Protein AF-A0A4Q2DFD7-F1 (afdb_monomer_lite)

Secondary structure (DSSP, 8-state):
---PPP-PPPPPP--------------PPPPPP-PPPPP-----------PPPPPPPPPP-----HHHHHHHHHHHHHHHHHHHHHHHHHHHHHHHHHHHHHHHHHH-TTS-HHHHHHHHHHHHHHHHHHHHHHHHHHHHHHHHHH-TT-----HHHHHHHHHHHHHHHHHHHHHHHHHHHHHHHHHHHHHTT---PPPPPPPPP----------------------HHHHHHHHHHHHHHHHHHHHHHHHHHHHHHHHHHHHHHHHHHHHHHHHHHHHHHHHHHHHHHHHHHHHTTS--TTHHHHHHHHHHHHHHHHHHHHHHHHHHHHHHHHHHHHHHHHHHHHHHHHHHHHHHHHHHHHHHHHHHHHHHHHHHHHHHHHHHHHHHHHHHHTS--PPS-PPPPPPHHHHHHHHHHHHHHHHHHHHHHHHHHHHHHHHHHHHHHHHHHHHHHHHHHHHHHHHHHHHHHHHHHHTT------------

Sequence (488 aa):
MAAQTPTTPVAPPPWTPSVAPLATPTFQPPPTPTWPPPPTPLMPLDSPSVLPPPPLPDAPDFELDPANAAAKELWEKRIAQLADIVEATQEEHVLSKNIKDLQSFANATHFPEELRSRYQTKLSEVVAKQATQKARCDQLIHQLIRSDNAWPMSQEQVERDAKLQEKYDEMVQFVNELKGIAGEMGIMLKELGVDKPPPPPVPPVVSQEEQDAMDVDEKPPDKFGLSEKEYETILDKLAELETSISSVENSQVQHDQNTREEWLDLIERRLTDFKASLAKEDASEAEAEDEDENAMRDDSPSETLGQLRQRVADISKQTTTMNADLTETSLILDTFHAETTSLSSQLSDALQDYQNATQKQNQLQERLSQCMAKQEQDSRELAALQASLNAHLARPPSPPASPQMPSKDILLRILHEPLTSALRTAVKPMVQEVRNDVYDKLSSQSGEIYGVVWDKVHKTLAVLDLVQAKLAQQAGIPQQTAQQPKSS

Foldseek 3Di:
DDDDDDDDDDDDDPDDPPDDPDPDDPPDDDPDPPDDDDPDPDDDDPDPDDDPPDPDPDDPPPPPDVVVVVVVVLVVVLVVLVVVLVVLVVVLVVLVVVLVVLVCVLPDPPDDPVVNVVSVVVSVVSVVVSVVSVVVSVVSVVVSVVSPDDPPDPPVRVVVVVVVVVVVVVVVVVVVVVVVVVVVVVVVVVVVVLPDDDDDDDDDDDDDDDDDDDDDDDDDDPDDDQDPVNVVVVVVVVVVVVVVVVVVVVVVVVVVVVVVVVVVVVVVVVVVVVVVVVVVVVVVVVVVVVVVVVVPPDDDPPVVVVVVVVVVVVVVVVVVVVVVVVVVVVVVVVVVVVVVVVVVVVVVVVVVVVVVVVVVVVVVVVVVVVVVVVVVVVVVVVVVVVVVVVVVVPDPDDDDDDDPDPDPVVVCVVVVVVVVVVVCVVCVVVVVVVVVVVVVVVVVVVCVVCVVVVVVVVSVVVVVVVVVVVVCVVVPVPPPPPPDPPDD

Organism: NCBI:txid2316362

Structure (mmCIF, N/CA/C/O backbone):
data_AF-A0A4Q2DFD7-F1
#
_entry.id   AF-A0A4Q2DFD7-F1
#
loop_
_atom_site.group_PDB
_atom_site.id
_atom_site.type_symbol
_atom_site.label_atom_id
_atom_site.label_alt_id
_atom_site.label_comp_id
_atom_site.label_asym_id
_atom_site.label_entity_id
_atom_site.label_seq_id
_atom_site.pdbx_PDB_ins_code
_atom_site.Cartn_x
_atom_site.Cartn_y
_atom_site.Cartn_z
_atom_site.occupancy
_atom_site.B_iso_or_equiv
_atom_site.auth_seq_id
_atom_site.auth_comp_id
_atom_site.auth_asym_id
_atom_site.auth_atom_id
_atom_site.pdbx_PDB_model_num
ATOM 1 N N . MET A 1 1 ? 3.640 -32.920 -56.852 1.00 41.81 1 MET A N 1
ATOM 2 C CA . MET A 1 1 ? 4.352 -34.064 -56.248 1.00 41.81 1 MET A CA 1
ATOM 3 C C . MET A 1 1 ? 4.203 -33.934 -54.745 1.00 41.81 1 MET A C 1
ATOM 5 O O . MET A 1 1 ? 4.680 -32.958 -54.191 1.00 41.81 1 MET A O 1
ATOM 9 N N . ALA A 1 2 ? 3.415 -34.816 -54.132 1.00 39.31 2 ALA A N 1
ATOM 10 C CA . ALA A 1 2 ? 3.080 -34.756 -52.713 1.00 39.31 2 ALA A CA 1
ATOM 11 C C . ALA A 1 2 ? 4.128 -35.535 -51.910 1.00 39.31 2 ALA A C 1
ATOM 13 O O . ALA A 1 2 ? 4.276 -36.739 -52.114 1.00 39.31 2 ALA A O 1
ATOM 14 N N . ALA A 1 3 ? 4.856 -34.850 -51.029 1.00 42.94 3 ALA A N 1
ATOM 15 C CA . ALA A 1 3 ? 5.786 -35.473 -50.098 1.00 42.94 3 ALA A CA 1
ATOM 16 C C . ALA A 1 3 ? 5.051 -35.753 -48.780 1.00 42.94 3 ALA A C 1
ATOM 18 O O . ALA A 1 3 ? 4.662 -34.835 -48.063 1.00 42.94 3 ALA A O 1
ATOM 19 N N . GLN A 1 4 ? 4.820 -37.036 -48.508 1.00 44.00 4 GLN A N 1
ATOM 20 C CA . GLN A 1 4 ? 4.356 -37.540 -47.219 1.00 44.00 4 GLN A CA 1
ATOM 21 C C . GLN A 1 4 ? 5.565 -37.633 -46.285 1.00 44.00 4 GLN A C 1
ATOM 23 O O . GLN A 1 4 ? 6.537 -38.316 -46.607 1.00 44.00 4 GLN A O 1
ATOM 28 N N . THR A 1 5 ? 5.513 -36.964 -45.137 1.00 51.44 5 THR A N 1
ATOM 29 C CA . THR A 1 5 ? 6.465 -37.166 -44.040 1.00 51.44 5 THR A CA 1
ATOM 30 C C . THR A 1 5 ? 5.888 -38.179 -43.042 1.00 51.44 5 THR A C 1
ATOM 32 O O . THR A 1 5 ? 4.714 -38.078 -42.678 1.00 51.44 5 THR A O 1
ATOM 35 N N . PRO A 1 6 ? 6.666 -39.186 -42.603 1.00 57.72 6 PRO A N 1
ATOM 36 C CA . PRO A 1 6 ? 6.196 -40.188 -41.656 1.00 57.72 6 PRO A CA 1
ATOM 37 C C . PRO A 1 6 ? 6.252 -39.642 -40.225 1.00 57.72 6 PRO A C 1
ATOM 39 O O . PRO A 1 6 ? 7.295 -39.202 -39.746 1.00 57.72 6 PRO A O 1
ATOM 42 N N . THR A 1 7 ? 5.115 -39.683 -39.536 1.00 46.06 7 THR A N 1
ATOM 43 C CA . THR A 1 7 ? 4.989 -39.346 -38.116 1.00 46.06 7 THR A CA 1
ATOM 44 C C . THR A 1 7 ? 5.380 -40.565 -37.281 1.00 46.06 7 THR A C 1
ATOM 46 O O . THR A 1 7 ? 4.658 -41.560 -37.235 1.00 46.06 7 THR A O 1
ATOM 49 N N . THR A 1 8 ? 6.541 -40.508 -36.634 1.00 51.06 8 THR A N 1
ATOM 50 C CA . THR A 1 8 ? 6.998 -41.527 -35.680 1.00 51.06 8 THR A CA 1
ATOM 51 C C . THR A 1 8 ? 6.378 -41.242 -34.306 1.00 51.06 8 THR A C 1
ATOM 53 O O . THR A 1 8 ? 6.549 -40.131 -33.801 1.00 51.06 8 THR A O 1
ATOM 56 N N . PRO A 1 9 ? 5.669 -42.189 -33.665 1.00 53.22 9 PRO A N 1
ATOM 57 C CA . PRO A 1 9 ? 5.146 -41.983 -32.320 1.00 53.22 9 PRO A CA 1
ATOM 58 C C . PRO A 1 9 ? 6.279 -42.112 -31.294 1.00 53.22 9 PRO A C 1
ATOM 60 O O . PRO A 1 9 ? 6.883 -43.175 -31.141 1.00 53.22 9 PRO A O 1
ATOM 63 N N . VAL A 1 10 ? 6.573 -41.017 -30.593 1.00 55.38 10 VAL A N 1
ATOM 64 C CA . VAL A 1 10 ? 7.495 -40.996 -29.451 1.00 55.38 10 VAL A CA 1
ATOM 65 C C . VAL A 1 10 ? 6.793 -41.636 -28.252 1.00 55.38 10 VAL A C 1
ATOM 67 O O . VAL A 1 10 ? 5.735 -41.185 -27.817 1.00 55.38 10 VAL A O 1
ATOM 70 N N . ALA A 1 11 ? 7.376 -42.722 -27.749 1.00 56.94 11 ALA A N 1
ATOM 71 C CA . ALA A 1 11 ? 6.925 -43.426 -26.557 1.00 56.94 11 ALA A CA 1
ATOM 72 C C . ALA A 1 11 ? 7.174 -42.586 -25.284 1.00 56.94 11 ALA A C 1
ATOM 74 O O . ALA A 1 11 ? 8.224 -41.948 -25.179 1.00 56.94 11 ALA A O 1
ATOM 75 N N . PRO A 1 12 ? 6.258 -42.597 -24.298 1.00 66.81 12 PRO A N 1
ATOM 76 C CA . PRO A 1 12 ? 6.471 -41.925 -23.020 1.00 66.81 12 PRO A CA 1
ATOM 77 C C . PRO A 1 12 ? 7.532 -42.652 -22.163 1.00 66.81 12 PRO A C 1
ATOM 79 O O . PRO A 1 12 ? 7.638 -43.881 -22.226 1.00 66.81 12 PRO A O 1
ATOM 82 N N . PRO A 1 13 ? 8.314 -41.926 -21.342 1.00 64.12 13 PRO A N 1
ATOM 83 C CA . PRO A 1 13 ? 9.355 -42.512 -20.500 1.00 64.12 13 PRO A CA 1
ATOM 84 C C . PRO A 1 13 ? 8.773 -43.348 -19.336 1.00 64.12 13 PRO A C 1
ATOM 86 O O . PRO A 1 13 ? 7.814 -42.919 -18.692 1.00 64.12 13 PRO A O 1
ATOM 89 N N . PRO A 1 14 ? 9.364 -44.514 -19.001 1.00 56.53 14 PRO A N 1
ATOM 90 C CA . PRO A 1 14 ? 8.897 -45.379 -17.922 1.00 56.53 14 PRO A CA 1
ATOM 91 C C . PRO A 1 14 ? 9.604 -45.041 -16.605 1.00 56.53 14 PRO A C 1
ATOM 93 O O . PRO A 1 14 ? 10.584 -45.682 -16.240 1.00 56.53 14 PRO A O 1
ATOM 96 N N . TRP A 1 15 ? 9.121 -44.034 -15.880 1.00 54.75 15 TRP A N 1
ATOM 97 C CA . TRP A 1 15 ? 9.582 -43.761 -14.513 1.00 54.75 15 TRP A CA 1
ATOM 98 C C . TRP A 1 15 ? 8.393 -43.435 -13.609 1.00 54.75 15 TRP A C 1
ATOM 100 O O . TRP A 1 15 ? 8.216 -42.316 -13.145 1.00 54.75 15 TRP A O 1
ATOM 110 N N . THR A 1 16 ? 7.556 -44.439 -13.351 1.00 47.66 16 THR A N 1
ATOM 111 C CA . THR A 1 16 ? 6.704 -44.450 -12.158 1.00 47.66 16 THR A CA 1
ATOM 112 C C . THR A 1 16 ? 7.508 -45.074 -11.017 1.00 47.66 16 THR A C 1
ATOM 114 O O . THR A 1 16 ? 7.834 -46.263 -11.111 1.00 47.66 16 THR A O 1
ATOM 117 N N . PRO A 1 17 ? 7.840 -44.351 -9.934 1.00 51.81 17 PRO A N 1
ATOM 118 C CA . PRO A 1 17 ? 8.287 -45.010 -8.721 1.00 51.81 17 PRO A CA 1
ATOM 119 C C . PRO A 1 17 ? 7.119 -45.845 -8.187 1.00 51.81 17 PRO A C 1
ATOM 121 O O . PRO A 1 17 ? 6.092 -45.324 -7.758 1.00 51.81 17 PRO A O 1
ATOM 124 N N . SER A 1 18 ? 7.272 -47.164 -8.265 1.00 49.66 18 SER A N 1
ATOM 125 C CA . SER A 1 18 ? 6.402 -48.139 -7.616 1.00 49.66 18 SER A CA 1
ATOM 126 C C . SER A 1 18 ? 6.554 -47.986 -6.103 1.00 49.66 18 SER A C 1
ATOM 128 O O . SER A 1 18 ? 7.397 -48.637 -5.486 1.00 49.66 18 SER A O 1
ATOM 130 N N . VAL A 1 19 ? 5.764 -47.099 -5.502 1.00 48.16 19 VAL A N 1
ATOM 131 C CA . VAL A 1 19 ? 5.649 -46.993 -4.047 1.00 48.16 19 VAL A CA 1
ATOM 132 C C . VAL A 1 19 ? 4.890 -48.227 -3.568 1.00 48.16 19 VAL A C 1
ATOM 134 O O . VAL A 1 19 ? 3.700 -48.393 -3.831 1.00 48.16 19 VAL A O 1
ATOM 137 N N . ALA A 1 20 ? 5.612 -49.134 -2.913 1.00 51.56 20 ALA A N 1
ATOM 138 C CA . ALA A 1 20 ? 5.028 -50.270 -2.218 1.00 51.56 20 ALA A CA 1
ATOM 139 C C . ALA A 1 20 ? 3.986 -49.774 -1.195 1.00 51.56 20 ALA A C 1
ATOM 141 O O . ALA A 1 20 ? 4.236 -48.765 -0.530 1.00 51.56 20 ALA A O 1
ATOM 142 N N . PRO A 1 21 ? 2.839 -50.457 -1.028 1.00 51.84 21 PRO A N 1
ATOM 143 C CA . PRO A 1 21 ? 1.885 -50.110 0.013 1.00 51.84 21 PRO A CA 1
ATOM 144 C C . PRO A 1 21 ? 2.554 -50.326 1.373 1.00 51.84 21 PRO A C 1
ATOM 146 O O . PRO A 1 21 ? 2.790 -51.458 1.799 1.00 51.84 21 PRO A O 1
ATOM 149 N N . LEU A 1 22 ? 2.905 -49.223 2.033 1.00 45.19 22 LEU A N 1
ATOM 150 C CA . LEU A 1 22 ? 3.370 -49.232 3.409 1.00 45.19 22 LEU A CA 1
ATOM 151 C C . LEU A 1 22 ? 2.219 -49.777 4.259 1.00 45.19 22 LEU A C 1
ATOM 153 O O . LEU A 1 22 ? 1.136 -49.193 4.292 1.00 45.19 22 LEU A O 1
ATOM 157 N N . ALA A 1 23 ? 2.446 -50.925 4.892 1.00 48.12 23 ALA A N 1
ATOM 158 C CA . ALA A 1 23 ? 1.518 -51.514 5.839 1.00 48.12 23 ALA A CA 1
ATOM 159 C C . ALA A 1 23 ? 1.160 -50.466 6.898 1.00 48.12 23 ALA A C 1
ATOM 161 O O . ALA A 1 23 ? 2.017 -50.010 7.655 1.00 48.12 23 ALA A O 1
ATOM 162 N N . THR A 1 24 ? -0.108 -50.071 6.922 1.00 44.28 24 THR A N 1
ATOM 163 C CA . THR A 1 24 ? -0.689 -49.247 7.971 1.00 44.28 24 THR A CA 1
ATOM 164 C C . THR A 1 24 ? -0.490 -49.974 9.302 1.00 44.28 24 THR A C 1
ATOM 166 O O . THR A 1 24 ? -0.993 -51.091 9.453 1.00 44.28 24 THR A O 1
ATOM 169 N N . PRO A 1 25 ? 0.232 -49.401 10.281 1.00 52.50 25 PRO A N 1
ATOM 170 C CA . PRO A 1 25 ? 0.194 -49.928 11.631 1.00 52.50 25 PRO A CA 1
ATOM 171 C C . PRO A 1 25 ? -1.234 -49.744 12.139 1.00 52.50 25 PRO A C 1
ATOM 173 O O . PRO A 1 25 ? -1.718 -48.622 12.296 1.00 52.50 25 PRO A O 1
ATOM 176 N N . THR A 1 26 ? -1.928 -50.858 12.350 1.00 46.75 26 THR A N 1
ATOM 177 C CA . THR A 1 26 ? -3.230 -50.909 13.006 1.00 46.75 26 THR A CA 1
ATOM 178 C C . THR A 1 26 ? -3.051 -50.421 14.442 1.00 46.75 26 THR A C 1
ATOM 180 O O . THR A 1 26 ? -2.794 -51.204 15.354 1.00 46.75 26 THR A O 1
ATOM 183 N N . PHE A 1 27 ? -3.133 -49.108 14.650 1.00 49.88 27 PHE A N 1
ATOM 184 C CA . PHE A 1 27 ? -3.261 -48.535 15.979 1.00 49.88 27 PHE A CA 1
ATOM 185 C C . PHE A 1 27 ? -4.608 -48.990 16.538 1.00 49.88 27 PHE A C 1
ATOM 187 O O . PHE A 1 27 ? -5.669 -48.583 16.064 1.00 49.88 27 PHE A O 1
ATOM 194 N N . GLN A 1 28 ? -4.558 -49.887 17.523 1.00 58.88 28 GLN A N 1
ATOM 195 C CA . GLN A 1 28 ? -5.713 -50.173 18.358 1.00 58.88 28 GLN A CA 1
ATOM 196 C C . GLN A 1 28 ? -6.145 -48.862 19.030 1.00 58.88 28 GLN A C 1
ATOM 198 O O . GLN A 1 28 ? -5.298 -48.188 19.624 1.00 58.88 28 GLN A O 1
ATOM 203 N N . PRO A 1 29 ? -7.430 -48.478 18.940 1.00 67.19 29 PRO A N 1
ATOM 204 C CA . PRO A 1 29 ? -7.922 -47.314 19.653 1.00 67.19 29 PRO A CA 1
ATOM 205 C C . PRO A 1 29 ? 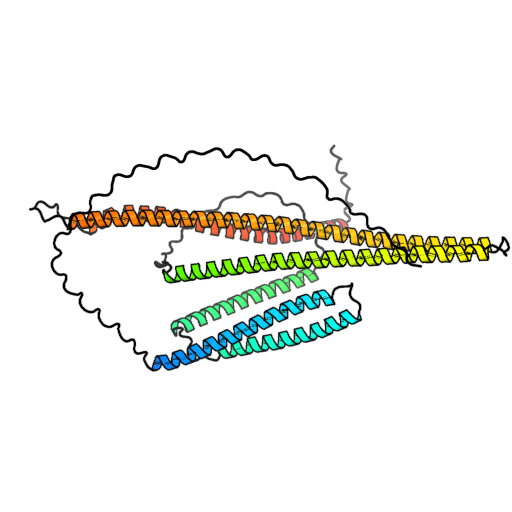-7.732 -47.526 21.165 1.00 67.19 29 PRO A C 1
ATOM 207 O O . PRO A 1 29 ? -7.923 -48.646 21.654 1.00 67.19 29 PRO A O 1
ATOM 210 N N . PRO A 1 30 ? -7.347 -46.481 21.919 1.00 71.31 30 PRO A N 1
ATOM 211 C CA . PRO A 1 30 ? -7.264 -46.557 23.370 1.00 71.31 30 PRO A CA 1
ATOM 212 C C . PRO A 1 30 ? -8.626 -46.971 23.955 1.00 71.31 30 PRO A C 1
ATOM 214 O O . PRO A 1 30 ? -9.665 -46.593 23.405 1.00 71.31 30 PRO A O 1
ATOM 217 N N . PRO A 1 31 ? -8.649 -47.748 25.055 1.00 65.25 31 PRO A N 1
ATOM 218 C CA . PRO A 1 31 ? -9.891 -48.159 25.692 1.00 65.25 31 PRO A CA 1
ATOM 219 C C . PRO A 1 31 ? -10.697 -46.916 26.070 1.00 65.25 31 PRO A C 1
ATOM 221 O O . PRO A 1 31 ? -10.243 -46.073 26.843 1.00 65.25 31 PRO A O 1
ATOM 224 N N . THR A 1 32 ? -11.895 -46.802 25.498 1.00 56.53 32 THR A N 1
ATOM 225 C CA . THR A 1 32 ? -12.881 -45.788 25.867 1.00 56.53 32 THR A CA 1
ATOM 226 C C . THR A 1 32 ? -13.070 -45.802 27.384 1.00 56.53 32 THR A C 1
ATOM 228 O O . THR A 1 32 ? -13.363 -46.873 27.928 1.00 56.53 32 THR A O 1
ATOM 231 N N . PRO A 1 33 ? -12.924 -44.660 28.080 1.00 62.22 33 PRO A N 1
ATOM 232 C CA . PRO A 1 33 ? -13.226 -44.584 29.500 1.00 62.22 33 PRO A CA 1
ATOM 233 C C . PRO A 1 33 ? -14.684 -44.993 29.703 1.00 62.22 33 PRO A C 1
ATOM 235 O O . PRO A 1 33 ? -15.598 -44.411 29.124 1.00 62.22 33 PRO A O 1
ATOM 238 N N . THR A 1 34 ? -14.903 -46.039 30.492 1.00 53.62 34 THR A N 1
ATOM 239 C CA . THR A 1 34 ? -16.228 -46.466 30.938 1.00 53.62 34 THR A CA 1
ATOM 240 C C . THR A 1 34 ? -16.779 -45.403 31.878 1.00 53.62 34 THR A C 1
ATOM 242 O O . THR A 1 34 ? -16.454 -45.383 33.065 1.00 53.62 34 THR A O 1
ATOM 245 N N . TRP A 1 35 ? -17.583 -44.493 31.334 1.00 58.78 35 TRP A N 1
ATOM 246 C CA . TRP A 1 35 ? -18.391 -43.578 32.129 1.00 58.78 35 TRP A CA 1
ATOM 247 C C . TRP A 1 35 ? -19.410 -44.389 32.947 1.00 58.78 35 TRP A C 1
ATOM 249 O O . TRP A 1 35 ? -19.953 -45.374 32.433 1.00 58.78 35 TRP A O 1
ATOM 259 N N . PRO A 1 36 ? -19.669 -44.022 34.215 1.00 72.94 36 PRO A N 1
ATOM 260 C CA . PRO A 1 36 ? -20.726 -44.645 34.999 1.00 72.94 36 PRO A CA 1
ATOM 261 C C . PRO A 1 36 ? -22.074 -44.484 34.274 1.00 72.94 36 PRO A C 1
ATOM 263 O O . PRO A 1 36 ? -22.300 -43.453 33.634 1.00 72.94 36 PRO A O 1
ATOM 266 N N . PRO A 1 37 ? -22.964 -45.491 34.341 1.00 69.88 37 PRO A N 1
ATOM 267 C CA . PRO A 1 37 ? -24.256 -45.428 33.674 1.00 69.88 37 PRO A CA 1
ATOM 268 C C . PRO A 1 37 ? -25.034 -44.189 34.144 1.00 69.88 37 PRO A C 1
ATOM 270 O O . PRO A 1 37 ? -25.002 -43.872 35.339 1.00 69.88 37 PRO A O 1
ATOM 273 N N . PRO A 1 38 ? -25.728 -43.484 33.233 1.00 68.75 38 PRO A N 1
ATOM 274 C CA . PRO A 1 38 ? -26.561 -42.356 33.610 1.00 68.75 38 PRO A CA 1
ATOM 275 C C . PRO A 1 38 ? -27.608 -42.813 34.638 1.00 68.75 38 PRO A C 1
ATOM 277 O O . PRO A 1 38 ? -28.144 -43.921 34.514 1.00 68.75 38 PRO A O 1
ATOM 280 N N . PRO A 1 39 ? -27.898 -41.994 35.664 1.00 68.25 39 PRO A N 1
ATOM 281 C CA . PRO A 1 39 ? -28.925 -42.312 36.640 1.00 68.25 39 PRO A CA 1
ATOM 282 C C . PRO A 1 39 ? -30.256 -42.555 35.926 1.00 68.25 39 PRO A C 1
ATOM 284 O O . PRO A 1 39 ? -30.672 -41.784 35.062 1.00 68.25 39 PRO A O 1
ATOM 287 N N . THR A 1 40 ? -30.901 -43.661 36.293 1.00 61.81 40 THR A N 1
ATOM 288 C CA . THR A 1 40 ? -32.236 -44.059 35.843 1.00 61.81 40 THR A CA 1
ATOM 289 C C . THR A 1 40 ? -33.187 -42.859 35.883 1.00 61.81 40 THR A C 1
ATOM 291 O O . THR A 1 40 ? -33.245 -42.195 36.923 1.00 61.81 40 THR A O 1
ATOM 294 N N . PRO A 1 41 ? -33.942 -42.576 34.804 1.00 55.72 41 PRO A N 1
ATOM 295 C CA . PRO A 1 41 ? -34.926 -41.505 34.810 1.00 55.72 41 PRO A CA 1
ATOM 296 C C . PRO A 1 41 ? -35.939 -41.779 35.922 1.00 55.72 41 PRO A C 1
ATOM 298 O O . PRO A 1 41 ? -36.646 -42.788 35.911 1.00 55.72 41 PRO A O 1
ATOM 301 N N . LEU A 1 42 ? -35.954 -40.893 36.919 1.00 52.19 42 LEU A N 1
ATOM 302 C CA . LEU A 1 42 ? -36.980 -40.870 37.948 1.00 52.19 42 LEU A CA 1
ATOM 303 C C . LEU A 1 42 ? -38.334 -40.732 37.251 1.00 52.19 42 LEU A C 1
ATOM 305 O O . LEU A 1 42 ? -38.512 -39.884 36.376 1.00 52.19 42 LEU A O 1
ATOM 309 N N . MET A 1 43 ? -39.259 -41.615 37.623 1.00 52.50 43 MET A N 1
ATOM 310 C CA . MET A 1 43 ? -40.634 -41.605 37.139 1.00 52.50 43 MET A CA 1
ATOM 311 C C . MET A 1 43 ? -41.250 -40.204 37.275 1.00 52.50 43 MET A C 1
ATOM 313 O O . MET A 1 43 ? -40.916 -39.490 38.224 1.00 52.50 43 MET A O 1
ATOM 317 N N . PRO A 1 44 ? -42.156 -39.814 36.362 1.00 50.00 44 PRO A N 1
ATOM 318 C CA . PRO A 1 44 ? -42.828 -38.527 36.433 1.00 50.00 44 PRO A CA 1
ATOM 319 C C . PRO A 1 44 ? -43.658 -38.480 37.717 1.00 50.00 44 PRO A C 1
ATOM 321 O O . PRO A 1 44 ? -44.697 -39.125 37.822 1.00 50.00 44 PRO A O 1
ATOM 324 N N . LEU A 1 45 ? -43.170 -37.738 38.713 1.00 47.66 45 LEU A N 1
ATOM 325 C CA . LEU A 1 45 ? -44.021 -37.249 39.786 1.00 47.66 45 LEU A CA 1
ATOM 326 C C . LEU A 1 45 ? -45.023 -36.292 39.141 1.00 47.66 45 LEU A C 1
ATOM 328 O O . LEU A 1 45 ? -44.620 -35.356 38.444 1.00 47.66 45 LEU A O 1
ATOM 332 N N . ASP A 1 46 ? -46.304 -36.568 39.372 1.00 48.94 46 ASP A N 1
ATOM 333 C CA . ASP A 1 46 ? -47.447 -35.757 38.974 1.00 48.94 46 ASP A CA 1
ATOM 334 C C . ASP A 1 46 ? -47.141 -34.266 39.142 1.00 48.94 46 ASP A C 1
ATOM 336 O O . ASP A 1 46 ? -47.081 -33.728 40.251 1.00 48.94 46 ASP A O 1
ATOM 340 N N . SER A 1 47 ? -46.893 -33.608 38.010 1.00 46.34 47 SER A N 1
ATOM 341 C CA . SER A 1 47 ? -46.660 -32.173 37.965 1.00 46.34 47 SER A CA 1
ATOM 342 C C . SER A 1 47 ? -47.987 -31.481 38.282 1.00 46.34 47 SER A C 1
ATOM 344 O O . SER A 1 47 ? -48.959 -31.693 37.552 1.00 46.34 47 SER A O 1
ATOM 346 N N . PRO A 1 48 ? -48.077 -30.672 39.353 1.00 51.97 48 PRO A N 1
ATOM 347 C CA . PRO A 1 48 ? -49.270 -29.878 39.600 1.00 51.97 48 PRO A CA 1
ATOM 348 C C . PRO A 1 48 ? -49.471 -28.945 38.404 1.00 51.97 48 PRO A C 1
ATOM 350 O O . PRO A 1 48 ? -48.512 -28.312 37.964 1.00 51.97 48 PRO A O 1
ATOM 353 N N . SER A 1 49 ? -50.696 -28.901 37.867 1.00 49.09 49 SER A N 1
ATOM 354 C CA . SER A 1 49 ? -51.116 -28.038 36.756 1.00 49.09 49 SER A CA 1
ATOM 355 C C . SER A 1 49 ? -50.407 -26.684 36.783 1.00 49.09 49 SER A C 1
ATOM 357 O O . SER A 1 49 ? -50.753 -25.801 37.569 1.00 49.09 49 SER A O 1
ATOM 359 N N . VAL A 1 50 ? -49.412 -26.533 35.909 1.00 50.84 50 VAL A N 1
ATOM 360 C CA . VAL A 1 50 ? -48.743 -25.263 35.655 1.00 50.84 50 VAL A CA 1
ATOM 361 C C . VAL A 1 50 ? -49.769 -24.383 34.953 1.00 50.84 50 VAL A C 1
ATOM 363 O O . VAL A 1 50 ? -50.183 -24.665 33.828 1.00 50.84 50 VAL A O 1
ATOM 366 N N . LEU A 1 51 ? -50.243 -23.363 35.667 1.00 59.56 51 LEU A N 1
ATOM 367 C CA . LEU A 1 51 ? -51.049 -22.287 35.102 1.00 59.56 51 LEU A CA 1
ATOM 368 C C . LEU A 1 51 ? -50.329 -21.727 33.863 1.00 59.56 51 LEU A C 1
ATOM 370 O O . LEU A 1 51 ? -49.104 -21.583 33.907 1.00 59.56 51 LEU A O 1
ATOM 374 N N . PRO A 1 52 ? -51.054 -21.422 32.769 1.00 68.38 52 PRO A N 1
ATOM 375 C CA . PRO A 1 52 ? -50.440 -20.847 31.582 1.00 68.38 52 PRO A CA 1
ATOM 376 C C . PRO A 1 52 ? -49.665 -19.585 31.987 1.00 68.38 52 PRO A C 1
ATOM 378 O O . PRO A 1 52 ? -50.193 -18.782 32.767 1.00 68.38 52 PRO A O 1
ATOM 381 N N . PRO A 1 53 ? -48.411 -19.427 31.524 1.00 69.44 53 PRO A N 1
ATOM 382 C CA . PRO A 1 53 ? -47.610 -18.261 31.852 1.00 69.44 53 PRO A CA 1
ATOM 383 C C . PRO A 1 53 ? -48.391 -16.994 31.477 1.00 69.44 53 PRO A C 1
ATOM 385 O O . PRO A 1 53 ? -49.056 -16.981 30.435 1.00 69.44 53 PRO A O 1
ATOM 388 N N . PRO A 1 54 ? -48.366 -15.953 32.329 1.00 75.31 54 PRO A N 1
ATOM 389 C CA . PRO A 1 54 ? -49.044 -14.698 32.035 1.00 75.31 54 PRO A CA 1
ATOM 390 C C . PRO A 1 54 ? -48.585 -14.180 30.664 1.00 75.31 54 PRO A C 1
ATOM 392 O O . PRO A 1 54 ? -47.400 -14.323 30.344 1.00 75.31 54 PRO A O 1
ATOM 395 N N . PRO A 1 55 ? -49.496 -13.619 29.845 1.00 72.25 55 PRO A N 1
ATOM 396 C CA . PRO A 1 55 ? -49.128 -13.067 28.549 1.00 72.25 55 PRO A CA 1
ATOM 397 C C . PRO A 1 55 ? -48.002 -12.056 28.758 1.00 72.25 55 PRO A C 1
ATOM 399 O O . PRO A 1 55 ? -48.101 -11.177 29.619 1.00 72.25 55 PRO A O 1
ATOM 402 N N . LEU A 1 56 ? -46.906 -12.250 28.020 1.00 68.56 56 LEU A N 1
ATOM 403 C CA . LEU A 1 56 ? -45.800 -11.302 27.989 1.00 68.56 56 LEU A CA 1
ATOM 404 C C . LEU A 1 56 ? -46.381 -9.916 27.677 1.00 68.56 56 LEU A C 1
ATOM 406 O O . LEU A 1 56 ? -47.247 -9.829 26.805 1.00 68.56 56 LEU A O 1
ATOM 410 N N . PRO A 1 57 ? -45.964 -8.861 28.398 1.00 71.00 57 PRO A N 1
ATOM 411 C CA . PRO A 1 57 ? -46.412 -7.510 28.097 1.00 71.00 57 PRO A CA 1
ATOM 412 C C . PRO A 1 57 ? -46.131 -7.227 26.622 1.00 71.00 57 PRO A C 1
ATOM 414 O O . PRO A 1 57 ? -45.019 -7.495 26.156 1.00 71.00 57 PRO A O 1
ATOM 417 N N . ASP A 1 58 ? -47.148 -6.744 25.904 1.00 71.31 58 ASP A N 1
ATOM 418 C CA . ASP A 1 58 ? -47.014 -6.368 24.499 1.00 71.31 58 ASP A CA 1
ATOM 419 C C . ASP A 1 58 ? -45.784 -5.468 24.356 1.00 71.31 58 ASP A C 1
ATOM 421 O O . ASP A 1 58 ? -45.587 -4.534 25.144 1.00 71.31 58 ASP A O 1
ATOM 425 N N . ALA A 1 59 ? -44.909 -5.827 23.411 1.00 54.88 59 ALA A N 1
ATOM 426 C CA . ALA A 1 59 ? -43.681 -5.088 23.170 1.00 54.88 59 ALA A CA 1
ATOM 427 C C . ALA A 1 59 ? -44.047 -3.609 22.991 1.00 54.88 59 ALA A C 1
ATOM 429 O O . ALA A 1 59 ? -44.999 -3.327 22.261 1.00 54.88 59 ALA A O 1
ATOM 430 N N . PRO A 1 60 ? -43.356 -2.680 23.678 1.00 54.94 60 PRO A N 1
ATOM 431 C CA . PRO A 1 60 ? -43.674 -1.267 23.575 1.00 54.94 60 PRO A CA 1
ATOM 432 C C . PRO A 1 60 ? -43.658 -0.887 22.100 1.00 54.94 60 PRO A C 1
ATOM 434 O O . PRO A 1 60 ? -42.646 -1.061 21.420 1.00 54.94 60 PRO A O 1
ATOM 437 N N . ASP A 1 61 ? -44.812 -0.439 21.615 1.00 49.78 61 ASP A N 1
ATOM 438 C CA . ASP A 1 61 ? -44.967 0.011 20.245 1.00 49.78 61 ASP A CA 1
ATOM 439 C C . ASP A 1 61 ? -44.166 1.308 20.142 1.00 49.78 61 ASP A C 1
ATOM 441 O O . ASP A 1 61 ? -44.570 2.362 20.642 1.00 49.78 61 ASP A O 1
ATOM 445 N N . PHE A 1 62 ? -42.941 1.201 19.626 1.00 48.94 62 PHE A N 1
ATOM 446 C CA . PHE A 1 62 ? -42.091 2.349 19.357 1.00 48.94 62 PHE A CA 1
ATOM 447 C C . PHE A 1 62 ? -42.672 3.060 18.137 1.00 48.94 62 PHE A C 1
ATOM 449 O O . PHE A 1 62 ? -42.125 2.972 17.037 1.00 48.94 62 PHE A O 1
ATOM 456 N N . GLU A 1 63 ? -43.802 3.744 18.326 1.00 52.81 63 GLU A N 1
ATOM 457 C CA . GLU A 1 63 ? -44.301 4.717 17.367 1.00 52.81 63 GLU A CA 1
ATOM 458 C C . GLU A 1 63 ? -43.177 5.732 17.152 1.00 52.81 63 GLU A C 1
ATOM 460 O O . GLU A 1 63 ? -42.862 6.562 18.008 1.00 52.81 63 GLU A O 1
ATOM 465 N N . LEU A 1 64 ? -42.492 5.579 16.017 1.00 54.19 64 LEU A N 1
ATOM 466 C CA . LEU A 1 64 ? -41.461 6.488 15.556 1.00 54.19 64 LEU A CA 1
ATOM 467 C C . LEU A 1 64 ? -42.121 7.854 15.417 1.00 54.19 64 LEU A C 1
ATOM 469 O O . LEU A 1 64 ? -42.873 8.092 14.474 1.00 54.19 64 LEU A O 1
ATOM 473 N N . ASP A 1 65 ? -41.838 8.717 16.390 1.00 64.19 65 ASP A N 1
ATOM 474 C CA . ASP A 1 65 ? -42.222 10.123 16.410 1.00 64.19 65 ASP A CA 1
ATOM 475 C C . ASP A 1 65 ? -42.082 10.698 14.985 1.00 64.19 65 ASP A C 1
ATOM 477 O O . ASP A 1 65 ? -41.043 10.468 14.361 1.00 64.19 65 ASP A O 1
ATOM 481 N N . PRO A 1 66 ? -43.076 11.390 14.398 1.00 63.09 66 PRO A N 1
ATOM 482 C CA . PRO A 1 66 ? -42.986 11.941 13.040 1.00 63.09 66 PRO A CA 1
ATOM 483 C C . PRO A 1 66 ? -41.727 12.794 12.784 1.00 63.09 66 PRO A C 1
ATOM 485 O O . PRO A 1 66 ? -41.301 12.930 11.636 1.00 63.09 66 PRO A O 1
ATOM 488 N N . ALA A 1 67 ? -41.075 13.303 13.835 1.00 63.69 67 ALA A N 1
ATOM 489 C CA . ALA A 1 67 ? -39.743 13.907 13.764 1.00 63.69 67 ALA A CA 1
ATOM 490 C C . ALA A 1 67 ? -38.643 12.945 13.244 1.00 63.69 67 ALA A C 1
ATOM 492 O O . ALA A 1 67 ? -37.732 13.370 12.533 1.00 63.69 67 ALA A O 1
ATOM 493 N N . ASN A 1 68 ? -38.749 11.641 13.518 1.00 71.12 68 ASN A N 1
ATOM 494 C CA . ASN A 1 68 ? -37.844 10.601 13.023 1.00 71.12 68 ASN A CA 1
ATOM 495 C C . ASN A 1 68 ? -38.047 10.278 11.538 1.00 71.12 68 ASN A C 1
ATOM 497 O O . ASN A 1 68 ? -37.113 9.796 10.901 1.00 71.12 68 ASN A O 1
ATOM 501 N N . ALA A 1 69 ? -39.217 10.556 10.955 1.00 79.94 69 ALA A N 1
ATOM 502 C CA . ALA A 1 69 ? -39.447 10.316 9.528 1.00 79.94 69 ALA A CA 1
ATOM 503 C C . ALA A 1 69 ? -38.588 11.248 8.654 1.00 79.94 69 ALA A C 1
ATOM 505 O O . ALA A 1 69 ? -37.935 10.789 7.719 1.00 79.94 69 ALA A O 1
ATOM 506 N N . ALA A 1 70 ? -38.506 12.534 9.016 1.00 80.69 70 ALA A N 1
ATOM 507 C CA . ALA A 1 70 ? -37.636 13.499 8.340 1.00 80.69 70 ALA A CA 1
ATOM 508 C C . ALA A 1 70 ? -36.145 13.168 8.534 1.00 80.69 70 ALA A C 1
ATOM 510 O O . ALA A 1 70 ? -35.349 13.296 7.605 1.00 80.69 70 ALA A O 1
ATOM 511 N N . ALA A 1 71 ? -35.767 12.692 9.727 1.00 79.12 71 ALA A N 1
ATOM 512 C CA . ALA A 1 71 ? -34.409 12.223 9.990 1.00 79.12 71 ALA A CA 1
ATOM 513 C C . ALA A 1 71 ? -34.059 10.993 9.139 1.00 79.12 71 ALA A C 1
ATOM 515 O O . ALA A 1 71 ? -32.954 10.913 8.606 1.00 79.12 71 ALA A O 1
ATOM 516 N N . LYS A 1 72 ? -35.003 10.060 8.969 1.00 81.56 72 LYS A N 1
ATOM 517 C CA . LYS A 1 72 ? -34.833 8.870 8.132 1.00 81.56 72 LYS A CA 1
ATOM 518 C C . LYS A 1 72 ? -34.625 9.233 6.660 1.00 81.56 72 LYS A C 1
ATOM 520 O O . LYS A 1 72 ? -33.683 8.734 6.060 1.00 81.56 72 LYS A O 1
ATOM 525 N N . GLU A 1 73 ? -35.436 10.132 6.103 1.00 85.31 73 GLU A N 1
ATOM 526 C CA . GLU A 1 73 ? -35.284 10.592 4.712 1.00 85.31 73 GLU A CA 1
ATOM 527 C C . GLU A 1 73 ? -33.928 11.286 4.486 1.00 85.31 73 GLU A C 1
ATOM 529 O O . GLU A 1 73 ? -33.251 11.055 3.481 1.00 85.31 73 GLU A O 1
ATOM 534 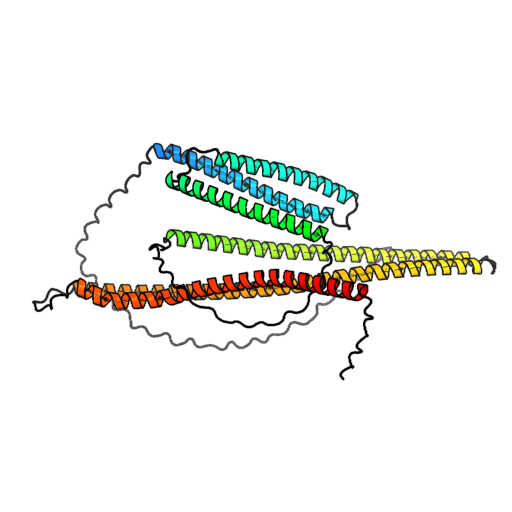N N . LEU A 1 74 ? -33.481 12.094 5.455 1.00 85.25 74 LEU A N 1
ATOM 535 C CA . LEU A 1 74 ? -32.166 12.738 5.413 1.00 85.25 74 LEU A CA 1
ATOM 536 C C . LEU A 1 74 ? -31.035 11.700 5.459 1.00 85.25 74 LEU A C 1
ATOM 538 O O . LEU A 1 74 ? -30.085 11.791 4.680 1.00 85.25 74 LEU A O 1
ATOM 542 N N . TRP A 1 75 ? -31.158 10.690 6.322 1.00 84.56 75 TRP A N 1
ATOM 543 C CA . TRP A 1 75 ? -30.218 9.574 6.406 1.00 84.56 75 TRP A CA 1
ATOM 544 C C . TRP A 1 75 ? -30.159 8.753 5.119 1.00 84.56 75 TRP A C 1
ATOM 546 O O . TRP A 1 75 ? -29.065 8.482 4.633 1.00 84.56 75 TRP A O 1
ATOM 556 N N . GLU A 1 76 ? -31.302 8.408 4.529 1.00 89.00 76 GLU A N 1
ATOM 557 C CA . GLU A 1 76 ? -31.371 7.679 3.258 1.00 89.00 76 GLU A CA 1
ATOM 558 C C . GLU A 1 76 ? -30.697 8.469 2.129 1.00 89.00 76 GLU A C 1
ATOM 560 O O . GLU A 1 76 ? -29.856 7.929 1.408 1.00 89.00 76 GLU A O 1
ATOM 565 N N . LYS A 1 77 ? -30.969 9.777 2.030 1.00 90.31 77 LYS A N 1
ATOM 566 C CA . LYS A 1 77 ? -30.304 10.660 1.063 1.00 90.31 77 LYS A CA 1
ATOM 567 C C . LYS A 1 77 ? -28.789 10.709 1.271 1.00 90.31 77 LYS A C 1
ATOM 569 O O . LYS A 1 77 ? -28.034 10.764 0.302 1.00 90.31 77 LYS A O 1
ATOM 574 N N . ARG A 1 78 ? -28.331 10.682 2.523 1.00 87.25 78 ARG A N 1
ATOM 575 C CA . ARG A 1 78 ? -26.905 10.713 2.861 1.00 87.25 78 ARG A CA 1
ATOM 576 C C . ARG A 1 78 ? -26.201 9.403 2.536 1.00 87.25 78 ARG A C 1
ATOM 578 O O . ARG A 1 78 ? -25.098 9.426 2.003 1.00 87.25 78 ARG A O 1
ATOM 585 N N . ILE A 1 79 ? -26.842 8.276 2.838 1.00 89.88 79 ILE A N 1
ATOM 586 C CA . ILE A 1 79 ? -26.347 6.947 2.471 1.00 89.88 79 ILE A CA 1
ATOM 587 C C . ILE A 1 79 ? -26.217 6.854 0.949 1.00 89.88 79 ILE A C 1
ATOM 589 O O . ILE A 1 79 ? -25.188 6.392 0.468 1.00 89.88 79 ILE A O 1
ATOM 593 N N . ALA A 1 80 ? -27.195 7.371 0.197 1.00 93.62 80 ALA A N 1
ATOM 594 C CA . ALA A 1 80 ? -27.105 7.447 -1.260 1.00 93.62 80 ALA A CA 1
ATOM 595 C C . ALA A 1 80 ? -25.909 8.302 -1.725 1.00 93.62 80 ALA A C 1
ATOM 597 O O . ALA A 1 80 ? -25.119 7.845 -2.540 1.00 93.62 80 ALA A O 1
ATOM 598 N N . GLN A 1 81 ? -25.698 9.490 -1.144 1.00 93.31 81 GLN A N 1
ATOM 599 C CA . GLN A 1 81 ? -24.528 10.325 -1.463 1.00 93.31 81 GLN A CA 1
ATOM 600 C C . GLN A 1 81 ? -23.193 9.644 -1.127 1.00 93.31 81 GLN A C 1
ATOM 602 O O . GLN A 1 81 ? -22.226 9.791 -1.869 1.00 93.31 81 GLN A O 1
ATOM 607 N N . LEU A 1 82 ? -23.116 8.913 -0.012 1.00 92.25 82 LEU A N 1
ATOM 608 C CA . LEU A 1 82 ? -21.927 8.141 0.353 1.00 92.25 82 LEU A CA 1
ATOM 609 C C . LEU A 1 82 ? -21.681 6.998 -0.634 1.00 92.25 82 LEU A C 1
ATOM 611 O O . LEU A 1 82 ? -20.538 6.795 -1.034 1.00 92.25 82 LEU A O 1
ATOM 615 N N . ALA A 1 83 ? -22.733 6.296 -1.057 1.00 94.69 83 ALA A N 1
ATOM 616 C CA . ALA A 1 83 ? -22.634 5.271 -2.089 1.00 94.69 83 ALA A CA 1
ATOM 617 C C . ALA A 1 83 ? -22.120 5.860 -3.415 1.00 94.69 83 ALA A C 1
ATOM 619 O O . ALA A 1 83 ? -21.185 5.308 -3.990 1.00 94.69 83 ALA A O 1
ATOM 620 N N . ASP A 1 84 ? -22.635 7.024 -3.830 1.00 96.00 84 ASP A N 1
ATOM 621 C CA . ASP A 1 84 ? -22.173 7.732 -5.032 1.00 96.00 84 ASP A CA 1
ATOM 622 C C . ASP A 1 84 ? -20.690 8.139 -4.932 1.00 96.00 84 ASP A C 1
ATOM 624 O O . ASP A 1 84 ? -19.955 8.063 -5.917 1.00 96.00 84 ASP A O 1
ATOM 628 N N . ILE A 1 85 ? -20.224 8.570 -3.750 1.00 95.38 85 ILE A N 1
ATOM 629 C CA . ILE A 1 85 ? -18.804 8.887 -3.511 1.00 95.38 85 ILE A CA 1
ATOM 630 C C . ILE A 1 85 ? -17.955 7.621 -3.626 1.00 95.38 85 ILE A C 1
ATOM 632 O O . ILE A 1 85 ? -16.926 7.645 -4.298 1.00 95.38 85 ILE A O 1
ATOM 636 N N . VAL A 1 86 ? -18.375 6.518 -3.000 1.00 95.62 86 VAL A N 1
ATOM 637 C CA . VAL A 1 86 ? -17.647 5.242 -3.057 1.00 95.62 86 VAL A CA 1
ATOM 638 C C . VAL A 1 86 ? -17.540 4.751 -4.500 1.00 95.62 86 VAL A C 1
ATOM 640 O O . VAL A 1 86 ? -16.436 4.449 -4.953 1.00 95.62 86 VAL A O 1
ATOM 643 N N . GLU A 1 87 ? -18.639 4.753 -5.256 1.00 95.25 87 GLU A N 1
ATOM 644 C CA . GLU A 1 87 ? -18.630 4.401 -6.680 1.00 95.25 87 GLU A CA 1
ATOM 645 C C . GLU A 1 87 ? -17.678 5.312 -7.467 1.00 95.25 87 GLU A C 1
ATOM 647 O O . GLU A 1 87 ? -16.819 4.829 -8.209 1.00 95.25 87 GLU A O 1
ATOM 652 N N . ALA A 1 88 ? -17.741 6.625 -7.234 1.00 94.56 88 ALA A N 1
ATOM 653 C CA . ALA A 1 88 ? -16.888 7.573 -7.932 1.00 94.56 88 ALA A CA 1
ATOM 654 C C . ALA A 1 88 ? -15.389 7.375 -7.622 1.00 94.56 88 ALA A C 1
ATOM 656 O O . ALA A 1 88 ? -14.561 7.464 -8.535 1.00 94.56 88 ALA A O 1
ATOM 657 N N . THR A 1 89 ? -15.040 7.053 -6.370 1.00 92.12 89 THR A N 1
ATOM 658 C CA . THR A 1 89 ? -13.661 6.729 -5.961 1.00 92.12 89 THR A CA 1
ATOM 659 C C . THR A 1 89 ? -13.174 5.399 -6.533 1.00 92.12 89 THR A C 1
ATOM 661 O O . THR A 1 89 ? -12.012 5.286 -6.927 1.00 92.12 89 THR A O 1
ATOM 664 N N . GLN A 1 90 ? -14.057 4.405 -6.656 1.00 92.69 90 GLN A N 1
ATOM 665 C CA . GLN A 1 90 ? -13.732 3.130 -7.290 1.00 92.69 90 GLN A CA 1
ATOM 666 C C . GLN A 1 90 ? -13.429 3.323 -8.784 1.00 92.69 90 GLN A C 1
ATOM 668 O O . GLN A 1 90 ? -12.446 2.780 -9.293 1.00 92.69 90 GLN A O 1
ATOM 673 N N . GLU A 1 91 ? -14.220 4.143 -9.483 1.00 94.88 91 GLU A N 1
ATOM 674 C CA . GLU A 1 91 ? -13.956 4.521 -10.877 1.00 94.88 91 GLU A CA 1
ATOM 675 C C . GLU A 1 91 ? -12.607 5.251 -11.024 1.00 94.88 91 GLU A C 1
ATOM 677 O O . GLU A 1 91 ? -11.836 4.946 -11.939 1.00 94.88 91 GLU A O 1
ATOM 682 N N . GLU A 1 92 ? -12.271 6.168 -10.108 1.00 94.69 92 GLU A N 1
ATOM 683 C CA . GLU A 1 92 ? -10.959 6.832 -10.078 1.00 94.69 92 GLU A CA 1
ATOM 684 C C . GLU A 1 92 ? -9.813 5.823 -9.902 1.00 94.69 92 GLU A C 1
ATOM 686 O O . GLU A 1 92 ? -8.794 5.917 -10.595 1.00 94.69 92 GLU A O 1
ATOM 691 N N . HIS A 1 93 ? -9.978 4.834 -9.019 1.00 91.12 93 HIS A N 1
ATOM 692 C CA . HIS A 1 93 ? -8.979 3.793 -8.787 1.00 91.12 93 HIS A CA 1
ATOM 693 C C . HIS A 1 93 ? -8.734 2.943 -10.044 1.00 91.12 93 HIS A C 1
ATOM 695 O O . HIS A 1 93 ? -7.582 2.723 -10.432 1.00 91.12 93 HIS A O 1
ATOM 701 N N . VAL A 1 94 ? -9.802 2.533 -10.737 1.00 94.12 94 VAL A N 1
ATOM 702 C CA . VAL A 1 94 ? -9.708 1.797 -12.010 1.00 94.12 94 VAL A CA 1
ATOM 703 C C . VAL A 1 94 ? -9.004 2.636 -13.082 1.00 94.12 94 VAL A C 1
ATOM 705 O O . VAL A 1 94 ? -8.121 2.133 -13.781 1.00 94.12 94 VAL A O 1
ATOM 708 N N . LEU A 1 95 ? -9.332 3.928 -13.198 1.00 95.62 95 LEU A N 1
ATOM 709 C CA . LEU A 1 95 ? -8.654 4.840 -14.128 1.00 95.62 95 LEU A CA 1
ATOM 710 C C . LEU A 1 95 ? -7.166 5.007 -13.786 1.00 95.62 95 LEU A C 1
ATOM 712 O O . LEU A 1 95 ? -6.334 5.009 -14.690 1.00 95.62 95 LEU A O 1
ATOM 716 N N . SER A 1 96 ? -6.818 5.082 -12.499 1.00 95.06 96 SER A N 1
ATOM 717 C CA . SER A 1 96 ? -5.432 5.163 -12.024 1.00 95.06 96 SER A CA 1
ATOM 718 C C . SER A 1 96 ? -4.614 3.924 -12.405 1.00 95.06 96 SER A C 1
ATOM 720 O O . SER A 1 96 ? -3.490 4.052 -12.894 1.00 95.06 96 SER A O 1
ATOM 722 N N . LYS A 1 97 ? -5.189 2.721 -12.261 1.00 92.75 97 LYS A N 1
ATOM 723 C CA . LYS A 1 97 ? -4.554 1.474 -12.716 1.00 92.75 97 LYS A CA 1
ATOM 724 C C . LYS A 1 97 ? -4.332 1.484 -14.232 1.00 92.75 97 LYS A C 1
ATOM 726 O O . LYS A 1 97 ? -3.207 1.296 -14.681 1.00 92.75 97 LYS A O 1
ATOM 731 N N . ASN A 1 98 ? -5.359 1.840 -15.004 1.00 94.81 98 ASN A N 1
ATOM 732 C CA . ASN A 1 98 ? -5.259 1.937 -16.463 1.00 94.81 98 ASN A CA 1
ATOM 733 C C . ASN A 1 98 ? -4.193 2.944 -16.925 1.00 94.81 98 ASN A C 1
ATOM 735 O O . ASN A 1 98 ? -3.556 2.732 -17.954 1.00 94.81 98 ASN A O 1
ATOM 739 N N . ILE A 1 99 ? -3.991 4.045 -16.193 1.00 96.88 99 ILE A N 1
ATOM 740 C CA . ILE A 1 99 ? -2.923 5.015 -16.476 1.00 96.88 99 ILE A CA 1
ATOM 741 C C . ILE A 1 99 ? -1.550 4.371 -16.301 1.00 96.88 99 ILE A C 1
ATOM 743 O O . ILE A 1 99 ? -0.706 4.548 -17.175 1.00 96.88 99 ILE A O 1
ATOM 747 N N . LYS A 1 100 ? -1.328 3.614 -15.220 1.00 94.69 100 LYS A N 1
ATOM 748 C CA . LYS A 1 100 ? -0.055 2.913 -14.983 1.00 94.69 100 LYS A CA 1
ATOM 749 C C . LYS A 1 100 ? 0.231 1.888 -16.080 1.00 94.69 100 LYS A C 1
ATOM 751 O O . LYS A 1 100 ? 1.333 1.880 -16.622 1.00 94.69 100 LYS A O 1
ATOM 756 N N . ASP A 1 101 ? -0.776 1.106 -16.461 1.00 93.12 101 ASP A N 1
ATOM 757 C CA . ASP A 1 101 ? -0.650 0.109 -17.526 1.00 93.12 101 ASP A CA 1
ATOM 758 C C . ASP A 1 101 ? -0.371 0.788 -18.881 1.00 93.12 101 ASP A C 1
ATOM 760 O O . ASP A 1 101 ? 0.547 0.424 -19.608 1.00 93.12 101 ASP A O 1
ATOM 764 N N . LEU A 1 102 ? -1.094 1.859 -19.226 1.00 95.19 102 LEU A N 1
ATOM 765 C CA . LEU A 1 102 ? -0.835 2.608 -20.463 1.00 95.19 102 LEU A CA 1
ATOM 766 C C . LEU A 1 102 ? 0.526 3.314 -20.459 1.00 95.19 102 LEU A C 1
ATOM 768 O O . LEU A 1 102 ? 1.137 3.444 -21.518 1.00 95.19 102 LEU A O 1
ATOM 772 N N . GLN A 1 103 ? 1.010 3.765 -19.300 1.00 96.12 103 GLN A N 1
ATOM 773 C CA . GLN A 1 103 ? 2.354 4.326 -19.157 1.00 96.12 103 GLN A CA 1
ATOM 774 C C . GLN A 1 103 ? 3.433 3.270 -19.392 1.00 96.12 103 GLN A C 1
ATOM 776 O O . GLN A 1 103 ? 4.405 3.568 -20.085 1.00 96.12 103 GLN A O 1
ATOM 781 N N . SER A 1 104 ? 3.269 2.047 -18.875 1.00 94.12 104 SER A N 1
ATOM 782 C CA . SER A 1 104 ? 4.235 0.969 -19.119 1.00 94.12 104 SER A CA 1
ATOM 783 C C . SER A 1 104 ? 4.296 0.612 -20.610 1.00 94.12 104 SER A C 1
ATOM 785 O O . SER A 1 104 ? 5.390 0.548 -21.173 1.00 94.12 104 SER A O 1
ATOM 787 N N . PHE A 1 105 ? 3.148 0.523 -21.294 1.00 93.88 105 PHE A N 1
ATOM 788 C CA . PHE A 1 105 ? 3.100 0.291 -22.744 1.00 93.88 105 PHE A CA 1
ATOM 789 C C . PHE A 1 105 ? 3.642 1.464 -23.573 1.00 93.88 105 PHE A C 1
ATOM 791 O O . PHE A 1 105 ? 4.299 1.246 -24.590 1.00 93.88 105 PHE A O 1
ATOM 798 N N . ALA A 1 106 ? 3.395 2.710 -23.163 1.00 94.38 106 ALA A N 1
ATOM 799 C CA . ALA A 1 106 ? 3.912 3.885 -23.866 1.00 94.38 106 ALA A CA 1
ATOM 800 C C . ALA A 1 106 ? 5.441 4.018 -23.738 1.00 94.38 106 ALA A C 1
ATOM 802 O O . ALA A 1 106 ? 6.102 4.441 -24.689 1.00 94.38 106 ALA A O 1
ATOM 803 N N . ASN A 1 107 ? 5.996 3.639 -22.582 1.00 91.88 107 ASN A N 1
ATOM 804 C CA . ASN A 1 107 ? 7.429 3.723 -22.287 1.00 91.88 107 ASN A CA 1
ATOM 805 C C . ASN A 1 107 ? 8.226 2.506 -22.779 1.00 91.88 107 ASN A C 1
ATOM 807 O O . ASN A 1 107 ? 9.453 2.563 -22.859 1.00 91.88 107 ASN A O 1
ATOM 811 N N . ALA A 1 108 ? 7.553 1.409 -23.120 1.00 93.75 108 ALA A N 1
ATOM 812 C CA . ALA A 1 108 ? 8.183 0.218 -23.660 1.00 93.75 108 ALA A CA 1
ATOM 813 C C . ALA A 1 108 ? 8.860 0.498 -25.018 1.00 93.75 108 ALA A C 1
ATOM 815 O O . ALA A 1 108 ? 8.222 0.840 -26.016 1.00 93.75 108 ALA A O 1
ATOM 816 N N . THR A 1 109 ? 10.179 0.305 -25.067 1.00 91.12 109 THR A N 1
ATOM 817 C CA . THR A 1 109 ? 11.037 0.579 -26.236 1.00 91.12 109 THR A CA 1
ATOM 818 C C . THR A 1 109 ? 10.809 -0.369 -27.413 1.00 91.12 109 THR A C 1
ATOM 820 O O . THR A 1 109 ? 11.187 -0.052 -28.537 1.00 91.12 109 THR A O 1
ATOM 823 N N . HIS A 1 110 ? 10.171 -1.515 -27.179 1.00 87.31 110 HIS A N 1
ATOM 824 C CA . HIS A 1 110 ? 9.960 -2.557 -28.183 1.00 87.31 110 HIS A CA 1
ATOM 825 C C . HIS A 1 110 ? 8.737 -2.323 -29.087 1.00 87.31 110 HIS A C 1
ATOM 827 O O . HIS A 1 110 ? 8.549 -3.061 -30.054 1.00 87.31 110 HIS A O 1
ATOM 833 N N . PHE A 1 111 ? 7.901 -1.313 -28.811 1.00 89.12 111 PHE A N 1
ATOM 834 C CA . PHE A 1 111 ? 6.743 -1.012 -29.653 1.00 89.12 111 PHE A CA 1
ATOM 835 C C . PHE A 1 111 ? 7.083 -0.051 -30.808 1.00 89.12 111 PHE A C 1
ATOM 837 O O . PHE A 1 111 ? 7.739 0.978 -30.595 1.00 89.12 111 PHE A O 1
ATOM 844 N N . PRO A 1 112 ? 6.559 -0.316 -32.024 1.00 95.25 112 PRO A N 1
ATOM 845 C CA . PRO A 1 112 ? 6.568 0.632 -33.133 1.00 95.25 112 PRO A CA 1
ATOM 846 C C . PRO A 1 112 ? 6.076 2.022 -32.716 1.00 95.25 112 PRO A C 1
ATOM 848 O O . PRO A 1 112 ? 5.150 2.157 -31.911 1.00 95.25 112 PRO A O 1
ATOM 851 N N . GLU A 1 113 ? 6.669 3.066 -33.294 1.00 92.88 113 GLU A N 1
ATOM 852 C CA . GLU A 1 113 ? 6.368 4.467 -32.962 1.00 92.88 113 GLU A CA 1
ATOM 853 C C . GLU A 1 113 ? 4.883 4.823 -33.150 1.00 92.88 113 GLU A C 1
ATOM 855 O O . GLU A 1 113 ? 4.300 5.543 -32.341 1.00 92.88 113 GLU A O 1
ATOM 860 N N . GLU A 1 114 ? 4.231 4.224 -34.145 1.00 95.69 114 GLU A N 1
ATOM 861 C CA . GLU A 1 114 ? 2.796 4.367 -34.404 1.00 95.69 114 GLU A CA 1
ATOM 862 C C . GLU A 1 114 ? 1.934 3.864 -33.236 1.00 95.69 114 GLU A C 1
ATOM 864 O O . GLU A 1 114 ? 0.949 4.503 -32.858 1.00 95.69 114 GLU A O 1
ATOM 869 N N . LEU A 1 115 ? 2.304 2.728 -32.634 1.00 93.94 115 LEU A N 1
ATOM 870 C CA . LEU A 1 115 ? 1.603 2.175 -31.475 1.00 93.94 115 LEU A CA 1
ATOM 871 C C . LEU A 1 115 ? 1.885 2.998 -30.220 1.00 93.94 115 LEU A C 1
ATOM 873 O O . LEU A 1 115 ? 0.951 3.283 -29.472 1.00 93.94 115 LEU A O 1
ATOM 877 N N . ARG A 1 116 ? 3.126 3.462 -30.026 1.00 95.44 116 ARG A N 1
ATOM 878 C CA . ARG A 1 116 ? 3.469 4.378 -28.926 1.00 95.44 116 ARG A CA 1
ATOM 879 C C . ARG A 1 116 ? 2.661 5.674 -29.005 1.00 95.44 116 ARG A C 1
ATOM 881 O O . ARG A 1 116 ? 2.072 6.078 -28.007 1.00 95.44 116 ARG A O 1
ATOM 888 N N . SER A 1 117 ? 2.518 6.261 -30.195 1.00 95.69 117 SER A N 1
ATOM 889 C CA . SER A 1 117 ? 1.678 7.448 -30.419 1.00 95.69 117 SER A CA 1
ATOM 890 C C . SER A 1 117 ? 0.199 7.199 -30.078 1.00 95.69 117 SER A C 1
ATOM 892 O O . SER A 1 117 ? -0.449 8.026 -29.425 1.00 95.69 117 SER A O 1
ATOM 894 N N . ARG A 1 118 ? -0.340 6.021 -30.431 1.00 95.06 118 ARG A N 1
ATOM 895 C CA . ARG A 1 118 ? -1.705 5.617 -30.047 1.00 95.06 118 ARG A CA 1
ATOM 896 C C . ARG A 1 118 ? -1.856 5.445 -28.536 1.00 95.06 118 ARG A C 1
ATOM 898 O O . ARG A 1 118 ? -2.833 5.945 -27.977 1.00 95.06 118 ARG A O 1
ATOM 905 N N . TYR A 1 119 ? -0.904 4.789 -27.870 1.00 96.06 119 TYR A N 1
ATOM 906 C CA . TYR A 1 119 ? -0.916 4.643 -26.412 1.00 96.06 119 TYR A CA 1
ATOM 907 C C . TYR A 1 119 ? -0.799 5.987 -25.706 1.00 96.06 119 TYR A C 1
ATOM 909 O O . TYR A 1 119 ? -1.528 6.224 -24.752 1.00 96.06 119 TYR A O 1
ATOM 917 N N . GLN A 1 120 ? 0.025 6.902 -26.210 1.00 96.56 120 GLN A N 1
ATOM 918 C CA . GLN A 1 120 ? 0.180 8.239 -25.645 1.00 96.56 120 GLN A CA 1
ATOM 919 C C . GLN A 1 120 ? -1.089 9.091 -25.810 1.00 96.56 120 GLN A C 1
ATOM 921 O O . GLN A 1 120 ? -1.491 9.794 -24.882 1.00 96.56 120 GLN A O 1
ATOM 926 N N . THR A 1 121 ? -1.782 8.961 -26.946 1.00 97.31 121 THR A N 1
ATOM 927 C CA . THR A 1 121 ? -3.102 9.580 -27.153 1.00 97.31 121 THR A CA 1
ATOM 928 C C . THR A 1 121 ? -4.122 9.020 -26.159 1.00 97.31 121 THR A C 1
ATOM 930 O O . THR A 1 121 ? -4.772 9.782 -25.444 1.00 97.31 121 THR A O 1
ATOM 933 N N . LYS A 1 122 ? -4.213 7.689 -26.041 1.00 96.88 122 LYS A N 1
ATOM 934 C CA . LYS A 1 122 ? -5.122 7.022 -25.099 1.00 96.88 122 LYS A CA 1
ATOM 935 C C . LYS A 1 122 ? -4.791 7.362 -23.643 1.00 96.88 122 LYS A C 1
ATOM 937 O O . LYS A 1 122 ? -5.697 7.578 -22.847 1.00 96.88 122 LYS A O 1
ATOM 942 N N . LEU A 1 123 ? -3.509 7.477 -23.306 1.00 97.50 123 LEU A N 1
ATOM 943 C CA . LEU A 1 123 ? -3.041 7.907 -21.994 1.00 97.50 123 LEU A CA 1
ATOM 944 C C . LEU A 1 123 ? -3.547 9.318 -21.677 1.00 97.50 123 LEU A C 1
ATOM 946 O O . LEU A 1 123 ? -4.118 9.525 -20.611 1.00 97.50 123 LEU A O 1
ATOM 950 N N . SER A 1 124 ? -3.412 10.266 -22.610 1.00 97.12 124 SER A N 1
ATOM 951 C CA . SER A 1 124 ? -3.924 11.630 -22.415 1.00 97.12 124 SER A CA 1
ATOM 952 C C . SER A 1 124 ? -5.447 11.671 -22.212 1.00 97.12 124 SER A C 1
ATOM 954 O O . SER A 1 124 ? -5.936 12.421 -21.369 1.00 97.12 124 SER A O 1
ATOM 956 N N . GLU A 1 125 ? -6.194 10.807 -22.909 1.00 97.75 125 GLU A N 1
ATOM 957 C CA . GLU A 1 125 ? -7.645 10.675 -22.750 1.00 97.75 125 GLU A CA 1
ATOM 958 C C . GLU A 1 125 ? -8.024 10.116 -21.369 1.00 97.75 125 GLU A C 1
ATOM 960 O O . GLU A 1 125 ? -8.903 10.659 -20.698 1.00 97.75 125 GLU A O 1
ATOM 965 N N . VAL A 1 126 ? -7.357 9.048 -20.916 1.00 96.88 126 VAL A N 1
ATOM 966 C CA . VAL A 1 126 ? -7.629 8.432 -19.606 1.00 96.88 126 VAL A CA 1
ATOM 967 C C . VAL A 1 126 ? -7.227 9.370 -18.464 1.00 96.88 126 VAL A C 1
ATOM 969 O O . VAL A 1 126 ? -7.964 9.475 -17.487 1.00 96.88 126 VAL A O 1
ATOM 972 N N . VAL A 1 127 ? -6.132 10.124 -18.603 1.00 97.75 127 VAL A N 1
ATOM 973 C CA . VAL A 1 127 ? -5.734 11.165 -17.638 1.00 97.75 127 VAL A CA 1
ATOM 974 C C . VAL A 1 127 ? -6.786 12.276 -17.553 1.00 97.75 127 VAL A C 1
ATOM 976 O O . VAL A 1 127 ? -7.157 12.688 -16.455 1.00 97.75 127 VAL A O 1
ATOM 979 N N . ALA A 1 128 ? -7.333 12.732 -18.685 1.00 97.62 128 ALA A N 1
ATOM 980 C CA . ALA A 1 128 ? -8.414 13.721 -18.683 1.00 97.62 128 ALA A CA 1
ATOM 981 C C . ALA A 1 128 ? -9.700 13.180 -18.024 1.00 97.62 128 ALA A C 1
ATOM 983 O O . ALA A 1 128 ? -10.366 13.896 -17.266 1.00 97.62 128 ALA A O 1
ATOM 984 N N . LYS A 1 129 ? -10.026 11.900 -18.260 1.00 96.69 129 LYS A N 1
ATOM 985 C CA . LYS A 1 129 ? -11.138 11.206 -17.590 1.00 96.69 129 LYS A CA 1
ATOM 986 C C . LYS A 1 129 ? -10.918 11.110 -16.082 1.00 96.69 129 LYS A C 1
ATOM 988 O O . LYS A 1 129 ? -11.833 11.432 -15.334 1.00 96.69 129 LYS A O 1
ATOM 993 N N . GLN A 1 130 ? -9.712 10.757 -15.636 1.00 97.38 130 GLN A N 1
ATOM 994 C CA . GLN A 1 130 ? -9.363 10.716 -14.214 1.00 97.38 130 GLN A CA 1
ATOM 995 C C . GLN A 1 130 ? -9.517 12.092 -13.559 1.00 97.38 130 GLN A C 1
ATOM 997 O O . GLN A 1 130 ? -10.122 12.193 -12.498 1.00 97.38 130 GLN A O 1
ATOM 1002 N N . ALA A 1 131 ? -9.033 13.161 -14.199 1.00 96.50 131 ALA A N 1
ATOM 1003 C CA . ALA A 1 131 ? -9.178 14.518 -13.672 1.00 96.50 131 ALA A CA 1
ATOM 1004 C C . ALA A 1 131 ? -10.654 14.937 -13.536 1.00 96.50 131 ALA A C 1
ATOM 1006 O O . ALA A 1 131 ? -11.043 15.516 -12.523 1.00 96.50 131 ALA A O 1
ATOM 1007 N N . THR A 1 132 ? -11.486 14.603 -14.528 1.00 97.06 132 THR A N 1
ATOM 1008 C CA . THR A 1 132 ? -12.937 14.860 -14.486 1.00 97.06 132 THR A CA 1
ATOM 1009 C C . THR A 1 132 ? -13.613 14.059 -13.371 1.00 97.06 132 THR A C 1
ATOM 1011 O O . THR A 1 132 ? -14.444 14.596 -12.641 1.00 97.06 132 THR A O 1
ATOM 1014 N N . GLN A 1 133 ? -13.228 12.792 -13.210 1.00 97.19 133 GLN A N 1
ATOM 1015 C CA . GLN A 1 133 ? -13.774 11.916 -12.180 1.00 97.19 133 GLN A CA 1
ATOM 1016 C C . GLN A 1 133 ? -13.390 12.375 -10.774 1.00 97.19 133 GLN A C 1
ATOM 1018 O O . GLN A 1 133 ? -14.246 12.463 -9.901 1.00 97.19 133 GLN A O 1
ATOM 1023 N N . LYS A 1 134 ? -12.132 12.764 -10.573 1.00 95.12 134 LYS A N 1
ATOM 1024 C CA . LYS A 1 134 ? -11.666 13.333 -9.310 1.00 95.12 134 LYS A CA 1
ATOM 1025 C C . LYS A 1 134 ? -12.425 14.612 -8.953 1.00 95.12 134 LYS A C 1
ATOM 1027 O O . LYS A 1 134 ? -12.913 14.744 -7.837 1.00 95.12 134 LYS A O 1
ATOM 1032 N N . ALA A 1 135 ? -12.630 15.507 -9.924 1.00 96.50 135 ALA A N 1
ATOM 1033 C CA . ALA A 1 135 ? -13.444 16.704 -9.718 1.00 96.50 135 ALA A CA 1
ATOM 1034 C C . ALA A 1 135 ? -14.901 16.370 -9.335 1.00 96.50 135 ALA A C 1
ATOM 1036 O O . ALA A 1 135 ? -15.502 17.077 -8.524 1.00 96.50 135 ALA A O 1
ATOM 1037 N N . ARG A 1 136 ? -15.468 15.282 -9.878 1.00 96.94 136 ARG A N 1
ATOM 1038 C CA . ARG A 1 136 ? -16.791 14.768 -9.489 1.00 96.94 136 ARG A CA 1
ATOM 1039 C C . ARG A 1 136 ? -16.793 14.229 -8.054 1.00 96.94 136 ARG A C 1
ATOM 1041 O O . ARG A 1 136 ? -17.706 14.579 -7.308 1.00 96.94 136 ARG A O 1
ATOM 1048 N N . CYS A 1 137 ? -15.792 13.439 -7.656 1.00 95.94 137 CYS A N 1
ATOM 1049 C CA . CYS A 1 137 ? -15.622 12.980 -6.271 1.00 95.94 137 CYS A CA 1
ATOM 1050 C C . CYS A 1 137 ? -15.570 14.169 -5.305 1.00 95.94 137 CYS A C 1
ATOM 1052 O O . CYS A 1 137 ? -16.356 14.232 -4.362 1.00 95.94 137 CYS A O 1
ATOM 1054 N N . ASP A 1 138 ? -14.714 15.153 -5.591 1.00 92.44 138 ASP A N 1
ATOM 1055 C CA . ASP A 1 138 ? -14.556 16.357 -4.771 1.00 92.44 138 ASP A CA 1
ATOM 1056 C C . ASP A 1 138 ? -15.873 17.142 -4.674 1.00 92.44 138 ASP A C 1
ATOM 1058 O O . ASP A 1 138 ? -16.257 17.614 -3.602 1.00 92.44 138 ASP A O 1
ATOM 1062 N N . GLN A 1 139 ? -16.623 17.243 -5.776 1.00 96.38 139 GLN A N 1
ATOM 1063 C CA . GLN A 1 139 ? -17.936 17.883 -5.782 1.00 96.38 139 GLN A CA 1
ATOM 1064 C C . GLN A 1 139 ? -18.948 17.135 -4.901 1.00 96.38 139 GLN A C 1
ATOM 1066 O O . GLN A 1 139 ? -19.683 17.789 -4.159 1.00 96.38 139 GLN A O 1
ATOM 1071 N N . LEU A 1 140 ? -19.002 15.801 -4.965 1.00 94.94 140 LEU A N 1
ATOM 1072 C CA . LEU A 1 140 ? -19.894 14.984 -4.135 1.00 94.94 140 LEU A CA 1
ATOM 1073 C C . LEU A 1 140 ? -19.520 15.072 -2.650 1.00 94.94 140 LEU A C 1
ATOM 1075 O O . LEU A 1 140 ? -20.401 15.263 -1.812 1.00 94.94 140 LEU A O 1
ATOM 1079 N N . ILE A 1 141 ? -18.225 15.040 -2.326 1.00 91.31 141 ILE A N 1
ATOM 1080 C CA . ILE A 1 141 ? -17.719 15.245 -0.962 1.00 91.31 141 ILE A CA 1
ATOM 1081 C C . ILE A 1 141 ? -18.124 16.633 -0.457 1.00 91.31 141 ILE A C 1
ATOM 1083 O O . ILE A 1 141 ? -18.693 16.764 0.627 1.00 91.31 141 ILE A O 1
ATOM 1087 N N . HIS A 1 142 ? -17.927 17.683 -1.257 1.00 90.12 142 HIS A N 1
ATOM 1088 C CA . HIS A 1 142 ? -18.361 19.029 -0.889 1.00 90.12 142 HIS A CA 1
ATOM 1089 C C . HIS A 1 142 ? -19.879 19.148 -0.732 1.00 90.12 142 HIS A C 1
ATOM 1091 O O . HIS A 1 142 ? -20.333 19.892 0.137 1.00 90.12 142 HIS A O 1
ATOM 1097 N N . GLN A 1 143 ? -20.676 18.438 -1.534 1.00 92.62 143 GLN A N 1
ATOM 1098 C CA . GLN A 1 143 ? -22.128 18.380 -1.352 1.00 92.62 143 GLN A CA 1
ATOM 1099 C C . GLN A 1 143 ? -22.503 17.673 -0.048 1.00 92.62 143 GLN A C 1
ATOM 1101 O O . GLN A 1 143 ? -23.369 18.170 0.670 1.00 92.62 143 GLN A O 1
ATOM 1106 N N . LEU A 1 144 ? -21.842 16.564 0.289 1.00 91.12 144 LEU A N 1
ATOM 1107 C CA . LEU A 1 144 ? -22.065 15.821 1.530 1.00 91.12 144 LEU A CA 1
ATOM 1108 C C . LEU A 1 144 ? -21.721 16.658 2.773 1.00 91.12 144 LEU A C 1
ATOM 1110 O O . LEU A 1 144 ? -22.449 16.599 3.767 1.00 91.12 144 LEU A O 1
ATOM 1114 N N . ILE A 1 145 ? -20.640 17.443 2.700 1.00 87.19 145 ILE A N 1
ATOM 1115 C CA . ILE A 1 145 ? -20.209 18.370 3.757 1.00 87.19 145 ILE A CA 1
ATOM 1116 C C . ILE A 1 145 ? -21.193 19.540 3.873 1.00 87.19 145 ILE A C 1
ATOM 1118 O O . ILE A 1 145 ? -21.690 19.809 4.955 1.00 87.19 145 ILE A O 1
ATOM 1122 N N . ARG A 1 146 ? -21.546 20.201 2.759 1.00 85.69 146 ARG A N 1
ATOM 1123 C CA . ARG A 1 146 ? -22.476 21.351 2.753 1.00 85.69 146 ARG A CA 1
ATOM 1124 C C . ARG A 1 146 ? -23.930 20.984 3.050 1.00 85.69 146 ARG A C 1
ATOM 1126 O O . ARG A 1 146 ? -24.754 21.878 3.237 1.00 85.69 146 ARG A O 1
ATOM 1133 N N . SER A 1 147 ? -24.273 19.698 3.059 1.00 86.50 147 SER A N 1
ATOM 1134 C CA . SER A 1 147 ? -25.571 19.201 3.524 1.00 86.50 147 SER A CA 1
ATOM 1135 C C . SER A 1 147 ? -25.613 19.275 5.063 1.00 86.50 147 SER A C 1
ATOM 1137 O O . SER A 1 147 ? -25.635 18.261 5.756 1.00 86.50 147 SER A O 1
ATOM 1139 N N . ASP A 1 148 ? -25.561 20.501 5.587 1.00 59.75 148 ASP A N 1
ATOM 1140 C CA . ASP A 1 148 ? -25.077 20.857 6.932 1.00 59.75 148 ASP A CA 1
ATOM 1141 C C . ASP A 1 148 ? -26.143 20.839 8.045 1.00 59.75 148 ASP A C 1
ATOM 1143 O O . ASP A 1 148 ? -25.926 21.365 9.130 1.00 59.75 148 ASP A O 1
ATOM 1147 N N . ASN A 1 149 ? -27.317 20.237 7.826 1.00 58.03 149 ASN A N 1
ATOM 1148 C CA . ASN A 1 149 ? -28.435 20.391 8.773 1.00 58.03 149 ASN A CA 1
ATOM 1149 C C . ASN A 1 149 ? -28.709 19.224 9.734 1.00 58.03 149 ASN A C 1
ATOM 1151 O O . ASN A 1 149 ? -29.654 19.335 10.505 1.00 58.03 149 ASN A O 1
ATOM 1155 N N . ALA A 1 150 ? -27.915 18.148 9.739 1.00 58.38 150 ALA A N 1
ATOM 1156 C CA . ALA A 1 150 ? -27.871 17.168 10.839 1.00 58.38 150 ALA A CA 1
ATOM 1157 C C . ALA A 1 150 ? -26.876 16.041 10.514 1.00 58.38 150 ALA A C 1
ATOM 1159 O O . ALA A 1 150 ? -27.241 14.999 9.971 1.00 58.38 150 ALA A O 1
ATOM 1160 N N . TRP A 1 151 ? -25.600 16.201 10.865 1.00 61.03 151 TRP A N 1
ATOM 1161 C CA . TRP A 1 151 ? -24.921 15.044 11.456 1.00 61.03 151 TRP A CA 1
ATOM 1162 C C . TRP A 1 151 ? -25.441 14.954 12.893 1.00 61.03 151 TRP A C 1
ATOM 1164 O O . TRP A 1 151 ? -25.453 15.986 13.563 1.00 61.03 151 TRP A O 1
ATOM 1174 N N . PRO A 1 152 ? -25.872 13.791 13.408 1.00 58.91 152 PRO A N 1
ATOM 1175 C CA . PRO A 1 152 ? -26.214 13.647 14.821 1.00 58.91 152 PRO A CA 1
ATOM 1176 C C . PRO A 1 152 ? -24.934 13.584 15.663 1.00 58.91 152 PRO A C 1
ATOM 1178 O O . PRO A 1 152 ? -24.735 12.679 16.464 1.00 58.91 152 PRO A O 1
ATOM 1181 N N . MET A 1 153 ? -24.028 14.531 15.445 1.00 56.62 153 MET A N 1
ATOM 1182 C CA . MET A 1 153 ? -22.997 14.845 16.409 1.00 56.62 153 MET A CA 1
ATOM 1183 C C . MET A 1 153 ? -23.626 15.825 17.384 1.00 56.62 153 MET A C 1
ATOM 1185 O O . MET A 1 153 ? -24.260 16.802 16.978 1.00 56.62 153 MET A O 1
ATOM 1189 N N . SER A 1 154 ? -23.516 15.533 18.679 1.00 63.03 154 SER A N 1
ATOM 1190 C CA . SER A 1 154 ? -23.946 16.492 19.688 1.00 63.03 154 SER A CA 1
ATOM 1191 C C . SER A 1 154 ? -23.210 17.811 19.445 1.00 63.03 154 SER A C 1
ATOM 1193 O O . SER A 1 154 ? -22.066 17.821 18.988 1.00 63.03 154 SER A O 1
ATOM 1195 N N . GLN A 1 155 ? -23.852 18.938 19.739 1.00 65.88 155 GLN A N 1
ATOM 1196 C CA . GLN A 1 155 ? -23.218 20.248 19.578 1.00 65.88 155 GLN A CA 1
ATOM 1197 C C . GLN A 1 155 ? -21.878 20.328 20.339 1.00 65.88 155 GLN A C 1
ATOM 1199 O O . GLN A 1 155 ? -20.913 20.898 19.840 1.00 65.88 155 GLN A O 1
ATOM 1204 N N . GLU A 1 156 ? -21.776 19.640 21.482 1.00 71.56 156 GLU A N 1
ATOM 1205 C CA . GLU A 1 156 ? -20.522 19.464 22.227 1.00 71.56 156 GLU A CA 1
ATOM 1206 C C . GLU A 1 156 ? -19.435 18.712 21.447 1.00 71.56 156 GLU A C 1
ATOM 1208 O O . GLU A 1 156 ? -18.248 18.997 21.604 1.00 71.56 156 GLU A O 1
ATOM 1213 N N . GLN A 1 157 ? -19.811 17.727 20.633 1.00 69.19 157 GLN A N 1
ATOM 1214 C CA . GLN A 1 157 ? -18.875 16.983 19.798 1.00 69.19 157 GLN A CA 1
ATOM 1215 C C . GLN A 1 157 ? -18.405 17.827 18.613 1.00 69.19 157 GLN A C 1
ATOM 1217 O O . GLN A 1 157 ? -17.208 17.872 18.360 1.00 69.19 157 GLN A O 1
ATOM 1222 N N . VAL A 1 158 ? -19.298 18.601 17.989 1.00 71.31 158 VAL A N 1
ATOM 1223 C CA . VAL A 1 158 ? -18.927 19.565 16.936 1.00 71.31 158 VAL A CA 1
ATOM 1224 C C . VAL A 1 158 ? -17.938 20.611 17.464 1.00 71.31 158 VAL A C 1
ATOM 1226 O O . VAL A 1 158 ? -16.929 20.891 16.823 1.00 71.31 158 VAL A O 1
ATOM 1229 N N . GLU A 1 159 ? -18.174 21.158 18.659 1.00 80.06 159 GLU A N 1
ATOM 1230 C CA . GLU A 1 159 ? -17.255 22.116 19.288 1.00 80.06 159 GLU A CA 1
ATOM 1231 C C . GLU A 1 159 ? -15.914 21.483 19.692 1.00 80.06 159 GLU A C 1
ATOM 1233 O O . GLU A 1 159 ? -14.867 22.133 19.613 1.00 80.06 159 GLU A O 1
ATOM 1238 N N . ARG A 1 160 ? -15.926 20.218 20.135 1.00 79.56 160 ARG A N 1
ATOM 1239 C CA . ARG A 1 160 ? -14.704 19.472 20.459 1.00 79.56 160 ARG A CA 1
ATOM 1240 C C . ARG A 1 160 ? -13.875 19.215 19.201 1.00 79.56 160 ARG A C 1
ATOM 1242 O O . ARG A 1 160 ? -12.671 19.462 19.230 1.00 79.56 160 ARG A O 1
ATOM 1249 N N . ASP A 1 161 ? -14.512 18.779 18.121 1.00 70.50 161 ASP A N 1
ATOM 1250 C CA . ASP A 1 161 ? -13.844 18.464 16.859 1.00 70.50 161 ASP A CA 1
ATOM 1251 C C . ASP A 1 161 ? -13.322 19.733 16.179 1.00 70.50 161 ASP A C 1
ATOM 1253 O O . ASP A 1 161 ? -12.193 19.737 15.701 1.00 70.50 161 ASP A O 1
ATOM 1257 N N . ALA A 1 162 ? -14.055 20.851 16.245 1.00 83.44 162 ALA A N 1
ATOM 1258 C CA . ALA A 1 162 ? -13.573 22.148 15.765 1.00 83.44 162 ALA A CA 1
ATOM 1259 C C . ALA A 1 162 ? -12.285 22.599 16.482 1.00 83.44 162 ALA A C 1
ATOM 1261 O O . ALA A 1 162 ? -11.337 23.037 15.833 1.00 83.44 162 ALA A O 1
ATOM 1262 N N . LYS A 1 163 ? -12.206 22.431 17.811 1.00 89.00 163 LYS A N 1
ATOM 1263 C CA . LYS A 1 163 ? -10.978 22.715 18.581 1.00 89.00 163 LYS A CA 1
ATOM 1264 C C . LYS A 1 163 ? -9.840 21.751 18.258 1.00 89.00 163 LYS A C 1
ATOM 1266 O O . LYS A 1 163 ? -8.673 22.130 18.327 1.00 89.00 163 LYS A O 1
ATOM 1271 N N . LEU A 1 164 ? -10.158 20.488 17.974 1.00 82.25 164 LEU A N 1
ATOM 1272 C CA . LEU A 1 164 ? -9.157 19.497 17.590 1.00 82.25 164 LEU A CA 1
ATOM 1273 C C . LEU A 1 164 ? -8.575 19.823 16.209 1.00 82.25 164 LEU A C 1
ATOM 1275 O O . LEU A 1 164 ? -7.362 19.749 16.028 1.00 82.25 164 LEU A O 1
ATOM 1279 N N . GLN A 1 165 ? -9.437 20.234 15.278 1.00 83.31 165 GLN A N 1
ATOM 1280 C CA . GLN A 1 165 ? -9.072 20.674 13.937 1.00 83.31 165 GLN A CA 1
ATOM 1281 C C . GLN A 1 165 ? -8.173 21.915 13.986 1.00 83.31 165 GLN A C 1
ATOM 1283 O O . GLN A 1 165 ? -7.126 21.917 13.354 1.00 83.31 165 GLN A O 1
ATOM 1288 N N . GLU A 1 166 ? -8.510 22.918 14.805 1.00 91.50 166 GLU A N 1
ATOM 1289 C CA . GLU A 1 166 ? -7.679 24.117 15.003 1.00 91.50 166 GLU A CA 1
ATOM 1290 C C . GLU A 1 166 ? -6.258 23.755 15.470 1.00 91.50 166 GLU A C 1
ATOM 1292 O O . GLU A 1 166 ? -5.273 24.200 14.885 1.00 91.50 166 GLU A O 1
ATOM 1297 N N . LYS A 1 167 ? -6.130 22.852 16.453 1.00 86.44 167 LYS A N 1
ATOM 1298 C CA . LYS A 1 167 ? -4.818 22.358 16.909 1.00 86.44 167 LYS A CA 1
ATOM 1299 C C . LYS A 1 167 ? -4.068 21.557 15.848 1.00 86.44 167 LYS A C 1
ATOM 1301 O O . LYS A 1 167 ? -2.839 21.595 15.800 1.00 86.44 167 LYS A O 1
ATOM 1306 N N . TYR A 1 168 ? -4.787 20.782 15.039 1.00 85.06 168 TYR A N 1
ATOM 1307 C CA . TYR A 1 168 ? -4.188 20.046 13.933 1.00 85.06 168 TYR A CA 1
ATOM 1308 C C . TYR A 1 168 ? -3.640 21.007 12.874 1.00 85.06 168 TYR A C 1
ATOM 1310 O O . TYR A 1 168 ? -2.502 20.840 12.440 1.00 85.06 168 TYR A O 1
ATOM 1318 N N . ASP A 1 169 ? -4.398 22.044 12.520 1.00 87.75 169 ASP A N 1
ATOM 1319 C CA . ASP A 1 169 ? -3.981 23.067 11.562 1.00 87.75 169 ASP A CA 1
ATOM 1320 C C . ASP A 1 169 ? -2.761 23.854 12.079 1.00 87.75 169 ASP A C 1
ATOM 1322 O O . ASP A 1 169 ? -1.805 24.056 11.327 1.00 87.75 169 ASP A O 1
ATOM 1326 N N . GLU A 1 170 ? -2.718 24.196 13.374 1.00 89.88 170 GLU A N 1
ATOM 1327 C CA . GLU A 1 170 ? -1.527 24.767 14.028 1.00 89.88 170 GLU A CA 1
ATOM 1328 C C . GLU A 1 170 ? -0.309 23.834 13.916 1.00 89.88 170 GLU A C 1
ATOM 1330 O O . GLU A 1 170 ? 0.791 24.261 13.561 1.00 89.88 170 GLU A O 1
ATOM 1335 N N . MET A 1 171 ? -0.484 22.536 14.176 1.00 86.00 171 MET A N 1
ATOM 1336 C CA . MET A 1 171 ? 0.596 21.551 14.065 1.00 86.00 171 MET A CA 1
ATOM 1337 C C . MET A 1 171 ? 1.097 21.406 12.622 1.00 86.00 171 MET A C 1
ATOM 1339 O O . MET A 1 171 ? 2.306 21.351 12.389 1.00 86.00 171 MET A O 1
ATOM 1343 N N . VAL A 1 172 ? 0.192 21.370 11.641 1.00 86.44 172 VAL A N 1
ATOM 1344 C CA . VAL A 1 172 ? 0.546 21.338 10.214 1.00 86.44 172 VAL A CA 1
ATOM 1345 C C . VAL A 1 172 ? 1.302 22.605 9.820 1.00 86.44 172 VAL A C 1
ATOM 1347 O O . VAL A 1 172 ? 2.285 22.524 9.078 1.00 86.44 172 VAL A O 1
ATOM 1350 N N . GLN A 1 173 ? 0.898 23.764 10.342 1.00 91.44 173 GLN A N 1
ATOM 1351 C CA . GLN A 1 173 ? 1.625 25.011 10.151 1.00 91.44 173 GLN A CA 1
ATOM 1352 C C . GLN A 1 173 ? 3.056 24.910 10.703 1.00 91.44 173 GLN A C 1
ATOM 1354 O O . GLN A 1 173 ? 3.998 25.175 9.957 1.00 91.44 173 GLN A O 1
ATOM 1359 N N . PHE A 1 174 ? 3.244 24.423 11.935 1.00 88.50 174 PHE A N 1
ATOM 1360 C CA . PHE A 1 174 ? 4.580 24.220 12.511 1.00 88.50 174 PHE A CA 1
ATOM 1361 C C . PHE A 1 174 ? 5.451 23.262 11.688 1.00 88.50 174 PHE A C 1
ATOM 1363 O O . PHE A 1 174 ? 6.636 23.523 11.475 1.00 88.50 174 PHE A O 1
ATOM 1370 N N . VAL A 1 175 ? 4.885 22.159 11.191 1.00 86.88 175 VAL A N 1
ATOM 1371 C CA . VAL A 1 175 ? 5.617 21.204 10.340 1.00 86.88 175 VAL A CA 1
ATOM 1372 C C . VAL A 1 175 ? 6.019 21.844 9.010 1.00 86.88 175 VAL A C 1
ATOM 1374 O O . VAL A 1 175 ? 7.135 21.626 8.534 1.00 86.88 175 VAL A O 1
ATOM 1377 N N . ASN A 1 176 ? 5.147 22.654 8.411 1.00 85.50 176 ASN A N 1
ATOM 1378 C CA . ASN A 1 176 ? 5.461 23.372 7.179 1.00 85.50 176 ASN A CA 1
ATOM 1379 C C . ASN A 1 176 ? 6.533 24.448 7.394 1.00 85.50 176 ASN A C 1
ATOM 1381 O O . ASN A 1 176 ? 7.426 24.575 6.558 1.00 85.50 176 ASN A O 1
ATOM 1385 N N . GLU A 1 177 ? 6.501 25.165 8.517 1.00 91.12 177 GLU A N 1
ATOM 1386 C CA . GLU A 1 177 ? 7.554 26.107 8.911 1.00 91.12 177 GLU A CA 1
ATOM 1387 C C . GLU A 1 177 ? 8.898 25.386 9.102 1.00 91.12 177 GLU A C 1
ATOM 1389 O O . GLU A 1 177 ? 9.907 25.794 8.525 1.00 91.12 177 GLU A O 1
ATOM 1394 N N . LEU A 1 178 ? 8.910 24.247 9.805 1.00 86.81 178 LEU A N 1
ATOM 1395 C CA . LEU A 1 178 ? 10.093 23.389 9.954 1.00 86.81 178 LEU A CA 1
ATOM 1396 C C . LEU A 1 178 ? 10.632 22.904 8.606 1.00 86.81 178 LEU A C 1
ATOM 1398 O O . LEU A 1 178 ? 11.842 22.924 8.375 1.00 86.81 178 LEU A O 1
ATOM 1402 N N . LYS A 1 179 ? 9.747 22.484 7.697 1.00 84.62 179 LYS A N 1
ATOM 1403 C CA . LYS A 1 179 ? 10.120 22.063 6.343 1.00 84.62 179 LYS A CA 1
ATOM 1404 C C . LYS A 1 179 ? 10.689 23.227 5.529 1.00 84.62 179 LYS A C 1
ATOM 1406 O O . LYS A 1 179 ? 11.638 23.017 4.778 1.00 84.62 179 LYS A O 1
ATOM 1411 N N . GLY A 1 180 ? 10.151 24.434 5.703 1.00 89.56 180 GLY A N 1
ATOM 1412 C CA . GLY A 1 180 ? 10.685 25.669 5.129 1.00 89.56 180 GLY A CA 1
ATOM 1413 C C . GLY A 1 180 ? 12.112 25.940 5.601 1.00 89.56 180 GLY A C 1
ATOM 1414 O O . GLY A 1 180 ? 13.017 26.030 4.777 1.00 89.56 180 GLY A O 1
ATOM 1415 N N . ILE A 1 181 ? 12.336 25.939 6.918 1.00 88.56 181 ILE A N 1
ATOM 1416 C CA . ILE A 1 181 ? 13.663 26.132 7.530 1.00 88.56 181 ILE A CA 1
ATOM 1417 C C . ILE A 1 181 ? 14.651 25.055 7.058 1.00 88.56 181 ILE A C 1
ATOM 1419 O O . ILE A 1 181 ? 15.788 25.356 6.692 1.00 88.56 181 ILE A O 1
ATOM 1423 N N . ALA A 1 182 ? 14.228 23.789 7.026 1.00 80.25 182 ALA A N 1
ATOM 1424 C CA . ALA A 1 182 ? 15.056 22.689 6.536 1.00 80.25 182 ALA A CA 1
ATOM 1425 C C . ALA A 1 182 ? 15.392 22.839 5.042 1.00 80.25 182 ALA A C 1
ATOM 1427 O O . ALA A 1 182 ? 16.509 22.524 4.628 1.00 80.25 182 ALA A O 1
ATOM 1428 N N . GLY A 1 183 ? 14.450 23.342 4.241 1.00 85.88 183 GLY A N 1
ATOM 1429 C CA . GLY A 1 183 ? 14.656 23.673 2.834 1.00 85.88 183 GLY A CA 1
ATOM 1430 C C . GLY A 1 183 ? 15.661 24.809 2.642 1.00 85.88 183 GLY A C 1
ATOM 1431 O O . GLY A 1 183 ? 16.583 24.669 1.841 1.00 85.88 183 GLY A O 1
ATOM 1432 N N . GLU A 1 184 ? 15.547 25.889 3.415 1.00 87.62 184 GLU A N 1
ATOM 1433 C CA . GLU A 1 184 ? 16.503 27.005 3.415 1.00 87.62 184 GLU A CA 1
ATOM 1434 C C . GLU A 1 184 ? 17.909 26.546 3.819 1.00 87.62 184 GLU A C 1
ATOM 1436 O O . GLU A 1 184 ? 18.881 26.863 3.133 1.00 87.62 184 GLU A O 1
ATOM 1441 N N . MET A 1 185 ? 18.026 25.716 4.864 1.00 75.62 185 MET A N 1
ATOM 1442 C CA . MET A 1 185 ? 19.293 25.066 5.222 1.00 75.62 185 MET A CA 1
ATOM 1443 C C . MET A 1 185 ? 19.832 24.197 4.084 1.00 75.62 185 MET A C 1
ATOM 1445 O O . MET A 1 185 ? 21.032 24.208 3.824 1.00 75.62 185 MET A O 1
ATOM 1449 N N . GLY A 1 186 ? 18.967 23.449 3.395 1.00 77.75 186 GLY A N 1
ATOM 1450 C CA . GLY A 1 186 ? 19.343 22.650 2.231 1.00 77.75 186 GLY A CA 1
ATOM 1451 C C . GLY A 1 186 ? 19.904 23.501 1.089 1.00 77.75 186 GLY A C 1
ATOM 1452 O O . GLY A 1 186 ? 20.917 23.133 0.498 1.00 77.75 186 GLY A O 1
ATOM 1453 N N . ILE A 1 187 ? 19.301 24.661 0.814 1.00 79.38 187 ILE A N 1
ATOM 1454 C CA . ILE A 1 187 ? 19.784 25.614 -0.197 1.00 79.38 187 ILE A CA 1
ATOM 1455 C C . ILE A 1 187 ? 21.133 26.205 0.225 1.00 79.38 187 ILE A C 1
ATOM 1457 O O . ILE A 1 187 ? 22.063 26.175 -0.577 1.00 79.38 187 ILE A O 1
ATOM 1461 N N . MET A 1 188 ? 21.287 26.645 1.480 1.00 77.56 188 MET A N 1
ATOM 1462 C CA . MET A 1 188 ? 22.577 27.138 1.989 1.00 77.56 188 MET A CA 1
ATOM 1463 C C . MET A 1 188 ? 23.679 26.074 1.882 1.00 77.56 188 MET A C 1
ATOM 1465 O O . MET A 1 188 ? 24.797 26.368 1.464 1.00 77.56 188 MET A O 1
ATOM 1469 N N . LEU A 1 189 ? 23.371 24.818 2.218 1.00 73.31 189 LEU A N 1
ATOM 1470 C CA . LEU A 1 189 ? 24.310 23.697 2.097 1.00 73.31 189 LEU A CA 1
ATOM 1471 C C . LEU A 1 189 ? 24.669 23.391 0.636 1.00 73.31 189 LEU A C 1
ATOM 1473 O O . LEU A 1 189 ? 25.810 23.024 0.345 1.00 73.31 189 LEU A O 1
ATOM 1477 N N . LYS A 1 190 ? 23.724 23.580 -0.288 1.00 75.06 190 LYS A N 1
ATOM 1478 C CA . LYS A 1 190 ? 23.946 23.409 -1.725 1.00 75.06 190 LYS A CA 1
ATOM 1479 C C . LYS A 1 190 ? 24.792 24.536 -2.322 1.00 75.06 190 LYS A C 1
ATOM 1481 O O . LYS A 1 190 ? 25.691 24.260 -3.113 1.00 75.06 190 LYS A O 1
ATOM 1486 N N . GLU A 1 191 ? 24.569 25.783 -1.909 1.00 76.44 191 GLU A N 1
ATOM 1487 C CA . GLU A 1 191 ? 25.411 26.933 -2.279 1.00 76.44 191 GLU A CA 1
ATOM 1488 C C . GLU A 1 191 ? 26.859 26.775 -1.787 1.00 76.44 191 GLU A C 1
ATOM 1490 O O . GLU A 1 191 ? 27.793 27.249 -2.434 1.00 76.44 191 GLU A O 1
ATOM 1495 N N . LEU A 1 192 ? 27.062 26.032 -0.695 1.00 75.06 192 LEU A N 1
ATOM 1496 C CA . LEU A 1 192 ? 28.380 25.657 -0.174 1.00 75.06 192 LEU A CA 1
ATOM 1497 C C . LEU A 1 192 ? 29.061 24.501 -0.945 1.00 75.06 192 LEU A C 1
ATOM 1499 O O . LEU A 1 192 ? 30.200 24.156 -0.632 1.00 75.06 192 LEU A O 1
ATOM 1503 N N . GLY A 1 193 ? 28.423 23.925 -1.974 1.00 52.72 193 GLY A N 1
ATOM 1504 C CA . GLY A 1 193 ? 29.054 22.993 -2.923 1.00 52.72 193 GLY A CA 1
ATOM 1505 C C . GLY A 1 193 ? 29.223 21.544 -2.441 1.00 52.72 193 GLY A C 1
ATOM 1506 O O . GLY A 1 193 ? 30.109 20.836 -2.922 1.00 52.72 193 GLY A O 1
ATOM 1507 N N . VAL A 1 194 ? 28.392 21.084 -1.502 1.00 58.91 194 VAL A N 1
ATOM 1508 C CA . VAL A 1 194 ? 28.535 19.793 -0.795 1.00 58.91 194 VAL A CA 1
ATOM 1509 C C . VAL A 1 194 ? 27.669 18.673 -1.414 1.00 58.91 194 VAL A C 1
ATOM 1511 O O . VAL A 1 194 ? 26.895 18.035 -0.714 1.00 58.91 194 VAL A O 1
ATOM 1514 N N . ASP A 1 195 ? 27.761 18.417 -2.727 1.00 47.12 195 ASP A N 1
ATOM 1515 C CA . ASP A 1 195 ? 26.819 17.511 -3.439 1.00 47.12 195 ASP A CA 1
ATOM 1516 C C . ASP A 1 195 ? 27.422 16.176 -3.941 1.00 47.12 195 ASP A C 1
ATOM 1518 O O . ASP A 1 195 ? 26.836 15.503 -4.789 1.00 47.12 195 ASP A O 1
ATOM 1522 N N . LYS A 1 196 ? 28.587 15.738 -3.435 1.00 46.62 196 LYS A N 1
ATOM 1523 C CA . LYS A 1 196 ? 29.183 14.449 -3.850 1.00 46.62 196 LYS A CA 1
ATOM 1524 C C . LYS A 1 196 ? 29.171 13.416 -2.711 1.00 46.62 196 LYS A C 1
ATOM 1526 O O . LYS A 1 196 ? 29.985 13.545 -1.796 1.00 46.62 196 LYS A O 1
ATOM 1531 N N . PRO A 1 197 ? 28.281 12.403 -2.738 1.00 47.19 197 PRO A N 1
ATOM 1532 C CA . PRO A 1 197 ? 28.228 11.386 -1.691 1.00 47.19 197 PRO A CA 1
ATOM 1533 C C . PRO A 1 197 ? 29.465 10.464 -1.752 1.00 47.19 197 PRO A C 1
ATOM 1535 O O . PRO A 1 197 ? 29.786 9.956 -2.831 1.00 47.19 197 PRO A O 1
ATOM 1538 N N . PRO A 1 198 ? 30.179 10.243 -0.632 1.00 52.78 198 PRO A N 1
ATOM 1539 C CA . PRO A 1 198 ? 31.210 9.215 -0.526 1.00 52.78 198 PRO A CA 1
ATOM 1540 C C . PRO A 1 198 ? 30.604 7.827 -0.215 1.00 52.78 198 PRO A C 1
ATOM 1542 O O . PRO A 1 198 ? 29.493 7.747 0.311 1.00 52.78 198 PRO A O 1
ATOM 1545 N N . PRO A 1 199 ? 31.318 6.731 -0.547 1.00 42.31 199 PRO A N 1
ATOM 1546 C CA . PRO A 1 199 ? 30.827 5.361 -0.395 1.00 42.31 199 PRO A CA 1
ATOM 1547 C C . PRO A 1 199 ? 30.668 4.950 1.084 1.00 42.31 199 PRO A C 1
ATOM 1549 O O . PRO A 1 199 ? 31.440 5.415 1.928 1.00 42.31 199 PRO A O 1
ATOM 1552 N N . PRO A 1 200 ? 29.692 4.078 1.405 1.00 46.38 200 PRO A N 1
ATOM 1553 C CA . PRO A 1 200 ? 29.320 3.765 2.783 1.00 46.38 200 PRO A CA 1
ATOM 1554 C C . PRO A 1 200 ? 30.384 2.910 3.499 1.00 46.38 200 PRO A C 1
ATOM 1556 O O . PRO A 1 200 ? 30.794 1.879 2.957 1.00 46.38 200 PRO A O 1
ATOM 1559 N N . PRO A 1 201 ? 30.814 3.276 4.725 1.00 49.34 201 PRO A N 1
ATOM 1560 C CA . PRO A 1 201 ? 31.598 2.407 5.593 1.00 49.34 201 PRO A CA 1
ATOM 1561 C C . PRO A 1 201 ? 30.717 1.593 6.556 1.00 49.34 201 PRO A C 1
ATOM 1563 O O . PRO A 1 201 ? 29.669 2.036 7.019 1.00 49.34 201 PRO A O 1
ATOM 1566 N N . VAL A 1 202 ? 31.208 0.391 6.857 1.00 47.72 202 VAL A N 1
ATOM 1567 C CA . VAL A 1 202 ? 30.620 -0.663 7.703 1.00 47.72 202 VAL A CA 1
ATOM 1568 C C . VAL A 1 202 ? 30.449 -0.201 9.167 1.00 47.72 202 VAL A C 1
ATOM 1570 O O . VAL A 1 202 ? 31.374 0.414 9.704 1.00 47.72 202 VAL A O 1
ATOM 1573 N N . PRO A 1 203 ? 29.322 -0.507 9.845 1.00 42.31 203 PRO A N 1
ATOM 1574 C CA . PRO A 1 203 ? 29.046 0.005 11.188 1.00 42.31 203 PRO A CA 1
ATOM 1575 C C . PRO A 1 203 ? 29.754 -0.793 12.300 1.00 42.31 203 PRO A C 1
ATOM 1577 O O . PRO A 1 203 ? 29.750 -2.028 12.259 1.00 42.31 203 PRO A O 1
ATOM 1580 N N . PRO A 1 204 ? 30.303 -0.127 13.339 1.00 49.06 204 PRO A N 1
ATOM 1581 C CA . PRO A 1 204 ? 30.711 -0.783 14.568 1.00 49.06 204 PRO A CA 1
ATOM 1582 C C . PRO A 1 204 ? 29.638 -0.695 15.663 1.00 49.06 204 PRO A C 1
ATOM 1584 O O . PRO A 1 204 ? 28.930 0.296 15.831 1.00 49.06 204 PRO A O 1
ATOM 1587 N N . VAL A 1 205 ? 29.598 -1.787 16.419 1.00 48.59 205 VAL A N 1
ATOM 1588 C CA . VAL A 1 205 ? 28.837 -2.075 17.637 1.00 48.59 205 VAL A CA 1
ATOM 1589 C C . VAL A 1 205 ? 29.086 -1.017 18.717 1.00 48.59 205 VAL A C 1
ATOM 1591 O O . VAL A 1 205 ? 30.241 -0.763 19.057 1.00 48.59 205 VAL A O 1
ATOM 1594 N N . VAL A 1 206 ? 28.021 -0.461 19.309 1.00 40.06 206 VAL A N 1
ATOM 1595 C CA . VAL A 1 206 ? 28.118 0.329 20.547 1.00 40.06 206 VAL A CA 1
ATOM 1596 C C . VAL A 1 206 ? 27.067 -0.112 21.563 1.00 40.06 206 VAL A C 1
ATOM 1598 O O . VAL A 1 206 ? 25.890 -0.285 21.255 1.00 40.06 206 VAL A O 1
ATOM 1601 N N . SER A 1 207 ? 27.586 -0.321 22.768 1.00 41.91 207 SER A N 1
ATOM 1602 C CA . SER A 1 207 ? 26.981 -0.831 23.988 1.00 41.91 207 SER A CA 1
ATOM 1603 C C . SER A 1 207 ? 25.931 0.095 24.606 1.00 41.91 207 SER A C 1
ATOM 1605 O O . SER A 1 207 ? 26.080 1.314 24.609 1.00 41.91 207 SER A O 1
ATOM 1607 N N . GLN A 1 208 ? 24.916 -0.540 25.197 1.00 39.78 208 GLN A N 1
ATOM 1608 C CA . GLN A 1 208 ? 23.943 0.039 26.123 1.00 39.78 208 GLN A CA 1
ATOM 1609 C C . GLN A 1 208 ? 24.613 0.520 27.413 1.00 39.78 208 GLN A C 1
ATOM 1611 O O . GLN A 1 208 ? 25.366 -0.231 28.033 1.00 39.78 208 GLN A O 1
ATOM 1616 N N . GLU A 1 209 ? 24.239 1.715 27.860 1.00 37.53 209 GLU A N 1
ATOM 1617 C CA . GLU A 1 209 ? 24.428 2.159 29.238 1.00 37.53 209 GLU A CA 1
ATOM 1618 C C . GLU A 1 209 ? 23.160 2.879 29.725 1.00 37.53 209 GLU A C 1
ATOM 1620 O O . GLU A 1 209 ? 22.419 3.488 28.952 1.00 37.53 209 GLU A O 1
ATOM 1625 N N . GLU A 1 210 ? 22.883 2.664 31.006 1.00 47.72 210 GLU A N 1
ATOM 1626 C CA . GLU A 1 210 ? 21.654 2.898 31.765 1.00 47.72 210 GLU A CA 1
ATOM 1627 C C . GLU A 1 210 ? 21.194 4.363 31.795 1.00 47.72 210 GLU A C 1
ATOM 1629 O O . GLU A 1 210 ? 22.029 5.262 31.862 1.00 47.72 210 GLU A O 1
ATOM 1634 N N . GLN A 1 211 ? 19.875 4.607 31.902 1.00 36.97 211 GLN A N 1
ATOM 1635 C CA . GLN A 1 211 ? 19.393 5.739 32.707 1.00 36.97 211 GLN A CA 1
ATOM 1636 C C . GLN A 1 211 ? 17.931 5.637 33.184 1.00 36.97 211 GLN A C 1
ATOM 1638 O O . GLN A 1 211 ? 16.979 5.611 32.410 1.00 36.97 211 GLN A O 1
ATOM 1643 N N . ASP A 1 212 ? 17.857 5.536 34.510 1.00 37.56 212 ASP A N 1
ATOM 1644 C CA . ASP A 1 212 ? 16.967 6.090 35.534 1.00 37.56 212 ASP A CA 1
ATOM 1645 C C . ASP A 1 212 ? 15.492 6.481 35.330 1.00 37.56 212 ASP A C 1
ATOM 1647 O O . ASP A 1 212 ? 15.013 7.006 34.330 1.00 37.56 212 ASP A O 1
ATOM 1651 N N . ALA A 1 213 ? 14.808 6.241 36.451 1.00 40.47 213 ALA A N 1
ATOM 1652 C CA . ALA A 1 213 ? 13.408 6.395 36.786 1.00 40.47 213 ALA A CA 1
ATOM 1653 C C . ALA A 1 213 ? 12.916 7.847 36.899 1.00 40.47 213 ALA A C 1
ATOM 1655 O O . ALA A 1 213 ? 13.556 8.681 37.535 1.00 40.47 213 ALA A O 1
ATOM 1656 N N . MET A 1 214 ? 11.687 8.082 36.430 1.00 37.25 214 MET A N 1
ATOM 1657 C CA . MET A 1 214 ? 10.825 9.176 36.886 1.00 37.25 214 MET A CA 1
ATOM 1658 C C . MET A 1 214 ? 9.400 8.641 37.085 1.00 37.25 214 MET A C 1
ATOM 1660 O O . MET A 1 214 ? 8.790 8.100 36.165 1.00 37.25 214 MET A O 1
ATOM 1664 N N . ASP A 1 215 ? 8.922 8.768 38.321 1.00 40.25 215 ASP A N 1
ATOM 1665 C CA . ASP A 1 215 ? 7.624 8.329 38.839 1.00 40.25 215 ASP A CA 1
ATOM 1666 C C . ASP A 1 215 ? 6.638 9.505 38.714 1.00 40.25 215 ASP A C 1
ATOM 1668 O O . ASP A 1 215 ? 6.835 10.548 39.344 1.00 40.25 215 ASP A O 1
ATOM 1672 N N . VAL A 1 216 ? 5.626 9.384 37.847 1.00 40.94 216 VAL A N 1
ATOM 1673 C CA . VAL A 1 216 ? 4.573 10.398 37.662 1.00 40.94 216 VAL A CA 1
ATOM 1674 C C . VAL A 1 216 ? 3.224 9.749 37.942 1.00 40.94 216 VAL A C 1
ATOM 1676 O O . VAL A 1 216 ? 2.741 8.897 37.199 1.00 40.94 216 VAL A O 1
ATOM 1679 N N . ASP A 1 217 ? 2.652 10.170 39.064 1.00 44.66 217 ASP A N 1
ATOM 1680 C CA . ASP A 1 217 ? 1.402 9.705 39.652 1.00 44.66 217 ASP A CA 1
ATOM 1681 C C . ASP A 1 217 ? 0.213 10.280 38.853 1.00 44.66 217 ASP A C 1
ATOM 1683 O O . ASP A 1 217 ? -0.321 11.347 39.168 1.00 44.66 217 ASP A O 1
ATOM 1687 N N . GLU A 1 218 ? -0.171 9.609 37.762 1.00 40.38 218 GLU A N 1
ATOM 1688 C CA . GLU A 1 218 ? -1.318 9.992 36.933 1.00 40.38 218 GLU A CA 1
ATOM 1689 C C . GLU A 1 218 ? -2.443 8.950 37.042 1.00 40.38 218 GLU A C 1
ATOM 1691 O O . GLU A 1 218 ? -2.328 7.777 36.686 1.00 40.38 218 GLU A O 1
ATOM 1696 N N . LYS A 1 219 ? -3.552 9.403 37.625 1.00 37.97 219 LYS A N 1
ATOM 1697 C CA . LYS A 1 219 ? -4.744 8.629 37.974 1.00 37.97 219 LYS A CA 1
ATOM 1698 C C . LYS A 1 219 ? -5.403 8.050 36.705 1.00 37.97 219 LYS A C 1
ATOM 1700 O O . LYS A 1 219 ? -5.836 8.839 35.864 1.00 37.97 219 LYS A O 1
ATOM 1705 N N . PRO A 1 220 ? -5.545 6.718 36.559 1.00 46.53 220 PRO A N 1
ATOM 1706 C CA . PRO A 1 220 ? -6.073 6.140 35.331 1.00 46.53 220 PRO A CA 1
ATOM 1707 C C . PRO A 1 220 ? -7.592 6.367 35.231 1.00 46.53 220 PRO A C 1
ATOM 1709 O O . PRO A 1 220 ? -8.310 6.191 36.223 1.00 46.53 220 PRO A O 1
ATOM 1712 N N . PRO A 1 221 ? -8.110 6.754 34.053 1.00 42.47 221 PRO A N 1
ATOM 1713 C CA . PRO A 1 221 ? -9.540 6.783 33.802 1.00 42.47 221 PRO A CA 1
ATOM 1714 C C . PRO A 1 221 ? -10.082 5.349 33.723 1.00 42.47 221 PRO A C 1
ATOM 1716 O O . PRO A 1 221 ? -9.815 4.604 32.781 1.00 42.47 221 PRO A O 1
ATOM 1719 N N . ASP A 1 222 ? -10.872 4.976 34.728 1.00 47.19 222 ASP A N 1
ATOM 1720 C CA . ASP A 1 222 ? -11.764 3.818 34.697 1.00 47.19 222 ASP A CA 1
ATOM 1721 C C . ASP A 1 222 ? -12.755 3.971 33.535 1.00 47.19 222 ASP A C 1
ATOM 1723 O O . ASP A 1 222 ? -13.609 4.863 33.588 1.00 47.19 222 ASP A O 1
ATOM 1727 N N . LYS A 1 223 ? -12.634 3.103 32.516 1.00 47.72 223 LYS A N 1
ATOM 1728 C CA . LYS A 1 223 ? -13.690 2.540 31.635 1.00 47.72 223 LYS A CA 1
ATOM 1729 C C . LYS A 1 223 ? -13.134 2.231 30.237 1.00 47.72 223 LYS A C 1
ATOM 1731 O O . LYS A 1 223 ? -13.325 3.003 29.307 1.00 47.72 223 LYS A O 1
ATOM 1736 N N . PHE A 1 224 ? -12.529 1.058 30.071 1.00 42.81 224 PHE A N 1
ATOM 1737 C CA . PHE A 1 224 ? -12.338 0.446 28.750 1.00 42.81 224 PHE A CA 1
ATOM 1738 C C . PHE A 1 224 ? -12.696 -1.038 28.821 1.00 42.81 224 PHE A C 1
ATOM 1740 O O . PHE A 1 224 ? -11.838 -1.913 28.829 1.00 42.81 224 PHE A O 1
ATOM 1747 N N . GLY A 1 225 ? -13.993 -1.316 28.933 1.00 46.06 225 GLY A N 1
ATOM 1748 C CA . GLY A 1 225 ? -14.544 -2.597 28.510 1.00 46.06 225 GLY A CA 1
ATOM 1749 C C . GLY A 1 225 ? -15.142 -2.377 27.130 1.00 46.06 225 GLY A C 1
ATOM 1750 O O . GLY A 1 225 ? -16.130 -1.651 27.033 1.00 46.06 225 GLY A O 1
ATOM 1751 N N . LEU A 1 226 ? -14.519 -2.939 26.091 1.00 52.44 226 LEU A N 1
ATOM 1752 C CA . LEU A 1 226 ? -15.116 -2.998 24.756 1.00 52.44 226 LEU A CA 1
ATOM 1753 C C . LEU A 1 226 ? -16.472 -3.694 24.884 1.00 52.44 226 LEU A C 1
ATOM 1755 O O . LEU A 1 226 ? -16.569 -4.767 25.486 1.00 52.44 226 LEU A O 1
ATOM 1759 N N . SER A 1 227 ? -17.526 -3.054 24.390 1.00 68.19 227 SER A N 1
ATOM 1760 C CA . SER A 1 227 ? -18.864 -3.628 24.441 1.00 68.19 227 SER A CA 1
ATOM 1761 C C . SER A 1 227 ? -18.926 -4.864 23.540 1.00 68.19 227 SER A C 1
ATOM 1763 O O . SER A 1 227 ? -18.240 -4.940 22.525 1.00 68.19 227 SER A O 1
ATOM 1765 N N . GLU A 1 228 ? -19.769 -5.833 23.883 1.00 67.56 228 GLU A N 1
ATOM 1766 C CA . GLU A 1 228 ? -19.956 -7.076 23.118 1.00 67.56 228 GLU A CA 1
ATOM 1767 C C . GLU A 1 228 ? -20.246 -6.821 21.624 1.00 67.56 228 GLU A C 1
ATOM 1769 O O . GLU A 1 228 ? -19.729 -7.520 20.758 1.00 67.56 228 GLU A O 1
ATOM 1774 N N . LYS A 1 229 ? -20.946 -5.723 21.305 1.00 75.88 229 LYS A N 1
ATOM 1775 C CA . LYS A 1 229 ? -21.181 -5.281 19.920 1.00 75.88 229 LYS A CA 1
ATOM 1776 C C . LYS A 1 229 ? -19.913 -4.831 19.196 1.00 75.88 229 LYS A C 1
ATOM 1778 O O . LYS A 1 229 ? -19.799 -4.999 17.984 1.00 75.88 229 LYS A O 1
ATOM 1783 N N . GLU A 1 230 ? -18.966 -4.230 19.911 1.00 69.44 230 GLU A N 1
ATOM 1784 C CA . GLU A 1 230 ? -17.674 -3.842 19.336 1.00 69.44 230 GLU A CA 1
ATOM 1785 C C . GLU A 1 230 ? -16.835 -5.086 19.036 1.00 69.44 230 GLU A C 1
ATOM 1787 O O . GLU A 1 230 ? -16.142 -5.114 18.025 1.00 69.44 230 GLU A O 1
ATOM 1792 N N . TYR A 1 231 ? -16.961 -6.142 19.848 1.00 77.81 231 TYR A N 1
ATOM 1793 C CA . TYR A 1 231 ? -16.320 -7.429 19.587 1.00 77.81 231 TYR A CA 1
ATOM 1794 C C . TYR A 1 231 ? -16.898 -8.125 18.345 1.00 77.81 231 TYR A C 1
ATOM 1796 O O . TYR A 1 231 ? -16.128 -8.536 17.480 1.00 77.81 231 TYR A O 1
ATOM 1804 N N . GLU A 1 232 ? -18.226 -8.175 18.195 1.00 83.94 232 GLU A N 1
ATOM 1805 C CA . GLU A 1 232 ? -18.870 -8.681 16.968 1.00 83.94 232 GLU A CA 1
ATOM 1806 C C . GLU A 1 232 ? -18.446 -7.871 15.734 1.00 83.94 232 GLU A C 1
ATOM 1808 O O . GLU A 1 232 ? -18.051 -8.443 14.722 1.00 83.94 232 GLU A O 1
ATOM 1813 N N . THR A 1 233 ? -18.395 -6.539 15.846 1.00 81.06 233 THR A N 1
ATOM 1814 C CA . THR A 1 233 ? -17.933 -5.668 14.750 1.00 81.06 233 THR A CA 1
ATOM 1815 C C . THR A 1 233 ? -16.471 -5.941 14.375 1.00 81.06 233 THR A C 1
ATOM 1817 O O . THR A 1 233 ? -16.093 -5.836 13.207 1.00 81.06 233 THR A O 1
ATOM 1820 N N . ILE A 1 234 ? -15.620 -6.263 15.354 1.00 77.56 234 ILE A N 1
ATOM 1821 C CA . ILE A 1 234 ? -14.222 -6.630 15.103 1.00 77.56 234 ILE A CA 1
ATOM 1822 C C . ILE A 1 234 ? -14.141 -7.994 14.411 1.00 77.56 234 ILE A C 1
ATOM 1824 O O . ILE A 1 234 ? -13.349 -8.130 13.482 1.00 77.56 234 ILE A O 1
ATOM 1828 N N . LEU A 1 235 ? -14.955 -8.975 14.812 1.00 83.19 235 LEU A N 1
ATOM 1829 C CA . LEU A 1 235 ? -15.001 -10.293 14.170 1.00 83.19 235 LEU A CA 1
ATOM 1830 C C . LEU A 1 235 ? -15.481 -10.216 12.717 1.00 83.19 235 LEU A C 1
ATOM 1832 O O . LEU A 1 235 ? -14.850 -10.815 11.849 1.00 83.19 235 LEU A O 1
ATOM 1836 N N . ASP A 1 236 ? -16.520 -9.429 12.436 1.00 88.06 236 ASP A N 1
ATOM 1837 C CA . ASP A 1 236 ? -17.018 -9.227 11.070 1.00 88.06 236 ASP A CA 1
ATOM 1838 C C . ASP A 1 236 ? -15.953 -8.573 10.178 1.00 88.06 236 ASP A C 1
ATOM 1840 O O . ASP A 1 236 ? -15.694 -9.034 9.066 1.00 88.06 236 ASP A O 1
ATOM 1844 N N . LYS A 1 237 ? -15.250 -7.554 10.695 1.00 81.19 237 LYS A N 1
ATOM 1845 C CA . LYS A 1 237 ? -14.110 -6.939 9.993 1.00 81.19 237 LYS A CA 1
ATOM 1846 C C . LYS A 1 237 ? -12.966 -7.921 9.760 1.00 81.19 237 LYS A C 1
ATOM 1848 O O . LYS A 1 237 ? -12.268 -7.814 8.756 1.00 81.19 237 LYS A O 1
ATOM 1853 N N . LEU A 1 238 ? -12.749 -8.857 10.682 1.00 82.00 238 LEU A N 1
ATOM 1854 C CA . LEU A 1 238 ? -11.702 -9.868 10.561 1.00 82.00 238 LEU A CA 1
ATOM 1855 C C . LEU A 1 238 ? -12.050 -10.893 9.473 1.00 82.00 238 LEU A C 1
ATOM 1857 O O . LEU A 1 238 ? -11.185 -11.232 8.671 1.00 82.00 238 LEU A O 1
ATOM 1861 N N . ALA A 1 239 ? -13.320 -11.297 9.374 1.00 85.62 239 ALA A N 1
ATOM 1862 C CA . ALA A 1 239 ? -13.818 -12.150 8.294 1.00 85.62 239 ALA A CA 1
ATOM 1863 C C . ALA A 1 239 ? -13.775 -11.448 6.919 1.00 85.62 239 ALA A C 1
ATOM 1865 O O . ALA A 1 239 ? -13.426 -12.058 5.903 1.00 85.62 239 ALA A O 1
ATOM 1866 N N . GLU A 1 240 ? -14.080 -10.148 6.871 1.00 86.00 240 GLU A N 1
ATOM 1867 C CA . GLU A 1 240 ? -13.959 -9.339 5.653 1.00 86.00 240 GLU A CA 1
ATOM 1868 C C . GLU A 1 240 ? -12.492 -9.194 5.215 1.00 86.00 240 GLU A C 1
ATOM 1870 O O . GLU A 1 240 ? -12.175 -9.357 4.034 1.00 86.00 240 GLU A O 1
ATOM 1875 N N . LEU A 1 241 ? -11.576 -8.976 6.166 1.00 82.25 241 LEU A N 1
ATOM 1876 C CA . LEU A 1 241 ? -10.134 -8.963 5.910 1.00 82.25 241 LEU A CA 1
ATOM 1877 C C . LEU A 1 241 ? -9.630 -10.313 5.396 1.00 82.25 241 LEU A C 1
ATOM 1879 O O . LEU A 1 241 ? -8.858 -10.334 4.445 1.00 82.25 241 LEU A O 1
ATOM 1883 N N . GLU A 1 242 ? -10.080 -11.431 5.961 1.00 86.62 242 GLU A N 1
ATOM 1884 C CA . GLU A 1 242 ? -9.706 -12.775 5.501 1.00 86.62 242 GLU A CA 1
ATOM 1885 C C . GLU A 1 242 ? -10.183 -13.043 4.062 1.00 86.62 242 GLU A C 1
ATOM 1887 O O . GLU A 1 242 ? -9.440 -13.574 3.228 1.00 86.62 242 GLU A O 1
ATOM 1892 N N . THR A 1 243 ? -11.392 -12.584 3.730 1.00 88.69 243 THR A N 1
ATOM 1893 C CA . THR A 1 243 ? -11.935 -12.660 2.366 1.00 88.69 243 THR A CA 1
ATOM 1894 C C . THR A 1 243 ? -11.145 -11.769 1.400 1.00 88.69 243 THR A C 1
ATOM 1896 O O . THR A 1 243 ? -10.834 -12.180 0.280 1.00 88.69 243 THR A O 1
ATOM 1899 N N . SER A 1 244 ? -10.769 -10.565 1.839 1.00 88.94 244 SER A N 1
ATOM 1900 C CA . SER A 1 244 ? -9.941 -9.630 1.071 1.00 88.94 244 SER A CA 1
ATOM 1901 C C . SER A 1 244 ? -8.536 -10.186 0.818 1.00 88.94 244 SER A C 1
ATOM 1903 O O . SER A 1 244 ? -8.073 -10.174 -0.321 1.00 88.94 244 SER A O 1
ATOM 1905 N N . ILE A 1 245 ? -7.893 -10.767 1.838 1.00 82.06 245 ILE A N 1
ATOM 1906 C CA . ILE A 1 245 ? -6.585 -11.431 1.720 1.00 82.06 245 ILE A CA 1
ATOM 1907 C C . ILE A 1 245 ? -6.669 -12.576 0.711 1.00 82.06 245 ILE A C 1
ATOM 1909 O O . ILE A 1 245 ? -5.879 -12.610 -0.228 1.00 82.06 245 ILE A O 1
ATOM 1913 N N . SER A 1 246 ? -7.685 -13.437 0.821 1.00 85.50 246 SER A N 1
ATOM 1914 C CA . SER A 1 246 ? -7.898 -14.539 -0.128 1.00 85.50 246 SER A CA 1
ATOM 1915 C C . SER A 1 246 ? -8.089 -14.036 -1.567 1.00 85.50 246 SER A C 1
ATOM 1917 O O . SER A 1 246 ? -7.594 -14.637 -2.522 1.00 85.50 246 SER A O 1
ATOM 1919 N N . SER A 1 247 ? -8.784 -12.908 -1.750 1.00 90.81 247 SER A N 1
ATOM 1920 C CA . SER A 1 247 ? -8.955 -12.281 -3.065 1.00 90.81 247 SER A CA 1
ATOM 1921 C C . SER A 1 247 ? -7.649 -11.700 -3.614 1.00 90.81 247 SER A C 1
ATOM 1923 O O . SER A 1 247 ? -7.408 -11.791 -4.820 1.00 90.81 247 SER A O 1
ATOM 1925 N N . VAL A 1 248 ? -6.820 -11.087 -2.766 1.00 81.25 248 VAL A N 1
ATOM 1926 C CA . VAL A 1 248 ? -5.516 -10.531 -3.157 1.00 81.25 248 VAL A CA 1
ATOM 1927 C C . VAL A 1 248 ? -4.546 -11.651 -3.517 1.00 81.25 248 VAL A C 1
ATOM 1929 O O . VAL A 1 248 ? -3.923 -11.574 -4.572 1.00 81.25 248 VAL A O 1
ATOM 1932 N N . GLU A 1 249 ? -4.480 -12.718 -2.720 1.00 81.38 249 GLU A N 1
ATOM 1933 C CA . GLU A 1 249 ? -3.660 -13.899 -3.014 1.00 81.38 249 GLU A CA 1
ATOM 1934 C C . GLU A 1 249 ? -4.052 -14.526 -4.354 1.00 81.38 249 GLU A C 1
ATOM 1936 O O . GLU A 1 249 ? -3.195 -14.782 -5.199 1.00 81.38 249 GLU A O 1
ATOM 1941 N N . ASN A 1 250 ? -5.352 -14.699 -4.605 1.00 87.00 250 ASN A N 1
ATOM 1942 C CA . ASN A 1 250 ? -5.822 -15.259 -5.868 1.00 87.00 250 ASN A CA 1
ATOM 1943 C C . ASN A 1 250 ? -5.523 -14.324 -7.057 1.00 87.00 250 ASN A C 1
ATOM 1945 O O . ASN A 1 250 ? -5.092 -14.778 -8.117 1.00 87.00 250 ASN A O 1
ATOM 1949 N N . SER A 1 251 ? -5.672 -13.004 -6.874 1.00 84.69 251 SER A N 1
ATOM 1950 C CA . SER A 1 251 ? -5.286 -12.012 -7.886 1.00 84.69 251 SER A CA 1
ATOM 1951 C C . SER A 1 251 ? -3.780 -12.002 -8.151 1.00 84.69 251 SER A C 1
ATOM 1953 O O . SER A 1 251 ? -3.378 -11.750 -9.286 1.00 84.69 251 SER A O 1
ATOM 1955 N N . GLN A 1 252 ? -2.950 -12.241 -7.135 1.00 80.50 252 GLN A N 1
ATOM 1956 C CA . GLN A 1 252 ? -1.499 -12.306 -7.272 1.00 80.50 252 GLN A CA 1
ATOM 1957 C C . GLN A 1 252 ? -1.080 -13.567 -8.028 1.00 80.50 252 GLN A C 1
ATOM 1959 O O . GLN A 1 252 ? -0.336 -13.468 -8.998 1.00 80.50 252 GLN A O 1
ATOM 1964 N N . VAL A 1 253 ? -1.633 -14.731 -7.672 1.00 85.88 253 VAL A N 1
ATOM 1965 C CA . VAL A 1 253 ? -1.395 -15.985 -8.408 1.00 85.88 253 VAL A CA 1
ATOM 1966 C C . VAL A 1 253 ? -1.796 -15.838 -9.877 1.00 85.88 253 VAL A C 1
ATOM 1968 O O . VAL A 1 253 ? -1.058 -16.259 -10.766 1.00 85.88 253 VAL A O 1
ATOM 1971 N N . GLN A 1 254 ? -2.933 -15.194 -10.150 1.00 86.19 254 GLN A N 1
ATOM 1972 C CA . GLN A 1 254 ? -3.392 -14.958 -11.517 1.00 86.19 254 GLN A CA 1
ATOM 1973 C C . GLN A 1 254 ? -2.493 -13.967 -12.273 1.00 86.19 254 GLN A C 1
ATOM 1975 O O . GLN A 1 254 ? -2.194 -14.180 -13.446 1.00 86.19 254 GLN A O 1
ATOM 1980 N N . HIS A 1 255 ? -2.025 -12.907 -11.610 1.00 83.00 255 HIS A N 1
ATOM 1981 C CA . HIS A 1 255 ? -1.062 -11.967 -12.183 1.00 83.00 255 HIS A CA 1
ATOM 1982 C C . HIS A 1 255 ? 0.272 -12.649 -12.520 1.00 83.00 255 HIS A C 1
ATOM 1984 O O . HIS A 1 255 ? 0.807 -12.445 -13.610 1.00 83.00 255 HIS A O 1
ATOM 1990 N N . ASP A 1 256 ? 0.788 -13.491 -11.626 1.00 75.25 256 ASP A N 1
ATOM 1991 C CA . ASP A 1 256 ? 2.035 -14.229 -11.830 1.00 75.25 256 ASP A CA 1
ATOM 1992 C C . ASP A 1 256 ? 1.902 -15.246 -12.966 1.00 75.25 256 ASP A C 1
ATOM 1994 O O . ASP A 1 256 ? 2.817 -15.404 -13.778 1.00 75.25 256 ASP A O 1
ATOM 1998 N N . GLN A 1 257 ? 0.744 -15.903 -13.069 1.00 83.38 257 GLN A N 1
ATOM 1999 C CA . GLN A 1 257 ? 0.448 -16.811 -14.169 1.00 83.38 257 GLN A CA 1
ATOM 2000 C C . GLN A 1 257 ? 0.376 -16.068 -15.512 1.00 83.38 257 GLN A C 1
ATOM 2002 O O . GLN A 1 257 ? 1.037 -16.491 -16.458 1.00 83.38 257 GLN A O 1
ATOM 2007 N N . ASN A 1 258 ? -0.319 -14.928 -15.577 1.00 84.12 258 ASN A N 1
ATOM 2008 C CA . ASN A 1 258 ? -0.377 -14.096 -16.784 1.00 84.12 258 ASN A CA 1
ATOM 2009 C C . ASN A 1 258 ? 1.012 -13.578 -17.181 1.00 84.12 258 ASN A C 1
ATOM 2011 O O . ASN A 1 258 ? 1.404 -13.679 -18.337 1.00 84.12 258 ASN A O 1
ATOM 2015 N N . THR A 1 259 ? 1.792 -13.088 -16.213 1.00 76.88 259 THR A N 1
ATOM 2016 C CA . THR A 1 259 ? 3.158 -12.597 -16.453 1.00 76.88 259 THR A CA 1
ATOM 2017 C C . THR A 1 259 ? 4.040 -13.719 -17.001 1.00 76.88 259 THR A C 1
ATOM 2019 O O . THR A 1 259 ? 4.813 -13.517 -17.935 1.00 76.88 259 THR A O 1
ATOM 2022 N N . ARG A 1 260 ? 3.913 -14.936 -16.459 1.00 82.69 260 ARG A N 1
ATOM 2023 C CA . ARG A 1 260 ? 4.635 -16.112 -16.955 1.00 82.69 260 ARG A CA 1
ATOM 2024 C C . ARG A 1 260 ? 4.242 -16.470 -18.388 1.00 82.69 260 ARG A C 1
ATOM 2026 O O . ARG A 1 260 ? 5.128 -16.793 -19.173 1.00 82.69 260 ARG A O 1
ATOM 2033 N N . GLU A 1 261 ? 2.953 -16.435 -18.713 1.00 89.75 261 GLU A N 1
ATOM 2034 C CA . GLU A 1 261 ? 2.448 -16.691 -20.068 1.00 89.75 261 GLU A CA 1
ATOM 2035 C C . GLU A 1 261 ? 2.967 -15.639 -21.060 1.00 89.75 261 GLU A C 1
ATOM 2037 O O . GLU A 1 261 ? 3.538 -16.005 -22.085 1.00 89.75 261 GLU A O 1
ATOM 2042 N N . GLU A 1 262 ? 2.923 -14.351 -20.707 1.00 85.25 262 GLU A N 1
ATOM 2043 C CA . GLU A 1 262 ? 3.485 -13.265 -21.526 1.00 85.25 262 GLU A CA 1
ATOM 2044 C C . GLU A 1 262 ? 4.994 -13.438 -21.780 1.00 85.25 262 GLU A C 1
ATOM 2046 O O . GLU A 1 262 ? 5.479 -13.214 -22.893 1.00 85.25 262 GLU A O 1
ATOM 2051 N N . TRP A 1 263 ? 5.752 -13.874 -20.768 1.00 81.31 263 TRP A N 1
ATOM 2052 C CA . TRP A 1 263 ? 7.177 -14.176 -20.920 1.00 81.31 263 TRP A CA 1
ATOM 2053 C C . TRP A 1 263 ? 7.431 -15.364 -21.850 1.00 81.31 263 TRP A C 1
ATOM 2055 O O . TRP A 1 263 ? 8.365 -15.314 -22.654 1.00 81.31 263 TRP A O 1
ATOM 2065 N N . LEU A 1 264 ? 6.623 -16.422 -21.757 1.00 85.38 264 LEU A N 1
ATOM 2066 C CA . LEU A 1 264 ? 6.731 -17.579 -22.646 1.00 85.38 264 LEU A CA 1
ATOM 2067 C C . LEU A 1 264 ? 6.425 -17.188 -24.097 1.00 85.38 264 LEU A C 1
ATOM 2069 O O . LEU A 1 264 ? 7.209 -17.532 -24.982 1.00 85.38 264 LEU A O 1
ATOM 2073 N N . ASP A 1 265 ? 5.384 -16.388 -24.323 1.00 87.75 265 ASP A N 1
ATOM 2074 C CA . ASP A 1 265 ? 5.018 -15.877 -25.648 1.00 87.75 265 ASP A CA 1
ATOM 2075 C C . ASP A 1 265 ? 6.120 -14.989 -26.247 1.00 87.75 265 ASP A C 1
ATOM 2077 O O . ASP A 1 265 ? 6.446 -15.084 -27.436 1.00 87.75 265 ASP A O 1
ATOM 2081 N N . LEU A 1 266 ? 6.741 -14.132 -25.430 1.00 83.69 266 LEU A N 1
ATOM 2082 C CA . LEU A 1 266 ? 7.850 -13.283 -25.865 1.00 83.69 266 LEU A CA 1
ATOM 2083 C C . LEU A 1 266 ? 9.076 -14.115 -26.268 1.00 83.69 266 LEU A C 1
ATOM 2085 O O . LEU A 1 266 ? 9.714 -13.822 -27.287 1.00 83.69 266 LEU A O 1
ATOM 2089 N N . ILE A 1 267 ? 9.408 -15.142 -25.479 1.00 83.62 267 ILE A N 1
ATOM 2090 C CA . ILE A 1 267 ? 10.508 -16.066 -25.775 1.00 83.62 267 ILE A CA 1
ATOM 2091 C C . ILE A 1 267 ? 10.212 -16.824 -27.068 1.00 83.62 267 ILE A C 1
ATOM 2093 O O . ILE A 1 267 ? 11.075 -16.866 -27.945 1.00 83.62 267 ILE A O 1
ATOM 2097 N N . GLU A 1 268 ? 9.007 -17.375 -27.222 1.00 89.88 268 GLU A N 1
ATOM 2098 C CA . GLU A 1 268 ? 8.614 -18.118 -28.419 1.00 89.88 268 GLU A CA 1
ATOM 2099 C C . GLU A 1 268 ? 8.694 -17.236 -29.667 1.00 89.88 268 GLU A C 1
ATOM 2101 O O . GLU A 1 268 ? 9.326 -17.620 -30.654 1.00 89.88 268 GLU A O 1
ATOM 2106 N N . ARG A 1 269 ? 8.179 -16.003 -29.598 1.00 85.50 269 ARG A N 1
ATOM 2107 C CA . ARG A 1 269 ? 8.257 -15.043 -30.703 1.00 85.50 269 ARG A CA 1
ATOM 2108 C C . ARG A 1 269 ? 9.700 -14.726 -31.093 1.00 85.50 269 ARG A C 1
ATOM 2110 O O . ARG A 1 269 ? 10.047 -14.823 -32.270 1.00 85.50 269 ARG A O 1
ATOM 2117 N N . ARG A 1 270 ? 10.572 -14.427 -30.124 1.00 85.38 270 ARG A N 1
ATOM 2118 C CA . ARG A 1 270 ? 11.999 -14.183 -30.403 1.00 85.38 270 ARG A CA 1
ATOM 2119 C C . ARG A 1 270 ? 12.688 -15.401 -31.009 1.00 85.38 270 ARG A C 1
ATOM 2121 O O . ARG A 1 270 ? 13.516 -15.249 -31.903 1.00 85.38 270 ARG A O 1
ATOM 2128 N N . LEU A 1 271 ? 12.339 -16.601 -30.555 1.00 85.06 271 LEU A N 1
ATOM 2129 C CA . LEU A 1 271 ? 12.904 -17.845 -31.068 1.00 85.06 271 LEU A CA 1
ATOM 2130 C C . LEU A 1 271 ? 12.440 -18.112 -32.508 1.00 85.06 271 LEU A C 1
ATOM 2132 O O . LEU A 1 271 ? 13.235 -18.559 -33.337 1.00 85.06 271 LEU A O 1
ATOM 2136 N N . THR A 1 272 ? 11.192 -17.766 -32.841 1.00 89.25 272 THR A N 1
ATOM 2137 C CA . THR A 1 272 ? 10.692 -17.812 -34.224 1.00 89.25 272 THR A CA 1
ATOM 2138 C C . THR A 1 272 ? 11.355 -16.777 -35.131 1.00 89.25 272 THR A C 1
ATOM 2140 O O . THR A 1 272 ? 11.747 -17.130 -36.243 1.00 89.25 272 THR A O 1
ATOM 2143 N N . ASP A 1 273 ? 11.561 -15.545 -34.657 1.00 83.38 273 ASP A N 1
ATOM 2144 C CA . ASP A 1 273 ? 12.236 -14.487 -35.418 1.00 83.38 273 ASP A CA 1
ATOM 2145 C C . ASP A 1 273 ? 13.706 -14.847 -35.680 1.00 83.38 273 ASP A C 1
ATOM 2147 O O . ASP A 1 273 ? 14.191 -14.719 -36.804 1.00 83.38 273 ASP A O 1
ATOM 2151 N N . PHE A 1 274 ? 14.400 -15.387 -34.672 1.00 80.12 274 PHE A N 1
ATOM 2152 C CA . PHE A 1 274 ? 15.774 -15.870 -34.810 1.00 80.12 274 PHE A CA 1
ATOM 2153 C C . PHE A 1 274 ? 15.876 -17.018 -35.821 1.00 80.12 274 PHE A C 1
ATOM 2155 O O . PHE A 1 274 ? 16.731 -17.002 -36.705 1.00 80.12 274 PHE A O 1
ATOM 2162 N N . LYS A 1 275 ? 14.949 -17.983 -35.761 1.00 86.12 275 LYS A N 1
ATOM 2163 C CA . LYS A 1 275 ? 14.883 -19.085 -36.729 1.00 86.12 275 LYS A CA 1
ATOM 2164 C C . LYS A 1 275 ? 14.603 -18.591 -38.153 1.00 86.12 275 LYS A C 1
ATOM 2166 O O . LYS A 1 275 ? 15.158 -19.135 -39.104 1.00 86.12 275 LYS A O 1
ATOM 2171 N N . ALA A 1 276 ? 13.768 -17.564 -38.309 1.00 86.88 276 ALA A N 1
ATOM 2172 C CA . ALA A 1 276 ? 13.511 -16.938 -39.603 1.00 86.88 276 ALA A CA 1
ATOM 2173 C C . ALA A 1 276 ? 14.724 -16.150 -40.125 1.00 86.88 276 ALA A C 1
ATOM 2175 O O . ALA A 1 276 ? 14.936 -16.106 -41.335 1.00 86.88 276 ALA A O 1
ATOM 2176 N N . SER A 1 277 ? 15.519 -15.546 -39.236 1.00 82.62 277 SER A N 1
ATOM 2177 C CA . SER A 1 277 ? 16.773 -14.877 -39.596 1.00 82.62 277 SER A CA 1
ATOM 2178 C C . SER A 1 277 ? 17.808 -15.873 -40.117 1.00 82.62 277 SER A C 1
ATOM 2180 O O . SER A 1 277 ? 18.335 -15.660 -41.202 1.00 82.62 277 SER A O 1
ATOM 2182 N N . LEU A 1 278 ? 18.020 -16.989 -39.409 1.00 81.44 278 LEU A N 1
ATOM 2183 C CA . LEU A 1 278 ? 18.932 -18.054 -39.848 1.00 81.44 278 LEU A CA 1
ATOM 2184 C C . LEU A 1 278 ? 18.529 -18.623 -41.213 1.00 81.44 278 LEU A C 1
ATOM 2186 O O . LEU A 1 278 ? 19.355 -18.746 -42.104 1.00 81.44 278 LEU A O 1
ATOM 2190 N N . ALA A 1 279 ? 17.233 -18.873 -41.423 1.00 88.00 279 ALA A N 1
ATOM 2191 C CA . ALA A 1 279 ? 16.747 -19.369 -42.710 1.00 88.00 279 ALA A CA 1
ATOM 2192 C C . ALA A 1 279 ? 16.962 -18.382 -43.875 1.00 88.00 279 ALA A C 1
ATOM 2194 O O . ALA A 1 279 ? 17.066 -18.807 -45.023 1.00 88.00 279 ALA A O 1
ATOM 2195 N N . LYS A 1 280 ? 16.995 -17.068 -43.607 1.00 86.62 280 LYS A N 1
ATOM 2196 C CA . LYS A 1 280 ? 17.315 -16.053 -44.624 1.00 86.62 280 LYS A CA 1
ATOM 2197 C C . LYS A 1 280 ? 18.810 -15.973 -44.905 1.00 86.62 280 LYS A C 1
ATOM 2199 O O . LYS A 1 280 ? 19.177 -15.732 -46.049 1.00 86.62 280 LYS A O 1
ATOM 2204 N N . GLU A 1 281 ? 19.637 -16.150 -43.881 1.00 81.25 281 GLU A N 1
ATOM 2205 C CA . GLU A 1 281 ? 21.094 -16.168 -44.011 1.00 81.25 281 GLU A CA 1
ATOM 2206 C C . GLU A 1 281 ? 21.532 -17.362 -44.867 1.00 81.25 281 GLU A C 1
ATOM 2208 O O . GLU A 1 281 ? 22.154 -17.141 -45.906 1.00 81.25 281 GLU A O 1
ATOM 2213 N N . ASP A 1 282 ? 21.040 -18.567 -44.544 1.00 83.75 282 ASP A N 1
ATOM 2214 C CA . ASP A 1 282 ? 21.262 -19.795 -45.324 1.00 83.75 282 ASP A CA 1
ATOM 2215 C C . ASP A 1 282 ? 20.807 -19.641 -46.791 1.00 83.75 282 ASP A C 1
ATOM 2217 O O . ASP A 1 282 ? 21.452 -20.135 -47.715 1.00 83.75 282 ASP A O 1
ATOM 2221 N N . ALA A 1 283 ? 19.686 -18.945 -47.028 1.00 83.62 283 ALA A N 1
ATOM 2222 C CA . ALA A 1 283 ? 19.188 -18.690 -48.380 1.00 83.62 283 ALA A CA 1
ATOM 2223 C C . ALA A 1 283 ? 20.061 -17.687 -49.152 1.00 83.62 283 ALA A C 1
ATOM 2225 O O . ALA A 1 283 ? 20.284 -17.871 -50.345 1.00 83.62 283 ALA A O 1
ATOM 2226 N N . SER A 1 284 ? 20.565 -16.644 -48.484 1.00 80.31 284 SER A N 1
ATOM 2227 C CA . SER A 1 284 ? 21.435 -15.652 -49.126 1.00 80.31 284 SER A CA 1
ATOM 2228 C C . SER A 1 284 ? 22.830 -16.201 -49.427 1.00 80.31 284 SER A C 1
ATOM 2230 O O . SER A 1 284 ? 23.423 -15.829 -50.435 1.00 80.31 284 SER A O 1
ATOM 2232 N N . GLU A 1 285 ? 23.341 -17.107 -48.587 1.00 79.38 285 GLU A N 1
ATOM 2233 C CA . GLU A 1 285 ? 24.635 -17.758 -48.802 1.00 79.38 285 GLU A CA 1
ATOM 2234 C C . GLU A 1 285 ? 24.580 -18.687 -50.023 1.00 79.38 285 GLU A C 1
ATOM 2236 O O . GLU A 1 285 ? 25.467 -18.635 -50.872 1.00 79.38 285 GLU A O 1
ATOM 2241 N N . ALA A 1 286 ? 23.480 -19.430 -50.193 1.00 76.00 286 ALA A N 1
ATOM 2242 C CA . ALA A 1 286 ? 23.257 -20.254 -51.382 1.00 76.00 286 ALA A CA 1
ATOM 2243 C C . ALA A 1 286 ? 23.164 -19.430 -52.686 1.00 76.00 286 ALA A C 1
ATOM 2245 O O . ALA A 1 286 ? 23.687 -19.853 -53.713 1.00 76.00 286 ALA A O 1
ATOM 2246 N N . GLU A 1 287 ? 22.532 -18.249 -52.660 1.00 78.62 287 GLU A N 1
ATOM 2247 C CA . GLU A 1 287 ? 22.463 -17.360 -53.835 1.00 78.62 287 GLU A CA 1
ATOM 2248 C C . GLU A 1 287 ? 23.828 -16.729 -54.174 1.00 78.62 287 GLU A C 1
ATOM 2250 O O . GLU A 1 287 ? 24.144 -16.532 -55.347 1.00 78.62 287 GLU A O 1
ATOM 2255 N N . ALA A 1 288 ? 24.659 -16.444 -53.166 1.00 74.38 288 ALA A N 1
ATOM 2256 C CA . ALA A 1 288 ? 25.991 -15.878 -53.367 1.00 74.38 288 ALA A CA 1
ATOM 2257 C C . ALA A 1 288 ? 26.990 -16.887 -53.967 1.00 74.38 288 ALA A C 1
ATOM 2259 O O . ALA A 1 288 ? 27.837 -16.494 -54.772 1.00 74.38 288 ALA A O 1
ATOM 2260 N N . GLU A 1 289 ? 26.891 -18.174 -53.614 1.00 72.81 289 GLU A N 1
ATOM 2261 C CA . GLU A 1 289 ? 27.734 -19.227 -54.201 1.00 72.81 289 GLU A CA 1
ATOM 2262 C C . GLU A 1 289 ? 27.453 -19.428 -55.705 1.00 72.81 289 GLU A C 1
ATOM 2264 O O . GLU A 1 289 ? 28.396 -19.579 -56.487 1.00 72.81 289 GLU A O 1
ATOM 2269 N N . ASP A 1 290 ? 26.189 -19.331 -56.135 1.00 67.56 290 ASP A N 1
ATOM 2270 C CA . ASP A 1 290 ? 25.795 -19.458 -57.549 1.00 67.56 290 ASP A CA 1
ATOM 2271 C C . ASP A 1 290 ? 26.286 -18.275 -58.420 1.00 67.56 290 ASP A C 1
ATOM 2273 O O . ASP A 1 290 ? 26.575 -18.442 -59.612 1.00 67.56 290 ASP A O 1
ATOM 2277 N N . GLU A 1 291 ? 26.409 -17.068 -57.852 1.00 63.72 291 GLU A N 1
ATOM 2278 C CA . GLU A 1 291 ? 26.934 -15.894 -58.568 1.00 63.72 291 GLU A CA 1
ATOM 2279 C C . GLU A 1 291 ? 28.471 -15.901 -58.684 1.00 63.72 291 GLU A C 1
ATOM 2281 O O . GLU A 1 291 ? 29.004 -15.542 -59.743 1.00 63.72 291 GLU A O 1
ATOM 2286 N N . ASP A 1 292 ? 29.195 -16.353 -57.651 1.00 59.12 292 ASP A N 1
ATOM 2287 C CA . ASP A 1 292 ? 30.670 -16.397 -57.652 1.00 59.12 292 ASP A CA 1
ATOM 2288 C C . ASP A 1 292 ? 31.201 -17.487 -58.612 1.00 59.12 292 ASP A C 1
ATOM 2290 O O . ASP A 1 292 ? 32.208 -17.284 -59.301 1.00 59.12 292 ASP A O 1
ATOM 2294 N N . GLU A 1 293 ? 30.482 -18.611 -58.770 1.00 60.53 293 GLU A N 1
ATOM 2295 C CA . GLU A 1 293 ? 30.853 -19.679 -59.716 1.00 60.53 293 GLU A CA 1
ATOM 2296 C C . GLU A 1 293 ? 30.728 -19.234 -61.191 1.00 60.53 293 GLU A C 1
ATOM 2298 O O . GLU A 1 293 ? 31.478 -19.688 -62.064 1.00 60.53 293 GLU A O 1
ATOM 2303 N N . ASN A 1 294 ? 29.837 -18.281 -61.482 1.00 56.97 294 ASN A N 1
ATOM 2304 C CA . ASN A 1 294 ? 29.625 -17.748 -62.830 1.00 56.97 294 ASN A CA 1
ATOM 2305 C C . ASN A 1 294 ? 30.578 -16.580 -63.168 1.00 56.97 294 ASN A C 1
ATOM 2307 O O . ASN A 1 294 ? 30.933 -16.387 -64.335 1.00 56.97 294 ASN A O 1
ATOM 2311 N N . ALA A 1 295 ? 31.042 -15.830 -62.161 1.00 54.31 295 ALA A N 1
ATOM 2312 C CA . ALA A 1 295 ? 31.983 -14.716 -62.314 1.00 54.31 295 ALA A CA 1
ATOM 2313 C C . ALA A 1 295 ? 33.455 -15.157 -62.470 1.00 54.31 295 ALA A C 1
ATOM 2315 O O . ALA A 1 295 ? 34.270 -14.416 -63.018 1.00 54.31 295 ALA A O 1
ATOM 2316 N N . MET A 1 296 ? 33.816 -16.382 -62.071 1.00 54.56 296 MET A N 1
ATOM 2317 C CA . MET A 1 296 ? 35.209 -16.863 -62.088 1.00 54.56 296 MET A CA 1
ATOM 2318 C C . MET A 1 296 ? 35.782 -17.206 -63.481 1.00 54.56 296 MET A C 1
ATOM 2320 O O . MET A 1 296 ? 36.903 -17.711 -63.585 1.00 54.56 296 MET A O 1
ATOM 2324 N N . ARG A 1 297 ? 35.035 -16.975 -64.569 1.00 55.25 297 ARG A N 1
ATOM 2325 C CA . ARG A 1 297 ? 35.414 -17.444 -65.914 1.00 55.25 297 ARG A CA 1
ATOM 2326 C C . ARG A 1 297 ? 36.188 -16.432 -66.762 1.00 55.25 297 ARG A C 1
ATOM 2328 O O . ARG A 1 297 ? 36.715 -16.831 -67.800 1.00 55.25 297 ARG A O 1
ATOM 2335 N N . ASP A 1 298 ? 36.286 -15.174 -66.344 1.00 53.34 298 ASP A N 1
ATOM 2336 C CA . ASP A 1 298 ? 36.900 -14.129 -67.166 1.00 53.34 298 ASP A CA 1
ATOM 2337 C C . ASP A 1 298 ? 37.436 -12.983 -66.295 1.00 53.34 298 ASP A C 1
ATOM 2339 O O . ASP A 1 298 ? 36.794 -11.946 -66.240 1.00 53.34 298 ASP A O 1
ATOM 2343 N N . ASP A 1 299 ? 38.572 -13.138 -65.585 1.00 46.94 299 ASP A N 1
ATOM 2344 C CA . ASP A 1 299 ? 39.360 -11.933 -65.277 1.00 46.94 299 ASP A CA 1
ATOM 2345 C C . ASP A 1 299 ? 40.827 -12.057 -64.832 1.00 46.94 299 ASP A C 1
ATOM 2347 O O . ASP A 1 299 ? 41.328 -13.052 -64.304 1.00 46.94 299 ASP A O 1
ATOM 2351 N N . SER A 1 300 ? 41.501 -10.937 -65.086 1.00 54.03 300 SER A N 1
ATOM 2352 C CA . SER A 1 300 ? 42.914 -10.610 -64.925 1.00 54.03 300 SER A CA 1
ATOM 2353 C C . SER A 1 300 ? 43.390 -10.543 -63.455 1.00 54.03 300 SER A C 1
ATOM 2355 O O . SER A 1 300 ? 42.747 -9.920 -62.607 1.00 54.03 300 SER A O 1
ATOM 2357 N N . PRO A 1 301 ? 44.592 -11.064 -63.122 1.00 59.06 301 PRO A N 1
ATOM 2358 C CA . PRO A 1 301 ? 45.106 -11.175 -61.746 1.00 59.06 301 PRO A CA 1
ATOM 2359 C C . PRO A 1 301 ? 45.445 -9.843 -61.042 1.00 59.06 301 PRO A C 1
ATOM 2361 O O . PRO A 1 301 ? 45.901 -9.856 -59.900 1.00 59.06 301 PRO A O 1
ATOM 2364 N N . SER A 1 302 ? 45.268 -8.690 -61.696 1.00 59.62 302 SER A N 1
ATOM 2365 C CA . SER A 1 302 ? 45.528 -7.372 -61.093 1.00 59.62 302 SER A CA 1
ATOM 2366 C C . SER A 1 302 ? 44.301 -6.760 -60.412 1.00 59.62 302 SER A C 1
ATOM 2368 O O . SER A 1 302 ? 44.466 -5.959 -59.492 1.00 59.62 302 SER A O 1
ATOM 2370 N N . GLU A 1 303 ? 43.088 -7.099 -60.849 1.00 67.94 303 GLU A N 1
ATOM 2371 C CA . GLU A 1 303 ? 41.844 -6.541 -60.297 1.00 67.94 303 GLU A CA 1
ATOM 2372 C C . GLU A 1 303 ? 41.434 -7.267 -59.004 1.00 67.94 303 GLU A C 1
ATOM 2374 O O . GLU A 1 303 ? 40.980 -6.652 -58.034 1.00 67.94 303 GLU A O 1
ATOM 2379 N N . THR A 1 304 ? 41.770 -8.556 -58.922 1.00 73.12 304 THR A N 1
ATOM 2380 C CA . THR A 1 304 ? 41.533 -9.428 -57.763 1.00 73.12 304 THR A CA 1
ATOM 2381 C C . THR A 1 304 ? 42.226 -8.945 -56.483 1.00 73.12 304 THR A C 1
ATOM 2383 O O . THR A 1 304 ? 41.661 -9.043 -55.395 1.00 73.12 304 THR A O 1
ATOM 2386 N N . LEU A 1 305 ? 43.423 -8.349 -56.576 1.00 79.69 305 LEU A N 1
ATOM 2387 C CA . LEU A 1 305 ? 44.132 -7.792 -55.413 1.00 79.69 305 LEU A CA 1
ATOM 2388 C C . LEU A 1 305 ? 43.458 -6.530 -54.850 1.00 79.69 305 LEU A C 1
ATOM 2390 O O . LEU A 1 305 ? 43.508 -6.302 -53.639 1.00 79.69 305 LEU A O 1
ATOM 2394 N N . GLY A 1 306 ? 42.844 -5.711 -55.709 1.00 83.44 306 GLY A N 1
ATOM 2395 C CA . GLY A 1 306 ? 42.080 -4.533 -55.292 1.00 83.44 306 GLY A CA 1
ATOM 2396 C C . GLY A 1 306 ? 40.800 -4.932 -54.559 1.00 83.44 306 GLY A C 1
ATOM 2397 O O . GLY A 1 306 ? 40.560 -4.465 -53.445 1.00 83.44 306 GLY A O 1
ATOM 2398 N N . GLN A 1 307 ? 40.050 -5.874 -55.136 1.00 84.69 307 GLN A N 1
ATOM 2399 C CA . GLN A 1 307 ? 38.835 -6.433 -54.539 1.00 84.69 307 GLN A CA 1
ATOM 2400 C C . GLN A 1 307 ? 39.120 -7.144 -53.209 1.00 84.69 307 GLN A C 1
ATOM 2402 O O . GLN A 1 307 ? 38.395 -6.944 -52.237 1.00 84.69 307 GLN A O 1
ATOM 2407 N N . LEU A 1 308 ? 40.220 -7.903 -53.113 1.00 82.94 308 LEU A N 1
ATOM 2408 C CA . LEU A 1 308 ? 40.616 -8.555 -51.864 1.00 82.94 308 LEU A CA 1
ATOM 2409 C C . LEU A 1 308 ? 40.942 -7.534 -50.764 1.00 82.94 308 LEU A C 1
ATOM 2411 O O . LEU A 1 308 ? 40.530 -7.714 -49.622 1.00 82.94 308 LEU A O 1
ATOM 2415 N N . ARG A 1 309 ? 41.643 -6.438 -51.090 1.00 86.50 309 ARG A N 1
ATOM 2416 C CA . ARG A 1 309 ? 41.912 -5.361 -50.119 1.00 86.50 309 ARG A CA 1
ATOM 2417 C C . ARG A 1 309 ? 40.632 -4.684 -49.641 1.00 86.50 309 ARG A C 1
ATOM 2419 O O . ARG A 1 309 ? 40.539 -4.372 -48.457 1.00 86.50 309 ARG A O 1
ATOM 2426 N N . GLN A 1 310 ? 39.669 -4.472 -50.536 1.00 90.31 310 GLN A N 1
ATOM 2427 C CA . GLN A 1 310 ? 38.370 -3.913 -50.177 1.00 90.31 310 GLN A CA 1
ATOM 2428 C C . GLN A 1 310 ? 37.582 -4.872 -49.276 1.00 90.31 310 GLN A C 1
ATOM 2430 O O . GLN A 1 310 ? 37.185 -4.464 -48.190 1.00 90.31 310 GLN A O 1
ATOM 2435 N N . ARG A 1 311 ? 37.484 -6.162 -49.635 1.00 89.94 311 ARG A N 1
ATOM 2436 C CA . ARG A 1 311 ? 36.862 -7.194 -48.786 1.00 89.94 311 ARG A CA 1
ATOM 2437 C C . ARG A 1 311 ? 37.506 -7.260 -47.397 1.00 89.94 311 ARG A C 1
ATOM 2439 O O . ARG A 1 311 ? 36.798 -7.312 -46.401 1.00 89.94 311 ARG A O 1
ATOM 2446 N N . VAL A 1 312 ? 38.838 -7.199 -47.300 1.00 91.06 312 VAL A N 1
ATOM 2447 C CA . VAL A 1 312 ? 39.539 -7.176 -46.000 1.00 91.06 312 VAL A CA 1
ATOM 2448 C C . VAL A 1 312 ? 39.205 -5.915 -45.193 1.00 91.06 312 VAL A C 1
ATOM 2450 O O . VAL A 1 312 ? 39.033 -6.001 -43.977 1.00 91.06 312 VAL A O 1
ATOM 2453 N N . ALA A 1 313 ? 39.089 -4.750 -45.836 1.00 91.94 313 ALA A N 1
ATOM 2454 C CA . ALA A 1 313 ? 38.686 -3.514 -45.164 1.00 91.94 313 ALA A CA 1
ATOM 2455 C C . ALA A 1 313 ? 37.231 -3.574 -44.666 1.00 91.94 313 ALA A C 1
ATOM 2457 O O . ALA A 1 313 ? 36.956 -3.159 -43.539 1.00 91.94 313 ALA A O 1
ATOM 2458 N N . ASP A 1 314 ? 36.326 -4.144 -45.463 1.00 92.00 314 ASP A N 1
ATOM 2459 C CA . ASP A 1 314 ? 34.919 -4.325 -45.103 1.00 92.00 314 ASP A CA 1
ATOM 2460 C C . ASP A 1 314 ? 34.762 -5.325 -43.949 1.00 92.00 314 ASP A C 1
ATOM 2462 O O . ASP A 1 314 ? 34.100 -5.007 -42.961 1.00 92.00 314 ASP A O 1
ATOM 2466 N N . ILE A 1 315 ? 35.469 -6.462 -43.987 1.00 92.06 315 ILE A N 1
ATOM 2467 C CA . ILE A 1 315 ? 35.522 -7.432 -42.877 1.00 92.06 315 ILE A CA 1
ATOM 2468 C C . ILE A 1 315 ? 36.096 -6.781 -41.616 1.00 92.06 315 ILE A C 1
ATOM 2470 O O . ILE A 1 315 ? 35.577 -6.987 -40.519 1.00 92.06 315 ILE A O 1
ATOM 2474 N N . SER A 1 316 ? 37.147 -5.965 -41.742 1.00 91.50 316 SER A N 1
ATOM 2475 C CA . SER A 1 316 ? 37.712 -5.243 -40.598 1.00 91.50 316 SER A CA 1
ATOM 2476 C C . SER A 1 316 ? 36.694 -4.280 -39.988 1.00 91.50 316 SER A C 1
ATOM 2478 O O . SER A 1 316 ? 36.609 -4.195 -38.765 1.00 91.50 316 SER A O 1
ATOM 2480 N N . LYS A 1 317 ? 35.917 -3.567 -40.811 1.00 93.19 317 LYS A N 1
ATOM 2481 C CA . LYS A 1 317 ? 34.863 -2.655 -40.348 1.00 93.19 317 LYS A CA 1
ATOM 2482 C C . LYS A 1 317 ? 33.703 -3.416 -39.703 1.00 93.19 317 LYS A C 1
ATOM 2484 O O . LYS A 1 317 ? 33.227 -3.002 -38.649 1.00 93.19 317 LYS A O 1
ATOM 2489 N N . GLN A 1 318 ? 33.293 -4.539 -40.291 1.00 93.50 318 GLN A N 1
ATOM 2490 C CA . GLN A 1 318 ? 32.268 -5.423 -39.736 1.00 93.50 318 GLN A CA 1
ATOM 2491 C C . GLN A 1 318 ? 32.714 -6.026 -38.397 1.00 93.50 318 GLN A C 1
ATOM 2493 O O . GLN A 1 318 ? 31.937 -6.090 -37.451 1.00 93.50 318 GLN A O 1
ATOM 2498 N N . THR A 1 319 ? 33.990 -6.395 -38.272 1.00 91.06 319 THR A N 1
ATOM 2499 C CA . THR A 1 319 ? 34.565 -6.892 -37.014 1.00 91.06 319 THR A CA 1
ATOM 2500 C C . THR A 1 319 ? 34.561 -5.804 -35.938 1.00 91.06 319 THR A C 1
ATOM 2502 O O . THR A 1 319 ? 34.274 -6.093 -34.778 1.00 91.06 319 THR A O 1
ATOM 2505 N N . THR A 1 320 ? 34.837 -4.537 -36.283 1.00 92.44 320 THR A N 1
ATOM 2506 C CA . THR A 1 320 ? 34.785 -3.450 -35.291 1.00 92.44 320 THR A CA 1
ATOM 2507 C C . THR A 1 320 ? 33.362 -3.111 -34.864 1.00 92.44 320 THR A C 1
ATOM 2509 O O . THR A 1 320 ? 33.161 -2.835 -33.685 1.00 92.44 320 THR A O 1
ATOM 2512 N N . THR A 1 321 ? 32.379 -3.156 -35.772 1.00 91.44 321 THR A N 1
ATOM 2513 C CA . THR A 1 321 ? 30.964 -2.983 -35.398 1.00 91.44 321 THR A CA 1
ATOM 2514 C C . THR A 1 321 ? 30.473 -4.150 -34.547 1.00 91.44 321 THR A C 1
ATOM 2516 O O . THR A 1 321 ? 29.911 -3.917 -33.488 1.00 91.44 321 THR A O 1
ATOM 2519 N N . MET A 1 322 ? 30.801 -5.393 -34.918 1.00 92.19 322 MET A N 1
ATOM 2520 C CA . MET A 1 322 ? 30.421 -6.576 -34.140 1.00 92.19 322 MET A CA 1
ATOM 2521 C C . MET A 1 322 ? 31.040 -6.566 -32.737 1.00 92.19 322 MET A C 1
ATOM 2523 O O . MET A 1 322 ? 30.383 -6.939 -31.772 1.00 92.19 322 MET A O 1
ATOM 2527 N N . ASN A 1 323 ? 32.284 -6.096 -32.591 1.00 91.19 323 ASN A N 1
ATOM 2528 C CA . ASN A 1 323 ? 32.892 -5.912 -31.273 1.00 91.19 323 ASN A CA 1
ATOM 2529 C C . ASN A 1 323 ? 32.185 -4.827 -30.448 1.00 91.19 323 ASN A C 1
ATOM 2531 O O . ASN A 1 323 ? 32.053 -4.997 -29.240 1.00 91.19 323 ASN A O 1
ATOM 2535 N N . ALA A 1 324 ? 31.727 -3.734 -31.068 1.00 91.94 324 ALA A N 1
ATOM 2536 C CA . ALA A 1 324 ? 30.952 -2.708 -30.371 1.00 91.94 324 ALA A CA 1
ATOM 2537 C C . ALA A 1 324 ? 29.607 -3.271 -29.880 1.00 91.94 324 ALA A C 1
ATOM 2539 O O . ALA A 1 324 ? 29.296 -3.152 -28.694 1.00 91.94 324 ALA A O 1
ATOM 2540 N N . ASP A 1 325 ? 28.887 -3.990 -30.741 1.00 91.50 325 ASP A N 1
ATOM 2541 C CA . ASP A 1 325 ? 27.626 -4.652 -30.390 1.00 91.50 325 ASP A CA 1
ATOM 2542 C C . ASP A 1 325 ? 27.839 -5.711 -29.290 1.00 91.50 325 ASP A C 1
ATOM 2544 O O . ASP A 1 325 ? 27.040 -5.837 -28.360 1.00 91.50 325 ASP A O 1
ATOM 2548 N N . LEU A 1 326 ? 28.958 -6.445 -29.326 1.00 92.38 326 LEU A N 1
ATOM 2549 C CA . LEU A 1 326 ? 29.318 -7.417 -28.289 1.00 92.38 326 LEU A CA 1
ATOM 2550 C C . LEU A 1 326 ? 29.609 -6.740 -26.940 1.00 92.38 326 LEU A C 1
ATOM 2552 O O . LEU A 1 326 ? 29.236 -7.262 -25.891 1.00 92.38 326 LEU A O 1
ATOM 2556 N N . THR A 1 327 ? 30.224 -5.554 -26.941 1.00 92.94 327 THR A N 1
ATOM 2557 C CA . THR A 1 327 ? 30.408 -4.778 -25.704 1.00 92.94 327 THR A CA 1
ATOM 2558 C C . THR A 1 327 ? 29.100 -4.192 -25.173 1.00 92.94 327 THR A C 1
ATOM 2560 O O . THR A 1 327 ? 28.887 -4.199 -23.962 1.00 92.94 327 THR A O 1
ATOM 2563 N N . GLU A 1 328 ? 28.203 -3.734 -26.048 1.00 92.44 328 GLU A N 1
ATOM 2564 C CA . GLU A 1 328 ? 26.890 -3.214 -25.653 1.00 92.44 328 GLU A CA 1
ATOM 2565 C C . GLU A 1 328 ? 26.006 -4.324 -25.075 1.00 92.44 328 GLU A C 1
ATOM 2567 O O . GLU A 1 328 ? 25.447 -4.177 -23.989 1.00 92.44 328 GLU A O 1
ATOM 2572 N N . THR A 1 329 ? 25.943 -5.476 -25.745 1.00 90.25 329 THR A N 1
ATOM 2573 C CA . THR A 1 329 ? 25.209 -6.649 -25.250 1.00 90.25 329 THR A CA 1
ATOM 2574 C C . THR A 1 329 ? 25.787 -7.184 -23.941 1.00 90.25 329 THR A C 1
ATOM 2576 O O . THR A 1 329 ? 25.011 -7.563 -23.065 1.00 90.25 329 THR A O 1
ATOM 2579 N N . SER A 1 330 ? 27.113 -7.150 -23.753 1.00 92.44 330 SER A N 1
ATOM 2580 C CA . SER A 1 330 ? 27.742 -7.472 -22.463 1.00 92.44 330 SER A CA 1
ATOM 2581 C C . SER A 1 330 ? 27.286 -6.521 -21.355 1.00 92.44 330 SER A C 1
ATOM 2583 O O . SER A 1 330 ? 26.964 -6.977 -20.263 1.00 92.44 330 SER A O 1
ATOM 2585 N N . LEU A 1 331 ? 27.202 -5.215 -21.628 1.00 91.75 331 LEU A N 1
ATOM 2586 C CA . LEU A 1 331 ? 26.744 -4.230 -20.646 1.00 91.75 331 LEU A CA 1
ATOM 2587 C C . LEU A 1 331 ? 25.261 -4.427 -20.300 1.00 91.75 331 LEU A C 1
ATOM 2589 O O . LEU A 1 331 ? 24.890 -4.360 -19.130 1.00 91.75 331 LEU A O 1
ATOM 2593 N N . ILE A 1 332 ? 24.422 -4.735 -21.292 1.00 91.56 332 ILE A N 1
ATOM 2594 C CA . ILE A 1 332 ? 23.013 -5.086 -21.065 1.00 91.56 332 ILE A CA 1
ATOM 2595 C C . ILE A 1 332 ? 22.912 -6.346 -20.193 1.00 91.56 332 ILE A C 1
ATOM 2597 O O . ILE A 1 332 ? 22.136 -6.367 -19.236 1.00 91.56 332 ILE A O 1
ATOM 2601 N N . LEU A 1 333 ? 23.720 -7.375 -20.469 1.00 91.31 333 LEU A N 1
ATOM 2602 C CA . LEU A 1 333 ? 23.748 -8.604 -19.675 1.00 91.31 333 LEU A CA 1
ATOM 2603 C C . LEU A 1 333 ? 24.140 -8.329 -18.214 1.00 91.31 333 LEU A C 1
ATOM 2605 O O . LEU A 1 333 ? 23.495 -8.850 -17.305 1.00 91.31 333 LEU A O 1
ATOM 2609 N N . ASP A 1 334 ? 25.135 -7.470 -17.986 1.00 90.69 334 ASP A N 1
ATOM 2610 C CA . ASP A 1 334 ? 25.571 -7.073 -16.643 1.00 90.69 334 ASP A CA 1
ATOM 2611 C C . ASP A 1 334 ? 24.476 -6.297 -15.896 1.00 90.69 334 ASP A C 1
ATOM 2613 O O . ASP A 1 334 ? 24.216 -6.567 -14.721 1.00 90.69 334 ASP A O 1
ATOM 2617 N N . THR A 1 335 ? 23.778 -5.375 -16.574 1.00 90.38 335 THR A N 1
ATOM 2618 C CA . THR A 1 335 ? 22.641 -4.655 -15.971 1.00 90.38 335 THR A CA 1
ATOM 2619 C C . THR A 1 335 ? 21.503 -5.601 -15.603 1.00 90.38 335 THR A C 1
ATOM 2621 O O . THR A 1 335 ? 21.001 -5.550 -14.482 1.00 90.38 335 THR A O 1
ATOM 2624 N N . PHE A 1 336 ? 21.165 -6.541 -16.486 1.00 91.12 336 PHE A N 1
ATOM 2625 C CA . PHE A 1 336 ? 20.130 -7.535 -16.228 1.00 91.12 336 PHE A CA 1
ATOM 2626 C C . PHE A 1 336 ? 20.519 -8.483 -15.084 1.00 91.12 336 PHE A C 1
ATOM 2628 O O . PHE A 1 336 ? 19.679 -8.873 -14.270 1.00 91.12 336 PHE A O 1
ATOM 2635 N N . HIS A 1 337 ? 21.803 -8.833 -14.970 1.00 89.56 337 HIS A N 1
ATOM 2636 C CA . HIS A 1 337 ? 22.312 -9.629 -13.857 1.00 89.56 337 HIS A CA 1
ATOM 2637 C C . HIS A 1 337 ? 22.216 -8.875 -12.519 1.00 89.56 337 HIS A C 1
ATOM 2639 O O . HIS A 1 337 ? 21.797 -9.451 -11.511 1.00 89.56 337 HIS A O 1
ATOM 2645 N N . ALA A 1 338 ? 22.535 -7.578 -12.504 1.00 89.19 338 ALA A N 1
ATOM 2646 C CA . ALA A 1 338 ? 22.376 -6.726 -11.325 1.00 89.19 338 ALA A CA 1
ATOM 2647 C C . ALA A 1 338 ? 20.899 -6.578 -10.908 1.00 89.19 338 ALA A C 1
ATOM 2649 O O . ALA A 1 338 ? 20.572 -6.670 -9.725 1.00 89.19 338 ALA A O 1
ATOM 2650 N N . GLU A 1 339 ? 19.987 -6.426 -11.869 1.00 92.25 339 GLU A N 1
ATOM 2651 C CA . GLU A 1 339 ? 18.544 -6.380 -11.602 1.00 92.25 339 GLU A CA 1
ATOM 2652 C C . GLU A 1 339 ? 18.023 -7.719 -11.069 1.00 92.25 339 GLU A C 1
ATOM 2654 O O . GLU A 1 339 ? 17.309 -7.751 -10.069 1.00 92.25 339 GLU A O 1
ATOM 2659 N N . THR A 1 340 ? 18.440 -8.837 -11.670 1.00 90.44 340 THR A N 1
ATOM 2660 C CA . THR A 1 340 ? 18.041 -10.186 -11.236 1.00 90.44 340 THR A CA 1
ATOM 2661 C C . THR A 1 340 ? 18.521 -10.484 -9.814 1.00 90.44 340 THR A C 1
ATOM 2663 O O . THR A 1 340 ? 17.774 -11.036 -9.006 1.00 90.44 340 THR A O 1
ATOM 2666 N N . THR A 1 341 ? 19.755 -10.101 -9.477 1.00 91.56 341 THR A N 1
ATOM 2667 C CA . THR A 1 341 ? 20.300 -10.279 -8.121 1.00 91.56 341 THR A CA 1
ATOM 2668 C C . THR A 1 341 ? 19.607 -9.371 -7.105 1.00 91.56 341 THR A C 1
ATOM 2670 O O . THR A 1 341 ? 19.277 -9.834 -6.013 1.00 91.56 341 THR A O 1
ATOM 2673 N N . SER A 1 342 ? 19.298 -8.120 -7.468 1.00 92.12 342 SER A N 1
ATOM 2674 C CA . SER A 1 342 ? 18.508 -7.215 -6.624 1.00 92.12 342 SER A CA 1
ATOM 2675 C C . SER A 1 342 ? 17.097 -7.752 -6.367 1.00 92.12 342 SER A C 1
ATOM 2677 O O . SER A 1 342 ? 16.662 -7.804 -5.217 1.00 92.12 342 SER A O 1
ATOM 2679 N N . LEU A 1 343 ? 16.404 -8.221 -7.409 1.00 91.81 343 LEU A N 1
ATOM 2680 C CA . LEU A 1 343 ? 15.059 -8.783 -7.292 1.00 91.81 343 LEU A CA 1
ATOM 2681 C C . LEU A 1 343 ? 15.057 -10.075 -6.463 1.00 91.81 343 LEU A C 1
ATOM 2683 O O . LEU A 1 343 ? 14.175 -10.275 -5.632 1.00 91.81 343 LEU A O 1
ATOM 2687 N N . SER A 1 344 ? 16.075 -10.924 -6.630 1.00 94.19 344 SER A N 1
ATOM 2688 C CA . SER A 1 344 ? 16.250 -12.123 -5.806 1.00 94.19 344 SER A CA 1
ATOM 2689 C C . SER A 1 344 ? 16.460 -11.789 -4.325 1.00 94.19 344 SER A C 1
ATOM 2691 O O . SER A 1 344 ? 15.972 -12.531 -3.475 1.00 94.19 344 SER A O 1
ATOM 2693 N N . SER A 1 345 ? 17.172 -10.701 -4.007 1.00 92.44 345 SER A N 1
ATOM 2694 C CA . SER A 1 345 ? 17.327 -10.228 -2.624 1.00 92.44 345 SER A CA 1
ATOM 2695 C C . SER A 1 345 ? 15.991 -9.752 -2.056 1.00 92.44 345 SER A C 1
ATOM 2697 O O . SER A 1 345 ? 15.595 -10.199 -0.987 1.00 92.44 345 SER A O 1
ATOM 2699 N N . GLN A 1 346 ? 15.253 -8.926 -2.805 1.00 89.00 346 GLN A N 1
ATOM 2700 C CA . GLN A 1 346 ? 13.942 -8.418 -2.380 1.00 89.00 346 GLN A CA 1
ATOM 2701 C C . GLN A 1 346 ? 12.926 -9.547 -2.154 1.00 89.00 346 GLN A C 1
ATOM 2703 O O . GLN A 1 346 ? 12.164 -9.506 -1.191 1.00 89.00 346 GLN A O 1
ATOM 2708 N N . LEU A 1 347 ? 12.932 -10.581 -3.004 1.00 91.25 347 LEU A N 1
ATOM 2709 C CA . LEU A 1 347 ? 12.098 -11.771 -2.818 1.00 91.25 347 LEU A CA 1
ATOM 2710 C C . LEU A 1 347 ? 12.456 -12.511 -1.518 1.00 91.25 347 LEU A C 1
ATOM 2712 O O . LEU A 1 347 ? 11.565 -12.962 -0.802 1.00 91.25 347 LEU A O 1
ATOM 2716 N N . SER A 1 348 ? 13.751 -12.637 -1.211 1.00 93.06 348 SER A N 1
ATOM 2717 C CA . SER A 1 348 ? 14.219 -13.264 0.030 1.00 93.06 348 SER A CA 1
ATOM 2718 C C . SER A 1 348 ? 13.760 -12.484 1.264 1.00 93.06 348 SER A C 1
ATOM 2720 O O . SER A 1 348 ? 13.259 -13.093 2.208 1.00 93.06 348 SER A O 1
ATOM 2722 N N . ASP A 1 349 ? 13.882 -11.156 1.239 1.00 85.12 349 ASP A N 1
ATOM 2723 C CA . ASP A 1 349 ? 13.455 -10.283 2.338 1.00 85.12 349 ASP A CA 1
ATOM 2724 C C . ASP A 1 349 ? 11.932 -10.368 2.544 1.00 85.12 349 ASP A C 1
ATOM 2726 O O . ASP A 1 349 ? 11.459 -10.598 3.656 1.00 85.12 349 ASP A O 1
ATOM 2730 N N . ALA A 1 350 ? 11.152 -10.321 1.457 1.00 86.88 350 ALA A N 1
ATOM 2731 C CA . ALA A 1 350 ? 9.696 -10.459 1.512 1.00 86.88 350 ALA A CA 1
ATOM 2732 C C . ALA A 1 350 ? 9.245 -11.829 2.055 1.00 86.88 350 ALA A C 1
ATOM 2734 O O . ALA A 1 350 ? 8.280 -11.913 2.819 1.00 86.88 350 ALA A O 1
ATOM 2735 N N . LEU A 1 351 ? 9.945 -12.915 1.700 1.00 91.25 351 LEU A N 1
ATOM 2736 C CA . LEU A 1 351 ? 9.679 -14.246 2.255 1.00 91.25 351 LEU A CA 1
ATOM 2737 C C . LEU A 1 351 ? 9.981 -14.311 3.754 1.00 91.25 351 LEU A C 1
ATOM 2739 O O . LEU A 1 351 ? 9.241 -14.959 4.498 1.00 91.25 351 LEU A O 1
ATOM 2743 N N . GLN A 1 352 ? 11.043 -13.646 4.207 1.00 90.88 352 GLN A N 1
ATOM 2744 C CA . GLN A 1 352 ? 11.380 -13.568 5.624 1.00 90.88 352 GLN A CA 1
ATOM 2745 C C . GLN A 1 352 ? 10.322 -12.776 6.406 1.00 90.88 352 GLN A C 1
ATOM 2747 O O . GLN A 1 352 ? 9.871 -13.230 7.460 1.00 90.88 352 GLN A O 1
ATOM 2752 N N . ASP A 1 353 ? 9.856 -11.651 5.867 1.00 83.19 353 ASP A N 1
ATOM 2753 C CA . ASP A 1 353 ? 8.784 -10.855 6.468 1.00 83.19 353 ASP A CA 1
ATOM 2754 C C . ASP A 1 353 ? 7.466 -11.632 6.549 1.00 83.19 353 ASP A C 1
ATOM 2756 O O . ASP A 1 353 ? 6.809 -11.634 7.594 1.00 83.19 353 ASP A O 1
ATOM 2760 N N . TYR A 1 354 ? 7.112 -12.371 5.495 1.00 86.69 354 TYR A N 1
ATOM 2761 C CA . TYR A 1 354 ? 5.941 -13.249 5.490 1.00 86.69 354 TYR A CA 1
ATOM 2762 C C . TYR A 1 354 ? 6.033 -14.346 6.565 1.00 86.69 354 TYR A C 1
ATOM 2764 O O . TYR A 1 354 ? 5.063 -14.607 7.286 1.00 86.69 354 TYR A O 1
ATOM 2772 N N . GLN A 1 355 ? 7.206 -14.966 6.731 1.00 91.44 355 GLN A N 1
ATOM 2773 C CA . GLN A 1 355 ? 7.432 -15.953 7.791 1.00 91.44 355 GLN A CA 1
ATOM 2774 C C . GLN A 1 355 ? 7.287 -15.334 9.186 1.00 91.44 355 GLN A C 1
ATOM 2776 O O . GLN A 1 355 ? 6.621 -15.918 10.044 1.00 91.44 355 GLN A O 1
ATOM 2781 N N . ASN A 1 356 ? 7.849 -14.144 9.408 1.00 86.94 356 ASN A N 1
ATOM 2782 C CA . ASN A 1 356 ? 7.733 -13.418 10.674 1.00 86.94 356 ASN A CA 1
ATOM 2783 C C . ASN A 1 356 ? 6.270 -13.057 10.986 1.00 86.94 356 ASN A C 1
ATOM 2785 O O . ASN A 1 356 ? 5.802 -13.255 12.112 1.00 86.94 356 ASN A O 1
ATOM 2789 N N . ALA A 1 357 ? 5.521 -12.581 9.986 1.00 78.31 357 ALA A N 1
ATOM 2790 C CA . ALA A 1 357 ? 4.101 -12.268 10.117 1.00 78.31 357 ALA A CA 1
ATOM 2791 C C . ALA A 1 357 ? 3.271 -13.517 10.459 1.00 78.31 357 ALA A C 1
ATOM 2793 O O . ALA A 1 357 ? 2.468 -13.487 11.393 1.00 78.31 357 ALA A O 1
ATOM 2794 N N . THR A 1 358 ? 3.535 -14.638 9.782 1.00 88.25 358 THR A N 1
ATOM 2795 C CA . THR A 1 358 ? 2.875 -15.927 10.042 1.00 88.25 358 THR A CA 1
ATOM 2796 C C . THR A 1 358 ? 3.160 -16.430 11.462 1.00 88.25 358 THR A C 1
ATOM 2798 O O . THR A 1 358 ? 2.258 -16.880 12.168 1.00 88.25 358 THR A O 1
ATOM 2801 N N . GLN A 1 359 ? 4.407 -16.318 11.935 1.00 89.19 359 GLN A N 1
ATOM 2802 C CA . GLN A 1 359 ? 4.756 -16.674 13.314 1.00 89.19 359 GLN A CA 1
ATOM 2803 C C . GLN A 1 359 ? 4.007 -15.807 14.332 1.00 89.19 359 GLN A C 1
ATOM 2805 O O . GLN A 1 359 ? 3.476 -16.332 15.312 1.00 89.19 359 GLN A O 1
ATOM 2810 N N . LYS A 1 360 ? 3.912 -14.496 14.088 1.00 84.31 360 LYS A N 1
ATOM 2811 C CA . LYS A 1 360 ? 3.164 -13.572 14.948 1.00 84.31 360 LYS A CA 1
ATOM 2812 C C . LYS A 1 360 ? 1.668 -13.895 14.970 1.00 84.31 360 LYS A C 1
ATOM 2814 O O . LYS A 1 360 ? 1.059 -13.869 16.038 1.00 84.31 360 LYS A O 1
ATOM 2819 N N . GLN A 1 361 ? 1.084 -14.245 13.825 1.00 87.31 361 GLN A N 1
ATOM 2820 C CA . GLN A 1 361 ? -0.310 -14.681 13.737 1.00 87.31 361 GLN A CA 1
ATOM 2821 C C . GLN A 1 361 ? -0.555 -15.946 14.568 1.00 87.31 361 GLN A C 1
ATOM 2823 O O . GLN A 1 361 ? -1.486 -15.973 15.371 1.00 87.31 361 GLN A O 1
ATOM 2828 N N . ASN A 1 362 ? 0.319 -16.949 14.454 1.00 89.12 362 ASN A N 1
ATOM 2829 C CA . ASN A 1 362 ? 0.219 -18.177 15.246 1.00 89.12 362 ASN A CA 1
ATOM 2830 C C . ASN A 1 362 ? 0.312 -17.897 16.754 1.00 89.12 362 ASN A C 1
ATOM 2832 O O . ASN A 1 362 ? -0.462 -18.450 17.533 1.00 89.12 362 ASN A O 1
ATOM 2836 N N . GLN A 1 363 ? 1.203 -16.993 17.175 1.00 88.25 363 GLN A N 1
ATOM 2837 C CA . GLN A 1 363 ? 1.308 -16.576 18.579 1.00 88.25 363 GLN A CA 1
ATOM 2838 C C . GLN A 1 363 ? 0.036 -15.877 19.078 1.00 88.25 363 GLN A C 1
ATOM 2840 O O . GLN A 1 363 ? -0.409 -16.126 20.200 1.00 88.25 363 GLN A O 1
ATOM 2845 N N . LEU A 1 364 ? -0.569 -15.007 18.263 1.00 85.12 364 LEU A N 1
ATOM 2846 C CA . LEU A 1 364 ? -1.829 -14.346 18.609 1.00 85.12 364 LEU A CA 1
ATOM 2847 C C . LEU A 1 364 ? -2.986 -15.347 18.700 1.00 85.12 364 LEU A C 1
ATOM 2849 O O . LEU A 1 364 ? -3.780 -15.269 19.636 1.00 85.12 364 LEU A O 1
ATOM 2853 N N . GLN A 1 365 ? -3.052 -16.314 17.784 1.00 90.31 365 GLN A N 1
ATOM 2854 C CA . GLN A 1 365 ? -4.050 -17.382 17.813 1.00 90.31 365 GLN A CA 1
ATOM 2855 C C . GLN A 1 365 ? -3.896 -18.266 19.059 1.00 90.31 365 GLN A C 1
ATOM 2857 O O . GLN A 1 365 ? -4.889 -18.598 19.712 1.00 90.31 365 GLN A O 1
ATOM 2862 N N . GLU A 1 366 ? -2.660 -18.590 19.444 1.00 92.25 366 GLU A N 1
ATOM 2863 C CA . GLU A 1 366 ? -2.380 -19.323 20.678 1.00 92.25 366 GLU A CA 1
ATOM 2864 C C . GLU A 1 366 ? -2.827 -18.522 21.910 1.00 92.25 366 GLU A C 1
ATOM 2866 O O . GLU A 1 366 ? -3.575 -19.048 22.737 1.00 92.25 366 GLU A O 1
ATOM 2871 N N . ARG A 1 367 ? -2.470 -17.232 22.004 1.00 88.62 367 ARG A N 1
ATOM 2872 C CA . ARG A 1 367 ? -2.921 -16.346 23.095 1.00 88.62 367 ARG A CA 1
ATOM 2873 C C . ARG A 1 367 ? -4.448 -16.269 23.178 1.00 88.62 367 ARG A C 1
ATOM 2875 O O . ARG A 1 367 ? -4.998 -16.360 24.273 1.00 88.62 367 ARG A O 1
ATOM 2882 N N . LEU A 1 368 ? -5.138 -16.156 22.042 1.00 90.81 368 LEU A N 1
ATOM 2883 C CA . LEU A 1 368 ? -6.601 -16.129 21.995 1.00 90.81 368 LEU A CA 1
ATOM 2884 C C . LEU A 1 368 ? -7.191 -17.443 22.522 1.00 90.81 368 LEU A C 1
ATOM 2886 O O . LEU A 1 368 ? -8.090 -17.418 23.362 1.00 90.81 368 LEU A O 1
ATOM 2890 N N . SER A 1 369 ? -6.642 -18.588 22.106 1.00 95.50 369 SER A N 1
ATOM 2891 C CA . SER A 1 369 ? -7.077 -19.897 22.606 1.00 95.50 369 SER A CA 1
ATOM 2892 C C . SER A 1 369 ? -6.873 -20.047 24.121 1.00 95.50 369 SER A C 1
ATOM 2894 O O . SER A 1 369 ? -7.755 -20.558 24.812 1.00 95.50 369 SER A O 1
ATOM 2896 N N . GLN A 1 370 ? -5.765 -19.525 24.661 1.00 91.94 370 GLN A N 1
ATOM 2897 C CA . GLN A 1 370 ? -5.489 -19.511 26.100 1.00 91.94 370 GLN A CA 1
ATOM 2898 C C . GLN A 1 370 ? -6.476 -18.612 26.859 1.00 91.94 370 GLN A C 1
ATOM 2900 O O . GLN A 1 370 ? -6.973 -19.003 27.916 1.00 91.94 370 GLN A O 1
ATOM 2905 N N . CYS A 1 371 ? -6.809 -17.436 26.316 1.00 89.25 371 CYS A N 1
ATOM 2906 C CA . CYS A 1 371 ? -7.829 -16.553 26.882 1.00 89.25 371 CYS A CA 1
ATOM 2907 C C . CYS A 1 371 ? -9.212 -17.215 26.914 1.00 89.25 371 CYS A C 1
ATOM 2909 O O . CYS A 1 371 ? -9.871 -17.162 27.951 1.00 89.25 371 CYS A O 1
ATOM 2911 N N . MET A 1 372 ? -9.626 -17.885 25.833 1.00 92.50 372 MET A N 1
ATOM 2912 C CA . MET A 1 372 ? -10.902 -18.612 25.798 1.00 92.50 372 MET A CA 1
ATOM 2913 C C . MET A 1 372 ? -10.935 -19.763 26.808 1.00 92.50 372 MET A C 1
ATOM 2915 O O . MET A 1 372 ? -11.910 -19.908 27.541 1.00 92.50 372 MET A O 1
ATOM 2919 N N . ALA A 1 373 ? -9.857 -20.549 26.906 1.00 94.06 373 ALA A N 1
ATOM 2920 C CA . ALA A 1 373 ? -9.762 -21.637 27.880 1.00 94.06 373 ALA A CA 1
ATOM 2921 C C . ALA A 1 373 ? -9.847 -21.123 29.327 1.00 94.06 373 ALA A C 1
ATOM 2923 O O . ALA A 1 373 ? -10.524 -21.719 30.168 1.00 94.06 373 ALA A O 1
ATOM 2924 N N . LYS A 1 374 ? -9.203 -19.985 29.614 1.00 92.50 374 LYS A N 1
ATOM 2925 C CA . LYS A 1 374 ? -9.279 -19.331 30.922 1.00 92.50 374 LYS A CA 1
ATOM 2926 C C . LYS A 1 374 ? -10.681 -18.792 31.212 1.00 92.50 374 LYS A C 1
ATOM 2928 O O . LYS A 1 374 ? -11.195 -19.019 32.299 1.00 92.50 374 LYS A O 1
ATOM 2933 N N . GLN A 1 375 ? -11.323 -18.145 30.242 1.00 91.62 375 GLN A N 1
ATOM 2934 C CA . GLN A 1 375 ? -12.701 -17.671 30.381 1.00 91.62 375 GLN A CA 1
ATOM 2935 C C . GLN A 1 375 ? -13.667 -18.830 30.664 1.00 91.62 375 GLN A C 1
ATOM 2937 O O . GLN A 1 375 ? -14.553 -18.709 31.510 1.00 91.62 375 GLN A O 1
ATOM 2942 N N . GLU A 1 376 ? -13.483 -19.973 29.998 1.00 95.75 376 GLU A N 1
ATOM 2943 C CA . GLU A 1 376 ? -14.278 -21.169 30.262 1.00 95.75 376 GLU A CA 1
ATOM 2944 C C . GLU A 1 376 ? -14.038 -21.694 31.687 1.00 95.75 376 GLU A C 1
ATOM 2946 O O . GLU A 1 376 ? -15.000 -22.008 32.392 1.00 95.75 376 GLU A O 1
ATOM 2951 N N . GLN A 1 377 ? -12.785 -21.735 32.150 1.00 96.62 377 GLN A N 1
ATOM 2952 C CA . GLN A 1 377 ? -12.463 -22.096 33.532 1.00 96.62 377 GLN A CA 1
ATOM 2953 C C . GLN A 1 377 ? -13.145 -21.154 34.537 1.00 96.62 377 GLN A C 1
ATOM 2955 O O . GLN A 1 377 ? -13.860 -21.630 35.421 1.00 96.62 377 GLN A O 1
ATOM 2960 N N . ASP A 1 378 ? -12.993 -19.842 34.361 1.00 90.94 378 ASP A N 1
ATOM 2961 C CA . ASP A 1 378 ? -13.582 -18.826 35.235 1.00 90.94 378 ASP A CA 1
ATOM 2962 C C . ASP A 1 378 ? -15.120 -18.948 35.257 1.00 90.94 378 ASP A C 1
ATOM 2964 O O . ASP A 1 378 ? -15.750 -18.861 36.314 1.00 90.94 378 ASP A O 1
ATOM 2968 N N . SER A 1 379 ? -15.746 -19.247 34.110 1.00 95.81 379 SER A N 1
ATOM 2969 C CA . SER A 1 379 ? -17.196 -19.473 34.023 1.00 95.81 379 SER A CA 1
ATOM 2970 C C . SER A 1 379 ? -17.659 -20.697 34.828 1.00 95.81 379 SER A C 1
ATOM 2972 O O . SER A 1 379 ? -18.697 -20.648 35.496 1.00 95.81 379 SER A O 1
ATOM 2974 N N . ARG A 1 380 ? -16.871 -21.784 34.835 1.00 96.25 380 ARG A N 1
ATOM 2975 C CA . ARG A 1 380 ? -17.153 -22.995 35.624 1.00 96.25 380 ARG A CA 1
ATOM 2976 C C . ARG A 1 380 ? -16.978 -22.735 37.118 1.00 96.25 380 ARG A C 1
ATOM 2978 O O . ARG A 1 380 ? -17.787 -23.214 37.914 1.00 96.25 380 ARG A O 1
ATOM 2985 N N . GLU A 1 381 ? -15.960 -21.969 37.503 1.00 94.56 381 GLU A N 1
ATOM 2986 C CA . GLU A 1 381 ? -15.735 -21.565 38.894 1.00 94.56 381 GLU A CA 1
ATOM 2987 C C . GLU A 1 381 ? -16.882 -20.684 39.410 1.00 94.56 381 GLU A C 1
ATOM 2989 O O . GLU A 1 381 ? -17.427 -20.948 40.486 1.00 94.56 381 GLU A O 1
ATOM 2994 N N . LEU A 1 382 ? -17.334 -19.706 38.617 1.00 92.12 382 LEU A N 1
ATOM 2995 C CA . LEU A 1 382 ? -18.497 -18.876 38.945 1.00 92.12 382 LEU A CA 1
ATOM 2996 C C . LEU A 1 382 ? -19.778 -19.705 39.086 1.00 92.12 382 LEU A C 1
ATOM 2998 O O . LEU A 1 382 ? -20.516 -19.528 40.059 1.00 92.12 382 LEU A O 1
ATOM 3002 N N . ALA A 1 383 ? -20.023 -20.651 38.175 1.00 93.94 383 ALA A N 1
ATOM 3003 C CA . ALA A 1 383 ? -21.169 -21.553 38.262 1.00 93.94 383 ALA A CA 1
ATOM 3004 C C . ALA A 1 383 ? -21.128 -22.417 39.539 1.00 93.94 383 ALA A C 1
ATOM 3006 O O . ALA A 1 383 ? -22.151 -22.586 40.210 1.00 93.94 383 ALA A O 1
ATOM 3007 N N . ALA A 1 384 ? -19.950 -22.920 39.926 1.00 93.81 384 ALA A N 1
ATOM 3008 C CA . ALA A 1 384 ? -19.767 -23.689 41.157 1.00 93.81 384 ALA A CA 1
ATOM 3009 C C . ALA A 1 384 ? -19.996 -22.839 42.421 1.00 93.81 384 ALA A C 1
ATOM 3011 O O . ALA A 1 384 ? -20.658 -23.290 43.362 1.00 93.81 384 ALA A O 1
ATOM 3012 N N . LEU A 1 385 ? -19.505 -21.595 42.440 1.00 94.25 385 LEU A N 1
ATOM 3013 C CA . LEU A 1 385 ? -19.741 -20.650 43.536 1.00 94.25 385 LEU A CA 1
ATOM 3014 C C . LEU A 1 385 ? -21.224 -20.288 43.660 1.00 94.25 385 LEU A C 1
ATOM 3016 O O . LEU A 1 385 ? -21.763 -20.289 44.768 1.00 94.25 385 LEU A O 1
ATOM 3020 N N . GLN A 1 386 ? -21.904 -20.045 42.539 1.00 93.38 386 GLN A N 1
ATOM 3021 C CA . GLN A 1 386 ? -23.339 -19.770 42.517 1.00 93.38 386 GLN A CA 1
ATOM 3022 C C . GLN A 1 386 ? -24.152 -20.976 43.008 1.00 93.38 386 GLN A C 1
ATOM 3024 O O . GLN A 1 386 ? -25.083 -20.812 43.798 1.00 93.38 386 GLN A O 1
ATOM 3029 N N . ALA A 1 387 ? -23.779 -22.197 42.612 1.00 93.25 387 ALA A N 1
ATOM 3030 C CA . ALA A 1 387 ? -24.405 -23.422 43.103 1.00 93.25 387 ALA A CA 1
ATOM 3031 C C . ALA A 1 387 ? -24.208 -23.608 44.619 1.00 93.25 387 ALA A C 1
ATOM 3033 O O . ALA A 1 387 ? -25.161 -23.939 45.325 1.00 93.25 387 ALA A O 1
ATOM 3034 N N . SER A 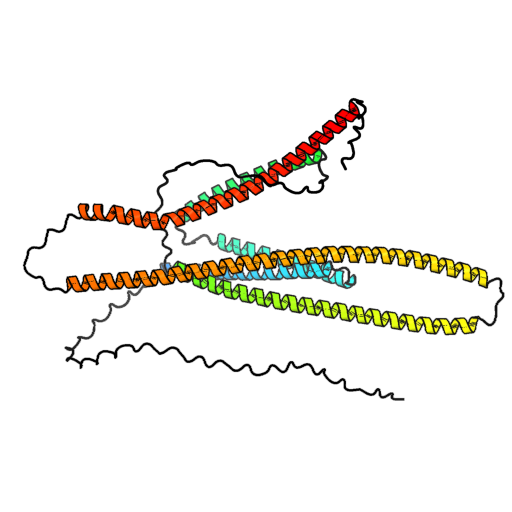1 388 ? -23.003 -23.339 45.135 1.00 92.75 388 SER A N 1
ATOM 3035 C CA . SER A 1 388 ? -22.698 -23.375 46.574 1.00 92.75 388 SER A CA 1
ATOM 3036 C C . SER A 1 388 ? -23.513 -22.342 47.362 1.00 92.75 388 SER A C 1
ATOM 3038 O O . SER A 1 388 ? -24.123 -22.672 48.382 1.00 92.75 388 SER A O 1
ATOM 3040 N N . LEU A 1 389 ? -23.604 -21.108 46.852 1.00 92.81 389 LEU A N 1
ATOM 3041 C CA . LEU A 1 389 ? -24.414 -20.042 47.442 1.00 92.81 389 LEU A CA 1
ATOM 3042 C C . LEU A 1 389 ? -25.898 -20.436 47.489 1.00 92.81 389 LEU A C 1
ATOM 3044 O O . LEU A 1 389 ? -26.532 -20.336 48.540 1.00 92.81 389 LEU A O 1
ATOM 3048 N N . ASN A 1 390 ? -26.436 -20.955 46.384 1.00 91.44 390 ASN A N 1
ATOM 3049 C CA . ASN A 1 390 ? -27.819 -21.422 46.307 1.00 91.44 390 ASN A CA 1
ATOM 3050 C C . ASN A 1 390 ? -28.087 -22.598 47.258 1.00 91.44 390 ASN A C 1
ATOM 3052 O O . ASN A 1 390 ? -29.115 -22.611 47.933 1.00 91.44 390 ASN A O 1
ATOM 3056 N N . ALA A 1 391 ? -27.159 -23.553 47.376 1.00 89.75 391 ALA A N 1
ATOM 3057 C CA . ALA A 1 391 ? -27.265 -24.659 48.329 1.00 89.75 391 ALA A CA 1
ATOM 3058 C C . ALA A 1 391 ? -27.278 -24.165 49.786 1.00 89.75 391 ALA A C 1
ATOM 3060 O O . ALA A 1 391 ? -28.005 -24.703 50.623 1.00 89.75 391 ALA A O 1
ATOM 3061 N N . HIS A 1 392 ? -26.512 -23.113 50.089 1.00 85.44 392 HIS A N 1
ATOM 3062 C CA . HIS A 1 392 ? -26.490 -22.502 51.414 1.00 85.44 392 HIS A CA 1
ATOM 3063 C C . HIS A 1 392 ? -27.777 -21.722 51.721 1.00 85.44 392 HIS A C 1
ATOM 3065 O O . HIS A 1 392 ? -28.262 -21.769 52.852 1.00 85.44 392 HIS A O 1
ATOM 3071 N N . LEU A 1 393 ? -28.350 -21.035 50.727 1.00 86.56 393 LEU A N 1
ATOM 3072 C CA . LEU A 1 393 ? -29.630 -20.328 50.850 1.00 86.56 393 LEU A CA 1
ATOM 3073 C C . LEU A 1 393 ? -30.826 -21.285 50.963 1.00 86.56 393 LEU A C 1
ATOM 3075 O O . LEU A 1 393 ? -31.781 -20.988 51.674 1.00 86.56 393 LEU A O 1
ATOM 3079 N N . ALA A 1 394 ? -30.768 -22.445 50.304 1.00 88.62 394 ALA A N 1
ATOM 3080 C CA . ALA A 1 394 ? -31.808 -23.471 50.373 1.00 88.62 394 ALA A CA 1
ATOM 3081 C C . ALA A 1 394 ? -31.829 -24.234 51.711 1.00 88.62 394 ALA A C 1
ATOM 3083 O O . ALA A 1 394 ? -32.789 -24.954 51.997 1.00 88.62 394 ALA A O 1
ATOM 3084 N N . ARG A 1 395 ? -30.785 -24.106 52.543 1.00 82.50 395 ARG A N 1
ATOM 3085 C CA . ARG A 1 395 ? -30.717 -24.782 53.841 1.00 82.50 395 ARG A CA 1
ATOM 3086 C C . ARG A 1 395 ? -31.714 -24.129 54.815 1.00 82.50 395 ARG A C 1
ATOM 3088 O O . ARG A 1 395 ? -31.564 -22.947 55.122 1.00 82.50 395 ARG A O 1
ATOM 3095 N N . PRO A 1 396 ? -32.712 -24.867 55.338 1.00 77.50 396 PRO A N 1
ATOM 3096 C CA . PRO A 1 396 ? -33.708 -24.298 56.240 1.00 77.50 396 PRO A CA 1
ATOM 3097 C C . PRO A 1 396 ? -33.049 -23.740 57.517 1.00 77.50 396 PRO A C 1
ATOM 3099 O O . PRO A 1 396 ? -32.103 -24.348 58.037 1.00 77.50 396 PRO A O 1
ATOM 3102 N N . PRO A 1 397 ? -33.532 -22.595 58.040 1.00 63.53 397 PRO A N 1
ATOM 3103 C CA . PRO A 1 397 ? -32.930 -21.917 59.182 1.00 63.53 397 PRO A CA 1
ATOM 3104 C C . PRO A 1 397 ? -33.000 -22.812 60.423 1.00 63.53 397 PRO A C 1
ATOM 3106 O O . PRO A 1 397 ? -34.067 -23.064 60.977 1.00 63.53 397 PRO A O 1
ATOM 3109 N N . SER A 1 398 ? -31.846 -23.318 60.852 1.00 52.72 398 SER A N 1
ATOM 3110 C CA . SER A 1 398 ? -31.700 -24.037 62.122 1.00 52.72 398 SER A CA 1
ATOM 3111 C C . SER A 1 398 ? -31.465 -23.025 63.267 1.00 52.72 398 SER A C 1
ATOM 3113 O O . SER A 1 398 ? -30.837 -21.992 63.021 1.00 52.72 398 SER A O 1
ATOM 3115 N N . PRO A 1 399 ? -31.957 -23.272 64.500 1.00 57.84 399 PRO A N 1
ATOM 3116 C CA . PRO A 1 399 ? -31.937 -22.303 65.607 1.00 57.84 399 PRO A CA 1
ATOM 3117 C C . PRO A 1 399 ? -30.522 -22.066 66.189 1.00 57.84 399 PRO A C 1
ATOM 3119 O O . PRO A 1 399 ? -29.593 -22.811 65.880 1.00 57.84 399 PRO A O 1
ATOM 3122 N N . PRO A 1 400 ? -30.321 -20.992 66.983 1.00 58.81 400 PRO A N 1
ATOM 3123 C CA . PRO A 1 400 ? -29.255 -20.035 66.713 1.00 58.81 400 PRO A CA 1
ATOM 3124 C C . PRO A 1 400 ? -28.024 -20.183 67.610 1.00 58.81 400 PRO A C 1
ATOM 3126 O O . PRO A 1 400 ? -28.119 -20.266 68.828 1.00 58.81 400 PRO A O 1
ATOM 3129 N N . ALA A 1 401 ? -26.861 -20.040 66.987 1.00 43.16 401 ALA A N 1
ATOM 3130 C CA . ALA A 1 401 ? -25.737 -19.270 67.515 1.00 43.16 401 ALA A CA 1
ATOM 3131 C C . ALA A 1 401 ? -24.899 -18.837 66.307 1.00 43.16 401 ALA A C 1
ATOM 3133 O O . ALA A 1 401 ? -23.778 -19.295 66.103 1.00 43.16 401 ALA A O 1
ATOM 3134 N N . SER A 1 402 ? -25.501 -18.037 65.422 1.00 55.75 402 SER A N 1
ATOM 3135 C CA . SER A 1 402 ? -24.741 -17.481 64.304 1.00 55.75 402 SER A CA 1
ATOM 3136 C C . SER A 1 402 ? -23.778 -16.434 64.868 1.00 55.75 402 SER A C 1
ATOM 3138 O O . SER A 1 402 ? -24.249 -15.498 65.522 1.00 55.75 402 SER A O 1
ATOM 3140 N N . PRO A 1 403 ? -22.457 -16.569 64.660 1.00 60.19 403 PRO A N 1
ATOM 3141 C CA . PRO A 1 403 ? -21.527 -15.491 64.950 1.00 60.19 403 PRO A CA 1
ATOM 3142 C C . PRO A 1 403 ? -21.986 -14.261 64.164 1.00 60.19 403 PRO A C 1
ATOM 3144 O O . PRO A 1 403 ? -22.289 -14.363 62.974 1.00 60.19 403 PRO A O 1
ATOM 3147 N N . GLN A 1 404 ? -22.109 -13.119 64.843 1.00 61.84 404 GLN A N 1
ATOM 3148 C CA . GLN A 1 404 ? -22.397 -11.845 64.189 1.00 61.84 404 GLN A CA 1
ATOM 3149 C C . GLN A 1 404 ? -21.451 -11.693 63.001 1.00 61.84 404 GLN A C 1
ATOM 3151 O O . GLN A 1 404 ? -20.232 -11.764 63.172 1.00 61.84 404 GLN A O 1
ATOM 3156 N N . MET A 1 405 ? -22.017 -11.516 61.803 1.00 59.62 405 MET A N 1
ATOM 3157 C CA . MET A 1 405 ? -21.208 -11.196 60.636 1.00 59.62 405 MET A CA 1
ATOM 3158 C C . MET A 1 405 ? -20.354 -9.969 60.982 1.00 59.62 405 MET A C 1
ATOM 3160 O O . MET A 1 405 ? -20.908 -8.974 61.466 1.00 59.62 405 MET A O 1
ATOM 3164 N N . PRO A 1 406 ? -19.026 -10.034 60.781 1.00 72.69 406 PRO A N 1
ATOM 3165 C CA . PRO A 1 406 ? -18.168 -8.879 60.985 1.00 72.69 406 PRO A CA 1
ATOM 3166 C C . PRO A 1 406 ? -18.682 -7.718 60.129 1.00 72.69 406 PRO A C 1
ATOM 3168 O O . PRO A 1 406 ? -19.235 -7.932 59.046 1.00 72.69 406 PRO A O 1
ATOM 3171 N N . SER A 1 407 ? -18.552 -6.488 60.634 1.00 83.56 407 SER A N 1
ATOM 3172 C CA . SER A 1 407 ? -19.068 -5.312 59.930 1.00 83.56 407 SER A CA 1
ATOM 3173 C C . SER A 1 407 ? -18.500 -5.242 58.507 1.00 83.56 407 SER A C 1
ATOM 3175 O O . SER A 1 407 ? -17.380 -5.696 58.249 1.00 83.56 407 SER A O 1
ATOM 3177 N N . LYS A 1 408 ? -19.269 -4.663 57.573 1.00 77.62 408 LYS A N 1
ATOM 3178 C CA . LYS A 1 408 ? -18.848 -4.491 56.171 1.00 77.62 408 LYS A CA 1
ATOM 3179 C C . LYS A 1 408 ? -17.446 -3.888 56.053 1.00 77.62 408 LYS A C 1
ATOM 3181 O O . LYS A 1 408 ? -16.690 -4.309 55.187 1.00 77.62 408 LYS A O 1
ATOM 3186 N N . ASP A 1 409 ? -17.080 -2.978 56.951 1.00 78.44 409 ASP A N 1
ATOM 3187 C CA . ASP A 1 409 ? -15.759 -2.344 56.964 1.00 78.44 409 ASP A CA 1
ATOM 3188 C C . ASP A 1 409 ? -14.627 -3.336 57.252 1.00 78.44 409 ASP A C 1
ATOM 3190 O O . ASP A 1 409 ? -13.559 -3.248 56.652 1.00 78.44 409 ASP A O 1
ATOM 3194 N N . ILE A 1 410 ? -14.855 -4.317 58.130 1.00 81.38 410 ILE A N 1
ATOM 3195 C CA . ILE A 1 410 ? -13.872 -5.365 58.433 1.00 81.38 410 ILE A CA 1
ATOM 3196 C C . ILE A 1 410 ? -13.726 -6.305 57.231 1.00 81.38 410 ILE A C 1
ATOM 3198 O O . ILE A 1 410 ? -12.605 -6.644 56.860 1.00 81.38 410 ILE A O 1
ATOM 3202 N N . LEU A 1 411 ? -14.835 -6.677 56.580 1.00 81.06 411 LEU A N 1
ATOM 3203 C CA . LEU A 1 411 ? -14.806 -7.510 55.371 1.00 81.06 411 LEU A CA 1
ATOM 3204 C C . LEU A 1 411 ? -14.104 -6.808 54.206 1.00 81.06 411 LEU A C 1
ATOM 3206 O O . LEU A 1 411 ? -13.250 -7.413 53.564 1.00 81.06 411 LEU A O 1
ATOM 3210 N N . LEU A 1 412 ? -14.405 -5.529 53.968 1.00 82.12 412 LEU A N 1
ATOM 3211 C CA . LEU A 1 412 ? -13.735 -4.737 52.938 1.00 82.12 412 LEU A CA 1
ATOM 3212 C C . LEU A 1 412 ? -12.242 -4.603 53.225 1.00 82.12 412 LEU A C 1
ATOM 3214 O O . LEU A 1 412 ? -11.442 -4.744 52.311 1.00 82.12 412 LEU A O 1
ATOM 3218 N N . ARG A 1 413 ? 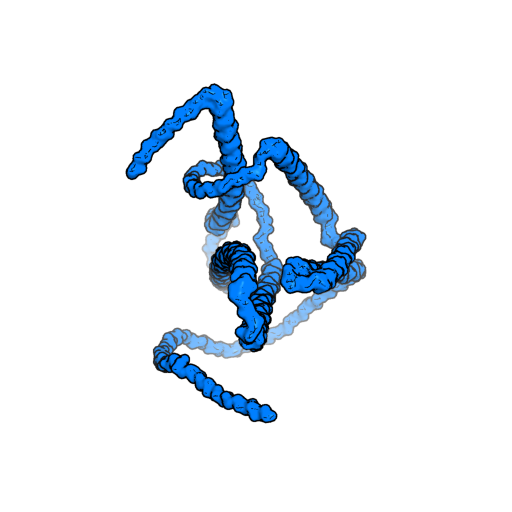-11.842 -4.407 54.485 1.00 84.69 413 ARG A N 1
ATOM 3219 C CA . ARG A 1 413 ? -10.426 -4.296 54.856 1.00 84.69 413 ARG A CA 1
ATOM 3220 C C . ARG A 1 413 ? -9.662 -5.611 54.684 1.00 84.69 413 ARG A C 1
ATOM 3222 O O . ARG A 1 413 ? -8.493 -5.579 54.317 1.00 84.69 413 ARG A O 1
ATOM 3229 N N . ILE A 1 414 ? -10.318 -6.748 54.919 1.00 86.50 414 ILE A N 1
ATOM 3230 C CA . ILE A 1 414 ? -9.739 -8.080 54.691 1.00 86.50 414 ILE A CA 1
ATOM 3231 C C . ILE A 1 414 ? -9.666 -8.402 53.190 1.00 86.50 414 ILE A C 1
ATOM 3233 O O . ILE A 1 414 ? -8.697 -9.016 52.758 1.00 86.50 414 ILE A O 1
ATOM 3237 N N . LEU A 1 415 ? -10.657 -7.982 52.395 1.00 84.06 415 LEU A N 1
ATOM 3238 C CA . LEU A 1 415 ? -10.718 -8.236 50.949 1.00 84.06 415 LEU A CA 1
ATOM 3239 C C . LEU A 1 415 ? -9.890 -7.261 50.112 1.00 84.06 415 LEU A C 1
ATOM 3241 O O . LEU A 1 415 ? -9.484 -7.623 49.011 1.00 84.06 415 LEU A O 1
ATOM 3245 N N . HIS A 1 416 ? -9.624 -6.057 50.622 1.00 85.69 416 HIS A N 1
ATOM 3246 C CA . HIS A 1 416 ? -8.898 -5.019 49.899 1.00 85.69 416 HIS A CA 1
ATOM 3247 C C . HIS A 1 416 ? -7.510 -5.495 49.470 1.00 85.69 416 HIS A C 1
ATOM 3249 O O . HIS A 1 416 ? -7.185 -5.387 48.296 1.00 85.69 416 HIS A O 1
ATOM 3255 N N . GLU A 1 417 ? -6.722 -6.063 50.388 1.00 87.06 417 GLU A N 1
ATOM 3256 C CA . GLU A 1 417 ? -5.337 -6.468 50.111 1.00 87.06 417 GLU A CA 1
ATOM 3257 C C . GLU A 1 417 ? -5.221 -7.648 49.122 1.00 87.06 417 GLU A C 1
ATOM 3259 O O . GLU A 1 417 ? -4.416 -7.574 48.192 1.00 87.06 417 GLU A O 1
ATOM 3264 N N . PRO A 1 418 ? -6.032 -8.722 49.235 1.00 85.56 418 PRO A N 1
ATOM 3265 C CA . PRO A 1 418 ? -6.086 -9.769 48.217 1.00 85.56 418 PRO A CA 1
ATOM 3266 C C . PRO A 1 418 ? -6.518 -9.247 46.845 1.00 85.56 418 PRO A C 1
ATOM 3268 O O . PRO A 1 418 ? -5.931 -9.648 45.842 1.00 85.56 418 PRO A O 1
ATOM 3271 N N . LEU A 1 419 ? -7.506 -8.344 46.787 1.00 77.62 419 LEU A N 1
ATOM 3272 C CA . LEU A 1 419 ? -7.974 -7.753 45.530 1.00 77.62 419 LEU A CA 1
ATOM 3273 C C . LEU A 1 419 ? -6.911 -6.869 44.890 1.00 77.62 419 LEU A C 1
ATOM 3275 O O . LEU A 1 419 ? -6.633 -7.039 43.708 1.00 77.62 419 LEU A O 1
ATOM 3279 N N . THR A 1 420 ? -6.278 -5.966 45.642 1.00 85.56 420 THR A N 1
ATOM 3280 C CA . THR A 1 420 ? -5.189 -5.142 45.103 1.00 85.56 420 THR A CA 1
ATOM 3281 C C . THR A 1 420 ? -3.990 -5.991 44.712 1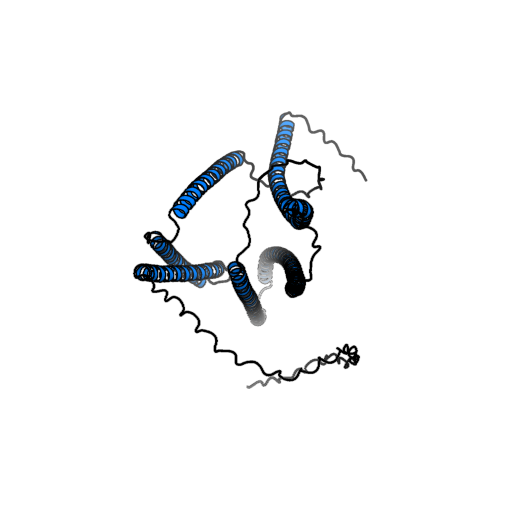.00 85.56 420 THR A C 1
ATOM 3283 O O . THR A 1 420 ? -3.379 -5.706 43.689 1.00 85.56 420 THR A O 1
ATOM 3286 N N . SER A 1 421 ? -3.665 -7.054 45.451 1.00 85.12 421 SER A N 1
ATOM 3287 C CA . SER A 1 421 ? -2.605 -7.997 45.076 1.00 85.12 421 SER A CA 1
ATOM 3288 C C . SER A 1 421 ? -2.929 -8.748 43.781 1.00 85.12 421 SER A C 1
ATOM 3290 O O . SER A 1 421 ? -2.094 -8.794 42.875 1.00 85.12 421 SER A O 1
ATOM 3292 N N . ALA A 1 422 ? -4.148 -9.278 43.642 1.00 80.81 422 ALA A N 1
ATOM 3293 C CA . ALA A 1 422 ? -4.599 -9.959 42.431 1.00 80.81 422 ALA A CA 1
ATOM 3294 C C . ALA A 1 422 ? -4.621 -9.001 41.231 1.00 80.81 422 ALA A C 1
ATOM 3296 O O . ALA A 1 422 ? -4.088 -9.329 40.172 1.00 80.81 422 ALA A O 1
ATOM 3297 N N . LEU A 1 423 ? -5.141 -7.785 41.426 1.00 81.06 423 LEU A N 1
ATOM 3298 C CA . LEU A 1 423 ? -5.162 -6.737 40.410 1.00 81.06 423 LEU A CA 1
ATOM 3299 C C . LEU A 1 423 ? -3.739 -6.357 39.991 1.00 81.06 423 LEU A C 1
ATOM 3301 O O . LEU A 1 423 ? -3.426 -6.342 38.809 1.00 81.06 423 LEU A O 1
ATOM 3305 N N . ARG A 1 424 ? -2.841 -6.120 40.953 1.00 84.62 424 ARG A N 1
ATOM 3306 C CA . ARG A 1 424 ? -1.436 -5.787 40.686 1.00 84.62 424 ARG A CA 1
ATOM 3307 C C . ARG A 1 424 ? -0.728 -6.939 39.969 1.00 84.62 424 ARG A C 1
ATOM 3309 O O . ARG A 1 424 ? 0.064 -6.684 39.074 1.00 84.62 424 ARG A O 1
ATOM 3316 N N . THR A 1 425 ? -1.045 -8.189 40.298 1.00 84.62 425 THR A N 1
ATOM 3317 C CA . THR A 1 425 ? -0.498 -9.377 39.621 1.00 84.62 425 THR A CA 1
ATOM 3318 C C . THR A 1 425 ? -0.998 -9.506 38.180 1.00 84.62 425 THR A C 1
ATOM 3320 O O . THR A 1 425 ? -0.215 -9.862 37.304 1.00 84.62 425 THR A O 1
ATOM 3323 N N . ALA A 1 426 ? -2.264 -9.170 37.916 1.00 77.81 426 ALA A N 1
ATOM 3324 C CA . ALA A 1 426 ? -2.849 -9.189 36.575 1.00 77.81 426 ALA A CA 1
ATOM 3325 C C . ALA A 1 426 ? -2.396 -8.007 35.700 1.00 77.81 426 ALA A C 1
ATOM 3327 O O . ALA A 1 426 ? -2.123 -8.184 34.518 1.00 77.81 426 ALA A O 1
ATOM 3328 N N . VAL A 1 427 ? -2.283 -6.808 36.279 1.00 80.25 427 VAL A N 1
ATOM 3329 C CA . VAL A 1 427 ? -1.956 -5.563 35.563 1.00 80.25 427 VAL A CA 1
ATOM 3330 C C . VAL A 1 427 ? -0.451 -5.404 35.341 1.00 80.25 427 VAL A C 1
ATOM 3332 O O . VAL A 1 427 ? -0.041 -4.856 34.321 1.00 80.25 427 VAL A O 1
ATOM 3335 N N . LYS A 1 428 ? 0.398 -5.911 36.247 1.00 87.56 428 LYS A N 1
ATOM 3336 C CA . LYS A 1 428 ? 1.863 -5.830 36.123 1.00 87.56 428 LYS A CA 1
ATOM 3337 C C . LYS A 1 428 ? 2.411 -6.308 34.768 1.00 87.56 428 LYS A C 1
ATOM 3339 O O . LYS A 1 428 ? 3.205 -5.557 34.210 1.00 87.56 428 LYS A O 1
ATOM 3344 N N . PRO A 1 429 ? 2.044 -7.482 34.213 1.00 80.62 429 PRO A N 1
ATOM 3345 C CA . PRO A 1 429 ? 2.540 -7.887 32.896 1.00 80.62 429 PRO A CA 1
ATOM 3346 C C . PRO A 1 429 ? 2.072 -6.949 31.778 1.00 80.62 429 PRO A C 1
ATOM 3348 O O . PRO A 1 429 ? 2.856 -6.652 30.888 1.00 80.62 429 PRO A O 1
ATOM 3351 N N . MET A 1 430 ? 0.851 -6.418 31.866 1.00 73.56 430 MET A N 1
ATOM 3352 C CA . MET A 1 430 ? 0.292 -5.478 30.888 1.00 73.56 430 MET A CA 1
ATOM 3353 C C . MET A 1 430 ? 1.056 -4.145 30.884 1.00 73.56 430 MET A C 1
ATOM 3355 O O . MET A 1 430 ? 1.444 -3.637 29.837 1.00 73.56 430 MET A O 1
ATOM 3359 N N . VAL A 1 431 ? 1.348 -3.604 32.071 1.00 82.81 431 VAL A N 1
ATOM 3360 C CA . VAL A 1 431 ? 2.177 -2.396 32.222 1.00 82.81 431 VAL A CA 1
ATOM 3361 C C . VAL A 1 431 ? 3.611 -2.655 31.762 1.00 82.81 431 VAL A C 1
ATOM 3363 O O . VAL A 1 431 ? 4.232 -1.778 31.168 1.00 82.81 431 VAL A O 1
ATOM 3366 N N . GLN A 1 432 ? 4.142 -3.856 32.007 1.00 85.94 432 GLN A N 1
ATOM 3367 C CA . GLN A 1 432 ? 5.471 -4.238 31.538 1.00 85.94 432 GLN A CA 1
ATOM 3368 C C . GLN A 1 432 ? 5.526 -4.338 30.005 1.00 85.94 432 GLN A C 1
ATOM 3370 O O . GLN A 1 432 ? 6.507 -3.892 29.424 1.00 85.94 432 GLN A O 1
ATOM 3375 N N . GLU A 1 433 ? 4.484 -4.864 29.355 1.00 81.69 433 GLU A N 1
ATOM 3376 C CA . GLU A 1 433 ? 4.358 -4.919 27.890 1.00 81.69 433 GLU A CA 1
ATOM 3377 C C . GLU A 1 433 ? 4.314 -3.506 27.296 1.00 81.69 433 GLU A C 1
ATOM 3379 O O . GLU A 1 433 ? 5.142 -3.184 26.454 1.00 81.69 433 GLU A O 1
ATOM 3384 N N . VAL A 1 434 ? 3.474 -2.612 27.834 1.00 79.62 434 VAL A N 1
ATOM 3385 C CA . VAL A 1 434 ? 3.435 -1.199 27.407 1.00 79.62 434 VAL A CA 1
ATOM 3386 C C . VAL A 1 434 ? 4.785 -0.511 27.613 1.00 79.62 434 VAL A C 1
ATOM 3388 O O . VAL A 1 434 ? 5.238 0.245 26.756 1.00 79.62 434 VAL A O 1
ATOM 3391 N N . ARG A 1 435 ? 5.458 -0.770 28.739 1.00 86.94 435 ARG A N 1
ATOM 3392 C CA . ARG A 1 435 ? 6.791 -0.219 29.006 1.00 86.94 435 ARG A CA 1
ATOM 3393 C C . ARG A 1 435 ? 7.816 -0.715 27.988 1.00 86.94 435 ARG A C 1
ATOM 3395 O O . ARG A 1 435 ? 8.626 0.089 27.533 1.00 86.94 435 ARG A O 1
ATOM 3402 N N . ASN A 1 436 ? 7.787 -2.001 27.649 1.00 87.94 436 ASN A N 1
ATOM 3403 C CA . ASN A 1 436 ? 8.676 -2.582 26.649 1.00 87.94 436 ASN A CA 1
ATOM 3404 C C . ASN A 1 436 ? 8.379 -2.002 25.258 1.00 87.94 436 ASN A C 1
ATOM 3406 O O . ASN A 1 436 ? 9.303 -1.544 24.604 1.00 87.94 436 ASN A O 1
ATOM 3410 N N . ASP A 1 437 ? 7.110 -1.883 24.863 1.00 78.94 437 ASP A N 1
ATOM 3411 C CA . ASP A 1 437 ? 6.707 -1.281 23.584 1.00 78.94 437 ASP A CA 1
ATOM 3412 C C . ASP A 1 437 ? 7.158 0.182 23.457 1.00 78.94 437 ASP A C 1
ATOM 3414 O O . ASP A 1 437 ? 7.609 0.623 22.397 1.00 78.94 437 ASP A O 1
ATOM 3418 N N . VAL A 1 438 ? 7.034 0.961 24.538 1.00 82.31 438 VAL A N 1
ATOM 3419 C CA . VAL A 1 438 ? 7.521 2.347 24.583 1.00 82.31 438 VAL A CA 1
ATOM 3420 C C . VAL A 1 438 ? 9.044 2.380 24.505 1.00 82.31 438 VAL A C 1
ATOM 3422 O O . VAL A 1 438 ? 9.584 3.213 23.780 1.00 82.31 438 VAL A O 1
ATOM 3425 N N . TYR A 1 439 ? 9.737 1.480 25.207 1.00 89.25 439 TYR A N 1
ATOM 3426 C CA . TYR A 1 439 ? 11.194 1.379 25.152 1.00 89.25 439 TYR A CA 1
ATOM 3427 C C . TYR A 1 439 ? 11.684 0.997 23.752 1.00 89.25 439 TYR A C 1
ATOM 3429 O O . TYR A 1 439 ? 12.603 1.633 23.247 1.00 89.25 439 TYR A O 1
ATOM 3437 N N . ASP A 1 440 ? 11.038 0.041 23.089 1.00 84.25 440 ASP A N 1
ATOM 3438 C CA . ASP A 1 440 ? 11.384 -0.405 21.739 1.00 84.25 440 ASP A CA 1
ATOM 3439 C C . ASP A 1 440 ? 11.132 0.700 20.709 1.00 84.25 440 ASP A C 1
ATOM 3441 O O . ASP A 1 440 ? 11.992 0.979 19.873 1.00 84.25 440 ASP A O 1
ATOM 3445 N N . LYS A 1 441 ? 9.998 1.410 20.804 1.00 79.19 441 LYS A N 1
ATOM 3446 C CA . LYS A 1 441 ? 9.723 2.581 19.954 1.00 79.19 441 LYS A CA 1
ATOM 3447 C C . LYS A 1 441 ? 10.728 3.702 20.185 1.00 79.19 441 LYS A C 1
ATOM 3449 O O . LYS A 1 441 ? 11.224 4.274 19.217 1.00 79.19 441 LYS A O 1
ATOM 3454 N N . LEU A 1 442 ? 11.040 4.009 21.443 1.00 84.69 442 LEU A N 1
ATOM 3455 C CA . LEU A 1 442 ? 12.012 5.042 21.787 1.00 84.69 442 LEU A CA 1
ATOM 3456 C C . LEU A 1 442 ? 13.418 4.645 21.324 1.00 84.69 442 LEU A C 1
ATOM 3458 O O . LEU A 1 442 ? 14.133 5.480 20.782 1.00 84.69 442 LEU A O 1
ATOM 3462 N N . SER A 1 443 ? 13.797 3.376 21.476 1.00 89.25 443 SER A N 1
ATOM 3463 C CA . SER A 1 443 ? 15.072 2.836 21.010 1.00 89.25 443 SER A CA 1
ATOM 3464 C C . SER A 1 443 ? 15.172 2.897 19.485 1.00 89.25 443 SER A C 1
ATOM 3466 O O . SER A 1 443 ? 16.151 3.437 18.977 1.00 89.25 443 SER A O 1
ATOM 3468 N N . SER A 1 444 ? 14.133 2.476 18.756 1.00 86.06 444 SER A N 1
ATOM 3469 C CA . SER A 1 444 ? 14.059 2.578 17.291 1.00 86.06 444 SER A CA 1
ATOM 3470 C C . SER A 1 444 ? 14.186 4.026 16.817 1.00 86.06 444 SER A C 1
ATOM 3472 O O . SER A 1 444 ? 15.041 4.332 15.990 1.00 86.06 444 SER A O 1
ATOM 3474 N N . GLN A 1 445 ? 13.402 4.943 17.394 1.00 83.25 445 GLN A N 1
ATOM 3475 C CA . GLN A 1 445 ? 13.471 6.367 17.056 1.00 83.25 445 GLN A CA 1
ATOM 3476 C C . GLN A 1 445 ? 14.822 6.979 17.422 1.00 83.25 445 GLN A C 1
ATOM 3478 O O . GLN A 1 445 ? 15.368 7.775 16.662 1.00 83.25 445 GLN A O 1
ATOM 3483 N N . SER A 1 446 ? 15.398 6.599 18.565 1.00 79.94 446 SER A N 1
ATOM 3484 C CA . SER A 1 446 ? 16.735 7.045 18.940 1.00 79.94 446 SER A CA 1
ATOM 3485 C C . SER A 1 446 ? 17.775 6.538 17.942 1.00 79.94 446 SER A C 1
ATOM 3487 O O . SER A 1 446 ? 18.610 7.324 17.514 1.00 79.94 446 SER A O 1
ATOM 3489 N N . GLY A 1 447 ? 17.686 5.283 17.489 1.00 85.88 447 GLY A N 1
ATOM 3490 C CA . GLY A 1 447 ? 18.567 4.708 16.474 1.00 85.88 447 GLY A CA 1
ATOM 3491 C C . GLY A 1 447 ? 18.462 5.429 15.133 1.00 85.88 447 GLY A C 1
ATOM 3492 O O . GLY A 1 447 ? 19.485 5.727 14.523 1.00 85.88 447 GLY A O 1
ATOM 3493 N N . GLU A 1 448 ? 17.253 5.796 14.710 1.00 84.38 448 GLU A N 1
ATOM 3494 C CA . GLU A 1 448 ? 17.028 6.616 13.515 1.00 84.38 448 GLU A CA 1
ATOM 3495 C C . GLU A 1 448 ? 17.624 8.021 13.663 1.00 84.38 448 GLU A C 1
ATOM 3497 O O . GLU A 1 448 ? 18.342 8.487 12.777 1.00 84.38 448 GLU A O 1
ATOM 3502 N N . ILE A 1 449 ? 17.384 8.692 14.794 1.00 84.31 449 ILE A N 1
ATOM 3503 C CA . ILE A 1 449 ? 17.926 10.029 15.065 1.00 84.31 449 ILE A CA 1
ATOM 3504 C C . ILE A 1 449 ? 19.452 9.980 15.127 1.00 84.31 449 ILE A C 1
ATOM 3506 O O . ILE A 1 449 ? 20.108 10.797 14.483 1.00 84.31 449 ILE A O 1
ATOM 3510 N N . TYR A 1 450 ? 20.034 9.022 15.854 1.00 87.25 450 TYR A N 1
ATOM 3511 C CA . TYR A 1 450 ? 21.479 8.826 15.907 1.00 87.25 450 TYR A CA 1
ATOM 3512 C C . TYR A 1 450 ? 22.033 8.486 14.533 1.00 87.25 450 TYR A C 1
ATOM 3514 O O . TYR A 1 450 ? 23.033 9.079 14.157 1.00 87.25 450 TYR A O 1
ATOM 3522 N N . GLY A 1 451 ? 21.372 7.629 13.756 1.00 86.25 451 GLY A N 1
ATOM 3523 C CA . GLY A 1 451 ? 21.745 7.339 12.376 1.00 86.25 451 GLY A CA 1
ATOM 3524 C C . GLY A 1 451 ? 21.837 8.620 11.556 1.00 86.25 451 GLY A C 1
ATOM 3525 O O . GLY A 1 451 ? 22.902 8.937 11.042 1.00 86.25 451 GLY A O 1
ATOM 3526 N N . VAL A 1 452 ? 20.771 9.423 11.525 1.00 85.81 452 VAL A N 1
ATOM 3527 C CA . VAL A 1 452 ? 20.706 10.677 10.755 1.00 85.81 452 VAL A CA 1
ATOM 3528 C C . VAL A 1 452 ? 21.709 11.724 11.249 1.00 85.81 452 VAL A C 1
ATOM 3530 O O . VAL A 1 452 ? 22.366 12.389 10.442 1.00 85.81 452 VAL A O 1
ATOM 3533 N N . VAL A 1 453 ? 21.831 11.910 12.565 1.00 85.31 453 VAL A N 1
ATOM 3534 C CA . VAL A 1 453 ? 22.755 12.882 13.166 1.00 85.31 453 VAL A CA 1
ATOM 3535 C C . VAL A 1 453 ? 24.197 12.448 12.944 1.00 85.31 453 VAL A C 1
ATOM 3537 O O . VAL A 1 453 ? 25.016 13.271 12.545 1.00 85.31 453 VAL A O 1
ATOM 3540 N N . TRP A 1 454 ? 24.515 11.173 13.146 1.00 85.44 454 TRP A N 1
ATOM 3541 C CA . TRP A 1 454 ? 25.859 10.638 12.956 1.00 85.44 454 TRP A CA 1
ATOM 3542 C C . TRP A 1 454 ? 26.290 10.708 11.495 1.00 85.44 454 TRP A C 1
ATOM 3544 O O . TRP A 1 454 ? 27.423 11.098 11.221 1.00 85.44 454 TRP A O 1
ATOM 3554 N N . ASP A 1 455 ? 25.368 10.458 10.563 1.00 82.69 455 ASP A N 1
ATOM 3555 C CA . ASP A 1 455 ? 25.591 10.643 9.130 1.00 82.69 455 ASP A CA 1
ATOM 3556 C C . ASP A 1 455 ? 25.948 12.101 8.803 1.00 82.69 455 ASP A C 1
ATOM 3558 O O . ASP A 1 455 ? 26.864 12.381 8.026 1.00 82.69 455 ASP A O 1
ATOM 3562 N N . LYS A 1 456 ? 25.255 13.062 9.431 1.00 82.25 456 LYS A N 1
ATOM 3563 C CA . LYS A 1 456 ? 25.562 14.496 9.308 1.00 82.25 456 LYS A CA 1
ATOM 3564 C C . LYS A 1 456 ? 26.902 14.854 9.958 1.00 82.25 456 LYS A C 1
ATOM 3566 O O . LYS A 1 456 ? 27.677 15.589 9.350 1.00 82.25 456 LYS A O 1
ATOM 3571 N N . VAL A 1 457 ? 27.208 14.320 11.142 1.00 83.56 457 VAL A N 1
ATOM 3572 C CA . VAL A 1 457 ? 28.482 14.546 11.845 1.00 83.56 457 VAL A CA 1
ATOM 3573 C C . VAL A 1 457 ? 29.657 13.995 11.034 1.00 83.56 457 VAL A C 1
ATOM 3575 O O . VAL A 1 457 ? 30.641 14.706 10.834 1.00 83.56 457 VAL A O 1
ATOM 3578 N N . HIS A 1 458 ? 29.544 12.786 10.481 1.00 80.56 458 HIS A N 1
ATOM 3579 C CA . HIS A 1 458 ? 30.552 12.209 9.588 1.00 80.56 458 HIS A CA 1
ATOM 3580 C C . HIS A 1 458 ? 30.787 13.085 8.358 1.00 80.56 458 HIS A C 1
ATOM 3582 O O . HIS A 1 458 ? 31.934 13.369 8.014 1.00 80.56 458 HIS A O 1
ATOM 3588 N N . LYS A 1 459 ? 29.711 13.588 7.739 1.00 77.56 459 LYS A N 1
ATOM 3589 C CA . LYS A 1 459 ? 29.814 14.544 6.626 1.00 77.56 459 LYS A CA 1
ATOM 3590 C C . LYS A 1 459 ? 30.554 15.818 7.052 1.00 77.56 459 LYS A C 1
ATOM 3592 O O . LYS A 1 459 ? 31.421 16.276 6.315 1.00 77.56 459 LYS A O 1
ATOM 3597 N N . THR A 1 460 ? 30.292 16.358 8.248 1.00 81.12 460 THR A N 1
ATOM 3598 C CA . THR A 1 460 ? 31.022 17.539 8.752 1.00 81.12 460 THR A CA 1
ATOM 3599 C C . THR A 1 460 ? 32.493 17.269 9.073 1.00 81.12 460 THR A C 1
ATOM 3601 O O . THR A 1 460 ? 33.334 18.103 8.741 1.00 81.12 460 THR A O 1
ATOM 3604 N N . LEU A 1 461 ? 32.833 16.114 9.657 1.00 81.44 461 LEU A N 1
ATOM 3605 C CA . LEU A 1 461 ? 34.224 15.728 9.924 1.00 81.44 461 LEU A CA 1
ATOM 3606 C C . LEU A 1 461 ? 35.011 15.564 8.619 1.00 81.44 461 LEU A C 1
A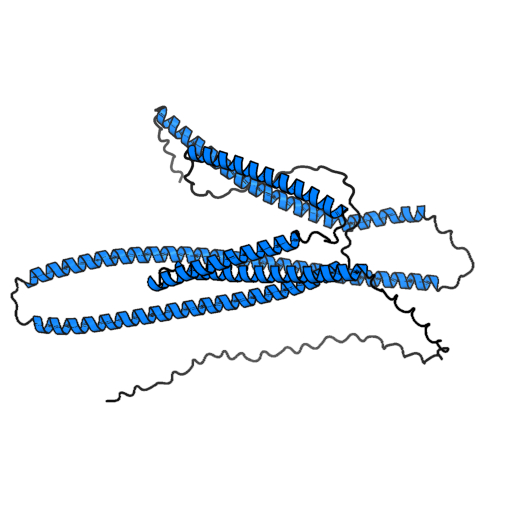TOM 3608 O O . LEU A 1 461 ? 36.108 16.100 8.501 1.00 81.44 461 LEU A O 1
ATOM 3612 N N . ALA A 1 462 ? 34.409 14.943 7.600 1.00 76.69 462 ALA A N 1
ATOM 3613 C CA . ALA A 1 462 ? 35.023 14.807 6.280 1.00 76.69 462 ALA A CA 1
ATOM 3614 C C . ALA A 1 462 ? 35.303 16.168 5.612 1.00 76.69 462 ALA A C 1
ATOM 3616 O O . ALA A 1 462 ? 36.331 16.348 4.957 1.00 76.69 462 ALA A O 1
ATOM 3617 N N . VAL A 1 463 ? 34.414 17.153 5.794 1.00 75.44 463 VAL A N 1
ATOM 3618 C CA . VAL A 1 463 ? 34.654 18.533 5.338 1.00 75.44 463 VAL A CA 1
ATOM 3619 C C . VAL A 1 463 ? 35.842 19.149 6.078 1.00 75.44 463 VAL A C 1
ATOM 3621 O O . VAL A 1 463 ? 36.684 19.797 5.455 1.00 75.44 463 VAL A O 1
ATOM 3624 N N . LEU A 1 464 ? 35.934 18.932 7.390 1.00 81.12 464 LEU A N 1
ATOM 3625 C CA . LEU A 1 464 ? 37.001 19.470 8.231 1.00 81.12 464 LEU A CA 1
ATOM 3626 C C . LEU A 1 464 ? 38.373 18.900 7.837 1.00 81.12 464 LEU A C 1
ATOM 3628 O O . LEU A 1 464 ? 39.322 19.668 7.674 1.00 81.12 464 LEU A O 1
ATOM 3632 N N . ASP A 1 465 ? 38.447 17.596 7.558 1.00 84.00 465 ASP A N 1
ATOM 3633 C CA . ASP A 1 465 ? 39.646 16.930 7.033 1.00 84.00 465 ASP A CA 1
ATOM 3634 C C . ASP A 1 465 ? 40.071 17.501 5.672 1.00 84.00 465 ASP A C 1
ATOM 3636 O O . ASP A 1 465 ? 41.257 17.727 5.412 1.00 84.00 465 ASP A O 1
ATOM 3640 N N . LEU A 1 466 ? 39.107 17.794 4.796 1.00 84.19 466 LEU A N 1
ATOM 3641 C CA . LEU A 1 466 ? 39.375 18.348 3.469 1.00 84.19 466 LEU A CA 1
ATOM 3642 C C . LEU A 1 466 ? 39.885 19.795 3.546 1.00 84.19 466 LEU A C 1
ATOM 3644 O O . LEU A 1 466 ? 40.821 20.168 2.830 1.00 84.19 466 LEU A O 1
ATOM 3648 N N . VAL A 1 467 ? 39.324 20.599 4.452 1.00 84.38 467 VAL A N 1
ATOM 3649 C CA . VAL A 1 467 ? 39.809 21.951 4.763 1.00 84.38 467 VAL A CA 1
ATOM 3650 C C . VAL A 1 467 ? 41.210 21.893 5.371 1.00 84.38 467 VAL A C 1
ATOM 3652 O O . VAL A 1 467 ? 42.087 22.643 4.940 1.00 84.38 467 VAL A O 1
ATOM 3655 N N . GLN A 1 468 ? 41.464 20.971 6.304 1.00 81.81 468 GLN A N 1
ATOM 3656 C CA . GLN A 1 468 ? 42.785 20.763 6.895 1.00 81.81 468 GLN A CA 1
ATOM 3657 C C . GLN A 1 468 ? 43.820 20.354 5.836 1.00 81.81 468 GLN A C 1
ATOM 3659 O O . GLN A 1 468 ? 44.926 20.897 5.818 1.00 81.81 468 GLN A O 1
ATOM 3664 N N . ALA A 1 469 ? 43.459 19.473 4.897 1.00 79.56 469 ALA A N 1
ATOM 3665 C CA . ALA A 1 469 ? 44.317 19.081 3.780 1.00 79.56 469 ALA A CA 1
ATOM 3666 C C . ALA A 1 469 ? 44.633 20.258 2.838 1.00 79.56 469 ALA A C 1
ATOM 3668 O O . ALA A 1 469 ? 45.775 20.422 2.400 1.00 79.56 469 ALA A O 1
ATOM 3669 N N . LYS A 1 470 ? 43.646 21.116 2.549 1.00 82.06 470 LYS A N 1
ATOM 3670 C CA . LYS A 1 470 ? 43.834 22.330 1.737 1.00 82.06 470 LYS A CA 1
ATOM 3671 C C . LYS A 1 470 ? 44.697 23.377 2.440 1.00 82.06 470 LYS A C 1
ATOM 3673 O O . LYS A 1 470 ? 45.578 23.951 1.803 1.00 82.06 470 LYS A O 1
ATOM 3678 N N . LEU A 1 471 ? 44.492 23.588 3.740 1.00 85.12 471 LEU A N 1
ATOM 3679 C CA . LEU A 1 471 ? 45.329 24.463 4.565 1.00 85.12 471 LEU A CA 1
ATOM 3680 C C . LEU A 1 471 ? 46.773 23.958 4.626 1.00 85.12 471 LEU A C 1
ATOM 3682 O O . LEU A 1 471 ? 47.695 24.754 4.470 1.00 85.12 471 LEU A O 1
ATOM 3686 N N . ALA A 1 472 ? 46.984 22.647 4.770 1.00 78.50 472 ALA A N 1
ATOM 3687 C CA . ALA A 1 472 ? 48.317 22.048 4.731 1.00 78.50 472 ALA A CA 1
ATOM 3688 C C . ALA A 1 472 ? 49.010 22.251 3.369 1.00 78.50 472 ALA A C 1
ATOM 3690 O O . ALA A 1 472 ? 50.195 22.581 3.333 1.00 78.50 472 ALA A O 1
ATOM 3691 N N . GLN A 1 473 ? 48.273 22.131 2.254 1.00 80.56 473 GLN A N 1
ATOM 3692 C CA . GLN A 1 473 ? 48.786 22.447 0.912 1.00 80.56 473 GLN A CA 1
ATOM 3693 C C . GLN A 1 473 ? 49.149 23.932 0.753 1.00 80.56 473 GLN A C 1
ATOM 3695 O O . GLN A 1 473 ? 50.189 24.247 0.178 1.00 80.56 473 GLN A O 1
ATOM 3700 N N . GLN A 1 474 ? 48.316 24.848 1.256 1.00 81.12 474 GLN A N 1
ATOM 3701 C CA . GLN A 1 474 ? 48.553 26.294 1.152 1.00 81.12 474 GLN A CA 1
ATOM 3702 C C . GLN A 1 474 ? 49.673 26.792 2.068 1.00 81.12 474 GLN A C 1
ATOM 3704 O O . GLN A 1 474 ? 50.401 27.707 1.694 1.00 81.12 474 GLN A O 1
ATOM 3709 N N . ALA A 1 475 ? 49.846 26.178 3.239 1.00 83.50 475 ALA A N 1
ATOM 3710 C CA . ALA A 1 475 ? 50.910 26.521 4.176 1.00 83.50 475 ALA A CA 1
ATOM 3711 C C . ALA A 1 475 ? 52.311 26.136 3.666 1.00 83.50 475 ALA A C 1
ATOM 3713 O O . ALA A 1 475 ? 53.302 26.440 4.328 1.00 83.50 475 ALA A O 1
ATOM 3714 N N . GLY A 1 476 ? 52.416 25.463 2.511 1.00 70.88 476 GLY A N 1
ATOM 3715 C CA . GLY A 1 476 ? 53.697 25.091 1.914 1.00 70.88 476 GLY A CA 1
ATOM 3716 C C . GLY A 1 476 ? 54.525 24.167 2.803 1.00 70.88 476 GLY A C 1
ATOM 3717 O O . GLY A 1 476 ? 55.732 24.071 2.607 1.00 70.88 476 GLY A O 1
ATOM 3718 N N . ILE A 1 477 ? 53.896 23.503 3.780 1.00 63.00 477 ILE A N 1
ATOM 3719 C CA . ILE A 1 477 ? 54.537 22.470 4.584 1.00 63.00 477 ILE A CA 1
ATOM 3720 C C . ILE A 1 477 ? 54.643 21.262 3.651 1.00 63.00 477 ILE A C 1
ATOM 3722 O O . ILE A 1 477 ? 53.610 20.671 3.324 1.00 63.00 477 ILE A O 1
ATOM 3726 N N . PRO A 1 478 ? 55.840 20.906 3.151 1.00 63.41 478 PRO A N 1
ATOM 3727 C CA . PRO A 1 478 ? 55.980 19.731 2.310 1.00 63.41 478 PRO A CA 1
ATOM 3728 C C . PRO A 1 478 ? 55.484 18.540 3.125 1.00 63.41 478 PRO A C 1
ATOM 3730 O O . PRO A 1 478 ? 56.008 18.275 4.208 1.00 63.41 478 PRO A O 1
ATOM 3733 N N . GLN A 1 479 ? 54.450 17.852 2.630 1.00 54.88 479 GLN A N 1
ATOM 3734 C CA . GLN A 1 479 ? 54.039 16.559 3.162 1.00 54.88 479 GLN A CA 1
ATOM 3735 C C . GLN A 1 479 ? 55.268 15.651 3.099 1.00 54.88 479 GLN A C 1
ATOM 3737 O O . GLN A 1 479 ? 55.596 15.096 2.052 1.00 54.88 479 GLN A O 1
ATOM 3742 N N . GLN A 1 480 ? 55.988 15.534 4.217 1.00 56.38 480 GLN A N 1
ATOM 3743 C CA . GLN A 1 480 ? 56.897 14.427 4.433 1.00 56.38 480 GLN A CA 1
ATOM 3744 C C . GLN A 1 480 ? 56.014 13.190 4.372 1.00 56.38 480 GLN A C 1
ATOM 3746 O O . GLN A 1 480 ? 55.264 12.902 5.300 1.00 56.38 480 GLN A O 1
ATOM 3751 N N . THR A 1 481 ? 56.055 12.508 3.233 1.00 53.50 481 THR A N 1
ATOM 3752 C CA . THR A 1 481 ? 55.581 11.143 3.055 1.00 53.50 481 THR A CA 1
ATOM 3753 C C . THR A 1 481 ? 56.188 10.299 4.166 1.00 53.50 481 THR A C 1
ATOM 3755 O O . THR A 1 481 ? 57.311 9.810 4.049 1.00 53.50 481 THR A O 1
ATOM 3758 N N . ALA A 1 482 ? 55.454 10.163 5.268 1.00 51.97 482 ALA A N 1
ATOM 3759 C CA . ALA A 1 482 ? 55.686 9.134 6.252 1.00 51.97 482 ALA A CA 1
ATOM 3760 C C . ALA A 1 482 ? 55.421 7.815 5.526 1.00 51.97 482 ALA A C 1
ATOM 3762 O O . ALA A 1 482 ? 54.278 7.404 5.334 1.00 51.97 482 ALA A O 1
ATOM 3763 N N . GLN A 1 483 ? 56.498 7.204 5.033 1.00 48.91 483 GLN A N 1
ATOM 3764 C CA . GLN A 1 483 ? 56.513 5.813 4.617 1.00 48.91 483 GLN A CA 1
ATOM 3765 C C . GLN A 1 483 ? 56.011 4.995 5.808 1.00 48.91 483 GLN A C 1
ATOM 3767 O O . GLN A 1 483 ? 56.746 4.775 6.769 1.00 48.91 483 GLN A O 1
ATOM 3772 N N . GLN A 1 484 ? 54.741 4.593 5.774 1.00 45.28 484 GLN A N 1
ATOM 3773 C CA . GLN A 1 484 ? 54.239 3.593 6.702 1.00 45.28 484 GLN A CA 1
ATOM 3774 C C . GLN A 1 484 ? 55.037 2.300 6.468 1.00 45.28 484 GLN A C 1
ATOM 3776 O O . GLN A 1 484 ? 55.105 1.825 5.327 1.00 45.28 484 GLN A O 1
ATOM 3781 N N . PRO A 1 485 ? 55.670 1.732 7.508 1.00 55.75 485 PRO A N 1
ATOM 3782 C CA . PRO A 1 485 ? 56.341 0.452 7.392 1.00 55.75 485 PRO A CA 1
ATOM 3783 C C . PRO A 1 485 ? 55.291 -0.619 7.095 1.00 55.75 485 PRO A C 1
ATOM 3785 O O . PRO A 1 485 ? 54.344 -0.811 7.859 1.00 55.75 485 PRO A O 1
ATOM 3788 N N . LYS A 1 486 ? 55.466 -1.316 5.967 1.00 50.94 486 LYS A N 1
ATOM 3789 C CA . LYS A 1 486 ? 54.763 -2.568 5.676 1.00 50.94 486 LYS A CA 1
ATOM 3790 C C . LYS A 1 486 ? 54.977 -3.505 6.863 1.00 50.94 486 LYS A C 1
ATOM 3792 O O . LYS A 1 486 ? 56.089 -3.979 7.079 1.00 50.94 486 LYS A O 1
ATOM 3797 N N . SER A 1 487 ? 53.922 -3.703 7.642 1.00 56.41 487 SER A N 1
ATOM 3798 C CA . SER A 1 487 ? 53.872 -4.714 8.690 1.00 56.41 487 SER A CA 1
ATOM 3799 C C . SER A 1 487 ? 53.439 -6.008 8.010 1.00 56.41 487 SER A C 1
ATOM 3801 O O . SER A 1 487 ? 52.361 -6.043 7.416 1.00 56.41 487 SER A O 1
ATOM 3803 N N . SER A 1 488 ? 54.344 -6.986 7.999 1.00 55.56 488 SER A N 1
ATOM 3804 C CA . SER A 1 488 ? 54.096 -8.362 7.557 1.00 55.56 488 SER A CA 1
ATOM 3805 C C . SER A 1 488 ? 53.156 -9.109 8.490 1.00 55.56 488 SER A C 1
ATOM 3807 O O . SER A 1 488 ? 53.151 -8.773 9.697 1.00 55.56 488 SER A O 1
#

Radius of gyration: 42.09 Å; chains: 1; bounding box: 108×79×135 Å

pLDDT: mean 77.17, std 16.76, range [36.97, 97.75]